Protein AF-0000000076859751 (afdb_homodimer)

Foldseek 3Di:
DAQEAAAQAPVPVPPPPDPDLDDLVVVPNLVCQCVVVVDDSLVSLVVSLVSCLVCCVPPVVVSCVPDDPHHYDYDHRDDHPVSPLVPCSLVSNVVSCVVVVYHYEYEYEDELVLLVALVSLLVSLVSVVVNCVSNVHHYAYAHEDCVPDDDVVSSVCSQQDQLVVSLVRCPVPDDVVCSVVSSVSSCVVNVCCPHGYQYADPVDPVSVVVVVVVSVVD/DALAAAAAAPVPVPPPPDPDLDDLVVVPNLVVQCVVVVDDSLVSLVVSLVSCLVCCVPPVVVSCVPDDPHHYDYDHRHDHPVSPLVPCSVVSVVVSCVVVVYRYEYEYEDELVLLVALVSLLVSLVSVVVNCVSNVHHYAYAHEDCVPDDDVVSSVCSQQDQLVVSLVRCPVPDDVVCSVVSNVSSCVVNVCCPHHYQYADPVDPVSVVVVVVVSVVD

pLDDT: mean 75.74, std 16.12, range [23.52, 95.0]

Organism: Aegilops tauschii subsp. strangulata (NCBI:txid200361)

Secondary structure (DSSP, 8-state):
--EEEEEE-S-----TTS--S--GGGT--HHHHHHHH---HHHHHHHHHHHHHHTIIIIIHHHHTT--TT--EEEEPPS-GGGGTSSTHHHHHHHHHHHTT-EEEEEEEEEGGGGGSHHHHHHHHHHHHHHHHHH-S-EEEEEE-GGG-S-HHHHHHHHS--HHHHHHHHHHHS-GGGHHHHHHHHHHHHHT--S-EEE--TT-HHHHHHHHHHHHT-/--EEEEE--S-----TTS--S--GGGT--HHHHHHHH---HHHHHHHHHHHHHHTIIIIIHHHHTT--TT--EEEEPPS-GGGGTSSTHHHHHHHHHHHTT-EEEEEEEEEGGGGGSHHHHHHHHHHHHHHHHHH-S-EEEEEE-GGG-S-HHHHHHHHS--HHHHHHHHHHHS-GGGHHHHHHHHHHHHHT--S-EEE--TT-HHHHHHHHHHHHT-

InterPro domains:
  IPR004130 GPN-loop GTPase [PF03029] (21-217)
  IPR004130 GPN-loop GTPase [PTHR21231] (21-218)
  IPR027417 P-loop containing nucleoside triphosphate hydrolase [G3DSA:3.40.50.300] (13-218)
  IPR027417 P-loop containing nucleoside triphosphate hydrolase [SSF52540] (21-217)

Sequence (436 aa):
AGGFIWSTWIQLQSTSAIPYLLDIRELISLDDVMEELGMGPNGGLIYCMEHLEDNLDDWLDEQLENYLDDDYLVFDCPGQIELFTHVPVLHNFVEYLKRKNFTVCAVYLLDSQFVSDVTKYISGCMASLSAMIQLELPHINILSKMDLVSNKKDVEDYLNPEAQVLLSQLNRQMAPRFHKLNKALAELVDDYNMVNFIPLDLRKESSIQYVLSNIDNCAGGFIWSTWIQLQSTSAIPYLLDIRELISLDDVMEELGMGPNGGLIYCMEHLEDNLDDWLDEQLENYLDDDYLVFDCPGQIELFTHVPVLHNFVEYLKRKNFTVCAVYLLDSQFVSDVTKYISGCMASLSAMIQLELPHINILSKMDLVSNKKDVEDYLNPEAQVLLSQLNRQMAPRFHKLNKALAELVDDYNMVNFIPLDLRKESSIQYVLSNIDNC

Structure (mmCIF, N/CA/C/O backbone):
data_AF-0000000076859751-model_v1
#
loop_
_entity.id
_entity.type
_entity.pdbx_description
1 polymer 'GPN-loop GTPase 3'
#
loop_
_atom_site.group_PDB
_atom_site.id
_atom_site.type_symbol
_atom_site.label_atom_id
_atom_site.label_alt_id
_atom_site.label_comp_id
_atom_site.label_asym_id
_atom_site.label_entity_id
_atom_site.label_seq_id
_atom_site.pdbx_PDB_ins_code
_atom_site.Cartn_x
_atom_site.Cartn_y
_atom_site.Cartn_z
_atom_site.occupancy
_atom_site.B_iso_or_equiv
_atom_site.auth_seq_id
_atom_site.auth_comp_id
_atom_site.auth_asym_id
_atom_site.auth_atom_id
_atom_site.pdbx_PDB_model_num
ATOM 1 N N . ALA A 1 1 ? -8.422 27.766 13.391 1 23.52 1 ALA A N 1
ATOM 2 C CA . ALA A 1 1 ? -7.273 26.891 13.125 1 23.52 1 ALA A CA 1
ATOM 3 C C . ALA A 1 1 ? -7.594 25.875 12.039 1 23.52 1 ALA A C 1
ATOM 5 O O . ALA A 1 1 ? -8.523 25.078 12.188 1 23.52 1 ALA A O 1
ATOM 6 N N . GLY A 1 2 ? -7.438 26.203 10.781 1 25.19 2 GLY A N 1
ATOM 7 C CA . GLY A 1 2 ? -7.875 25.469 9.602 1 25.19 2 GLY A CA 1
ATOM 8 C C . GLY A 1 2 ? -7.262 24.078 9.5 1 25.19 2 GLY A C 1
ATOM 9 O O . GLY A 1 2 ? -6.07 23.906 9.758 1 25.19 2 GLY A O 1
ATOM 10 N N . GLY A 1 3 ? -8.031 23.109 9.953 1 27.45 3 GLY A N 1
ATOM 11 C CA . GLY A 1 3 ? -7.602 21.734 9.961 1 27.45 3 GLY A CA 1
ATOM 12 C C . GLY A 1 3 ? -7.297 21.188 8.57 1 27.45 3 GLY A C 1
ATOM 13 O O . GLY A 1 3 ? -7.844 21.672 7.578 1 27.45 3 GLY A O 1
ATOM 14 N N . PHE A 1 4 ? -6.031 21.141 8.211 1 29.58 4 PHE A N 1
ATOM 15 C CA . PHE A 1 4 ? -5.602 20.531 6.949 1 29.58 4 PHE A CA 1
ATOM 16 C C . PHE A 1 4 ? -5.723 19.016 7.004 1 29.58 4 PHE A C 1
ATOM 18 O O . PHE A 1 4 ? -5.488 18.406 8.047 1 29.58 4 PHE A O 1
ATOM 25 N N . ILE A 1 5 ? -6.758 18.5 6.316 1 33.41 5 ILE A N 1
ATOM 26 C CA . ILE A 1 5 ? -6.887 17.062 6.168 1 33.41 5 ILE A CA 1
ATOM 27 C C . ILE A 1 5 ? -5.938 16.562 5.082 1 33.41 5 ILE A C 1
ATOM 29 O O . ILE A 1 5 ? -5.898 17.125 3.982 1 33.41 5 ILE A O 1
ATOM 33 N N . TRP A 1 6 ? -4.828 16.156 5.422 1 31.41 6 TRP A N 1
ATOM 34 C CA . TRP A 1 6 ? -3.975 15.484 4.445 1 31.41 6 TRP A CA 1
ATOM 35 C C . TRP A 1 6 ? -4.461 14.062 4.18 1 31.41 6 TRP A C 1
ATOM 37 O O . TRP A 1 6 ? -4.719 13.305 5.113 1 31.41 6 TRP A O 1
ATOM 47 N N . SER A 1 7 ? -5.32 13.875 3.301 1 32.12 7 SER A N 1
ATOM 48 C CA . SER A 1 7 ? -5.785 12.539 2.941 1 32.12 7 SER A CA 1
ATOM 49 C C . SER A 1 7 ? -4.668 11.719 2.299 1 32.12 7 SER A C 1
ATOM 51 O O . SER A 1 7 ? -3.967 12.211 1.413 1 32.12 7 SER A O 1
ATOM 53 N N . THR A 1 8 ? -3.893 11.258 3.018 1 33.06 8 THR A N 1
ATOM 54 C CA . THR A 1 8 ? -3.014 10.25 2.441 1 33.06 8 THR A CA 1
ATOM 55 C C . THR A 1 8 ? -3.746 9.438 1.373 1 33.06 8 THR A C 1
ATOM 57 O O . THR A 1 8 ? -4.891 9.031 1.574 1 33.06 8 THR A O 1
ATOM 60 N N . TRP A 1 9 ? -3.053 9.508 0.223 1 31.5 9 TRP A N 1
ATOM 61 C CA . TRP A 1 9 ? -3.42 9.234 -1.163 1 31.5 9 TRP A CA 1
ATOM 62 C C . TRP A 1 9 ? -3.951 7.812 -1.317 1 31.5 9 TRP A C 1
ATOM 64 O O . TRP A 1 9 ? -3.174 6.859 -1.406 1 31.5 9 TRP A O 1
ATOM 74 N N . ILE A 1 10 ? -4.418 7.219 -0.333 1 32.28 10 ILE A N 1
ATOM 75 C CA . ILE A 1 10 ? -4.945 6.094 -1.099 1 32.28 10 ILE A CA 1
ATOM 76 C C . ILE A 1 10 ? -5.547 6.598 -2.408 1 32.28 10 ILE A C 1
ATOM 78 O O . ILE A 1 10 ? -6.012 7.738 -2.486 1 32.28 10 ILE A O 1
ATOM 82 N N . GLN A 1 11 ? -5.184 5.883 -3.537 1 30.25 11 GLN A N 1
ATOM 83 C CA . GLN A 1 11 ? -5.867 6.148 -4.801 1 30.25 11 GLN A CA 1
ATOM 84 C C . GLN A 1 11 ? -7.289 6.652 -4.559 1 30.25 11 GLN A C 1
ATOM 86 O O . GLN A 1 11 ? -8.188 5.867 -4.246 1 30.25 11 GLN A O 1
ATOM 91 N N . LEU A 1 12 ? -7.441 7.672 -3.709 1 30.98 12 LEU A N 1
ATOM 92 C CA . LEU A 1 12 ? -8.734 8.336 -3.832 1 30.98 12 LEU A CA 1
ATOM 93 C C . LEU A 1 12 ? -9.227 8.312 -5.277 1 30.98 12 LEU A C 1
ATOM 95 O O . LEU A 1 12 ? -8.57 8.859 -6.168 1 30.98 12 LEU A O 1
ATOM 99 N N . GLN A 1 13 ? -9.484 7.234 -5.605 1 30.86 13 GLN A N 1
ATOM 100 C CA . GLN A 1 13 ? -10.242 7.254 -6.848 1 30.86 13 GLN A CA 1
ATOM 101 C C . GLN A 1 13 ? -11.148 8.484 -6.922 1 30.86 13 GLN A C 1
ATOM 103 O O . GLN A 1 13 ? -11.859 8.797 -5.965 1 30.86 13 GLN A O 1
ATOM 108 N N . SER A 1 14 ? -10.602 9.516 -7.465 1 30.52 14 SER A N 1
ATOM 109 C CA . SER A 1 14 ? -11.281 10.742 -7.895 1 30.52 14 SER A CA 1
ATOM 110 C C . SER A 1 14 ? -12.789 10.539 -7.969 1 30.52 14 SER A C 1
ATOM 112 O O . SER A 1 14 ? -13.289 9.852 -8.859 1 30.52 14 SER A O 1
ATOM 114 N N . THR A 1 15 ? -13.375 10.133 -6.98 1 30.38 15 THR A N 1
ATOM 115 C CA . THR A 1 15 ? -14.773 10.445 -7.246 1 30.38 15 THR A CA 1
ATOM 116 C C . THR A 1 15 ? -14.961 11.945 -7.441 1 30.38 15 THR A C 1
ATOM 118 O O . THR A 1 15 ? -14.25 12.75 -6.84 1 30.38 15 THR A O 1
ATOM 121 N N . SER A 1 16 ? -15.555 12.336 -8.422 1 34.22 16 SER A N 1
ATOM 122 C CA . SER A 1 16 ? -15.977 13.562 -9.086 1 34.22 16 SER A CA 1
ATOM 123 C C . SER A 1 16 ? -16.422 14.617 -8.078 1 34.22 16 SER A C 1
ATOM 125 O O . SER A 1 16 ? -16.578 15.789 -8.43 1 34.22 16 SER A O 1
ATOM 127 N N . ALA A 1 17 ? -16.906 14.266 -6.938 1 35.06 17 ALA A N 1
ATOM 128 C CA . ALA A 1 17 ? -17.859 15.281 -6.492 1 35.06 17 ALA A CA 1
ATOM 129 C C . ALA A 1 17 ? -17.203 16.25 -5.516 1 35.06 17 ALA A C 1
ATOM 131 O O . ALA A 1 17 ? -17.875 17.125 -4.957 1 35.06 17 ALA A O 1
ATOM 132 N N . ILE A 1 18 ? -16.156 15.852 -4.949 1 38.66 18 ILE A N 1
ATOM 133 C CA . ILE A 1 18 ? -15.789 16.938 -4.039 1 38.66 18 ILE A CA 1
ATOM 134 C C . ILE A 1 18 ? -15.102 18.047 -4.82 1 38.66 18 ILE A C 1
ATOM 136 O O . ILE A 1 18 ? -14.148 17.797 -5.559 1 38.66 18 ILE A O 1
ATOM 140 N N . PRO A 1 19 ? -15.75 19.141 -4.902 1 41.78 19 PRO A N 1
ATOM 141 C CA . PRO A 1 19 ? -15.148 20.266 -5.613 1 41.78 19 PRO A CA 1
ATOM 142 C C . PRO A 1 19 ? -13.688 20.484 -5.246 1 41.78 19 PRO A C 1
ATOM 144 O O . PRO A 1 19 ? -13.328 20.438 -4.066 1 41.78 19 PRO A O 1
ATOM 147 N N . TYR A 1 20 ? -12.89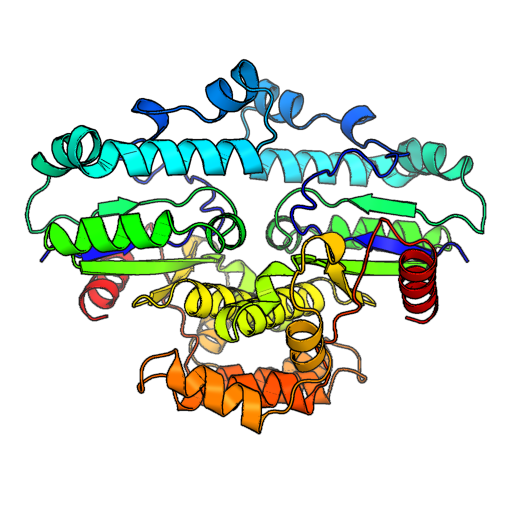1 20.016 -6.172 1 45.5 20 TYR A N 1
ATOM 148 C CA . TYR A 1 20 ? -11.477 20.359 -6.008 1 45.5 20 TYR A CA 1
ATOM 149 C C . TYR A 1 20 ? -11.266 21.859 -6.137 1 45.5 20 TYR A C 1
ATOM 151 O O . TYR A 1 20 ? -11.82 22.5 -7.035 1 45.5 20 TYR A O 1
ATOM 159 N N . LEU A 1 21 ? -10.867 22.469 -4.992 1 47.94 21 LEU A N 1
ATOM 160 C CA . LEU A 1 21 ? -10.609 23.906 -5.074 1 47.94 21 LEU A CA 1
ATOM 161 C C . LEU A 1 21 ? -9.281 24.188 -5.758 1 47.94 21 LEU A C 1
ATOM 163 O O . LEU A 1 21 ? -9.164 25.125 -6.547 1 47.94 21 LEU A O 1
ATOM 167 N N . LEU A 1 22 ? -8.195 23.406 -5.355 1 52.19 22 LEU A N 1
ATOM 168 C CA . LEU A 1 22 ? -6.855 23.641 -5.887 1 52.19 22 LEU A CA 1
ATOM 169 C C . LEU A 1 22 ? -6.344 22.406 -6.625 1 52.19 22 LEU A C 1
ATOM 171 O O . LEU A 1 22 ? -6.508 21.281 -6.148 1 52.19 22 LEU A O 1
ATOM 175 N N . ASP A 1 23 ? -6.125 22.656 -7.875 1 61.84 23 ASP A N 1
ATOM 176 C CA . ASP A 1 23 ? -5.574 21.625 -8.75 1 61.84 23 ASP A CA 1
ATOM 177 C C . ASP A 1 23 ? -4.109 21.906 -9.078 1 61.84 23 ASP A C 1
ATOM 179 O O . ASP A 1 23 ? -3.805 22.859 -9.812 1 61.84 23 ASP A O 1
ATOM 183 N N . ILE A 1 24 ? -3.199 21.125 -8.422 1 64.19 24 ILE A N 1
ATOM 184 C CA . ILE A 1 24 ? -1.766 21.281 -8.633 1 64.19 24 ILE A CA 1
ATOM 185 C C . ILE A 1 24 ? -1.458 21.219 -10.133 1 64.19 24 ILE A C 1
ATOM 187 O O . ILE A 1 24 ? -0.422 21.719 -10.578 1 64.19 24 ILE A O 1
ATOM 191 N N . ARG A 1 25 ? -2.324 20.766 -10.953 1 66 25 ARG A N 1
ATOM 192 C CA . ARG A 1 25 ? -2.105 20.625 -12.383 1 66 25 ARG A CA 1
ATOM 193 C C . ARG A 1 25 ? -2.027 21.984 -13.062 1 66 25 ARG A C 1
ATOM 195 O O . ARG A 1 25 ? -1.519 22.094 -14.18 1 66 25 ARG A O 1
ATOM 202 N N . GLU A 1 26 ? -2.529 22.875 -12.328 1 68 26 GLU A N 1
ATOM 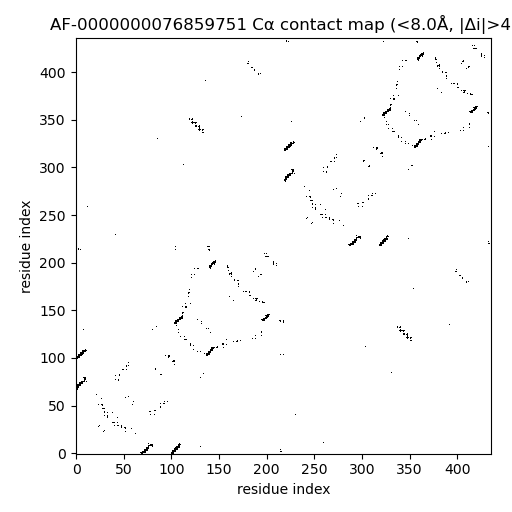203 C CA . GLU A 1 26 ? -2.387 24.234 -12.82 1 68 26 GLU A CA 1
ATOM 204 C C . GLU A 1 26 ? -0.936 24.703 -12.734 1 68 26 GLU A C 1
ATOM 206 O O . GLU A 1 26 ? -0.527 25.609 -13.469 1 68 26 GLU A O 1
ATOM 211 N N . LEU A 1 27 ? -0.211 24.266 -11.844 1 71.75 27 LEU A N 1
ATOM 212 C CA . LEU A 1 27 ? 1.204 24.578 -11.68 1 71.75 27 LEU A CA 1
ATOM 213 C C . LEU A 1 27 ? 2.064 23.703 -12.57 1 71.75 27 LEU A C 1
ATOM 215 O O . LEU A 1 27 ? 2.961 24.188 -13.266 1 71.75 27 LEU A O 1
ATOM 219 N N . ILE A 1 28 ? 1.786 22.422 -12.5 1 77 28 ILE A N 1
ATOM 220 C CA . ILE A 1 28 ? 2.578 21.453 -13.242 1 77 28 ILE A CA 1
ATOM 221 C C . ILE A 1 28 ? 1.729 20.219 -13.547 1 77 28 ILE A C 1
ATOM 223 O O . ILE A 1 28 ? 0.927 19.797 -12.711 1 77 28 ILE A O 1
ATOM 227 N N . SER A 1 29 ? 1.839 19.766 -14.766 1 79 29 SER A N 1
ATOM 228 C CA . SER A 1 29 ? 1.064 18.609 -15.211 1 79 29 SER A CA 1
ATOM 229 C C . SER A 1 29 ? 1.95 17.391 -15.367 1 79 29 SER A C 1
ATOM 231 O O . SER A 1 29 ? 2.99 17.438 -16.031 1 79 29 SER A O 1
ATOM 233 N N . LEU A 1 30 ? 1.473 16.297 -14.805 1 75.19 30 LEU A N 1
ATOM 234 C CA . LEU A 1 30 ? 2.205 15.031 -14.906 1 75.19 30 LEU A CA 1
ATOM 235 C C . LEU A 1 30 ? 2.375 14.625 -16.359 1 75.19 30 LEU A C 1
ATOM 237 O O . LEU A 1 30 ? 3.465 14.219 -16.781 1 75.19 30 LEU A O 1
ATOM 241 N N . ASP A 1 31 ? 1.321 14.773 -17.125 1 73.5 31 ASP A N 1
ATOM 242 C CA . ASP A 1 31 ? 1.361 14.391 -18.531 1 73.5 31 ASP A CA 1
ATOM 243 C C . ASP A 1 31 ? 2.436 15.18 -19.281 1 73.5 31 ASP A C 1
ATOM 245 O O . ASP A 1 31 ? 3.184 14.609 -20.078 1 73.5 31 ASP A O 1
ATOM 249 N N . ASP A 1 32 ? 2.451 16.406 -19.016 1 81.38 32 ASP A N 1
ATOM 250 C CA . ASP A 1 32 ? 3.443 17.25 -19.656 1 81.38 32 ASP A CA 1
ATOM 251 C C . ASP A 1 32 ? 4.859 16.844 -19.266 1 81.38 32 ASP A C 1
ATOM 253 O O . ASP A 1 32 ? 5.758 16.812 -20.125 1 81.38 32 ASP A O 1
ATOM 257 N N . VAL A 1 33 ? 5.027 16.531 -18.016 1 82 33 VAL A N 1
ATOM 258 C CA . VAL A 1 33 ? 6.34 16.141 -17.5 1 82 33 VAL A CA 1
ATOM 259 C C . VAL A 1 33 ? 6.785 14.836 -18.141 1 82 33 VAL A C 1
ATOM 261 O O . VAL A 1 33 ? 7.938 14.711 -18.578 1 82 33 VAL A O 1
ATOM 264 N N . MET A 1 34 ? 5.926 13.938 -18.203 1 78 34 MET A N 1
ATOM 265 C CA . MET A 1 34 ? 6.262 12.648 -18.781 1 78 34 MET A CA 1
ATOM 266 C C . MET A 1 34 ? 6.629 12.797 -20.25 1 78 34 MET A C 1
ATOM 268 O O . MET A 1 34 ? 7.586 12.18 -20.734 1 78 34 MET A O 1
ATOM 272 N N . GLU A 1 35 ? 5.934 13.57 -20.938 1 80.31 35 GLU A N 1
ATOM 273 C CA . GLU A 1 35 ? 6.148 13.773 -22.375 1 80.31 35 GLU A CA 1
ATOM 274 C C . GLU A 1 35 ? 7.438 14.555 -22.625 1 80.31 35 GLU A C 1
ATOM 276 O O . GLU A 1 35 ? 8.234 14.18 -23.484 1 80.31 35 GLU A O 1
ATOM 281 N N . GLU A 1 36 ? 7.605 15.539 -21.906 1 87.44 36 GLU A N 1
ATOM 282 C CA . GLU A 1 36 ? 8.711 16.453 -22.156 1 87.44 36 GLU A CA 1
ATOM 283 C C . GLU A 1 36 ? 10.031 15.883 -21.625 1 87.44 36 GLU A C 1
ATOM 285 O O . GLU A 1 36 ? 11.086 16.094 -22.234 1 87.44 36 GLU A O 1
ATOM 290 N N . LEU A 1 37 ? 10 15.18 -20.547 1 87.88 37 LEU A N 1
ATOM 291 C CA . LEU A 1 37 ? 11.234 14.734 -19.906 1 87.88 37 LEU A CA 1
ATOM 292 C C . LEU A 1 37 ? 11.453 13.234 -20.125 1 87.88 37 LEU A C 1
ATOM 294 O O . LEU A 1 37 ? 12.508 12.703 -19.781 1 87.88 37 LEU A O 1
ATOM 298 N N . GLY A 1 38 ? 10.398 12.578 -20.594 1 80.44 38 GLY A N 1
ATOM 299 C CA . GLY A 1 38 ? 10.531 11.156 -20.875 1 80.44 38 GLY A CA 1
ATOM 300 C C . GLY A 1 38 ? 10.57 10.305 -19.625 1 80.44 38 GLY A C 1
ATOM 301 O O . GLY A 1 38 ? 11.25 9.273 -19.578 1 80.44 38 GLY A O 1
ATOM 302 N N . MET A 1 39 ? 9.945 10.719 -18.656 1 73.69 39 MET A N 1
ATOM 303 C CA . MET A 1 39 ? 9.938 10.016 -17.375 1 73.69 39 MET A CA 1
ATOM 304 C C . MET A 1 39 ? 8.734 9.086 -17.281 1 73.69 39 MET A C 1
ATOM 306 O O . MET A 1 39 ? 7.719 9.305 -17.938 1 73.69 39 MET A O 1
ATOM 310 N N . GLY A 1 40 ? 8.891 8 -16.5 1 65.06 40 GLY A N 1
ATOM 311 C CA . GLY A 1 40 ? 7.738 7.195 -16.141 1 65.06 40 GLY A CA 1
ATOM 312 C C . GLY A 1 40 ? 6.801 7.891 -15.172 1 65.06 40 GLY A C 1
ATOM 313 O O . GLY A 1 40 ? 7.113 8.969 -14.664 1 65.06 40 GLY A O 1
ATOM 314 N N . PRO A 1 41 ? 5.691 7.34 -14.961 1 67.19 41 PRO A N 1
ATOM 315 C CA . PRO A 1 41 ? 4.68 7.945 -14.094 1 67.19 41 PRO A CA 1
ATOM 316 C C . PRO A 1 41 ? 5.215 8.258 -12.695 1 67.19 41 PRO A C 1
ATOM 318 O O . PRO A 1 41 ? 4.957 9.344 -12.164 1 67.19 41 PRO A O 1
ATOM 321 N N . ASN A 1 42 ? 5.941 7.344 -12.102 1 65.38 42 ASN A N 1
ATOM 322 C CA . ASN A 1 42 ? 6.465 7.574 -10.758 1 65.38 42 ASN A CA 1
ATOM 323 C C . ASN A 1 42 ? 7.5 8.695 -10.75 1 65.38 42 ASN A C 1
ATOM 325 O O . ASN A 1 42 ? 7.457 9.578 -9.883 1 65.38 42 ASN A O 1
ATOM 329 N N . GLY A 1 43 ? 8.359 8.555 -11.695 1 71.56 43 GLY A N 1
ATOM 330 C CA . GLY A 1 43 ? 9.328 9.625 -11.82 1 71.56 43 GLY A CA 1
ATOM 331 C C . GLY A 1 43 ? 8.703 10.977 -12.086 1 71.56 43 GLY A C 1
ATOM 332 O O . GLY A 1 43 ? 9.125 11.992 -11.531 1 71.56 43 GLY A O 1
ATOM 333 N N . GLY A 1 44 ? 7.75 10.93 -12.945 1 74.75 44 GLY A N 1
ATOM 334 C CA . GLY A 1 44 ? 7.023 12.156 -13.234 1 74.75 44 GLY A CA 1
ATOM 335 C C . GLY A 1 44 ? 6.336 12.75 -12.023 1 74.75 44 GLY A C 1
ATOM 336 O O . GLY A 1 44 ? 6.348 13.961 -11.828 1 74.75 44 GLY A O 1
ATOM 337 N N . LEU A 1 45 ? 5.711 11.922 -11.219 1 73.56 45 LEU A N 1
ATOM 338 C CA . LEU A 1 45 ? 5.027 12.375 -10.008 1 73.56 45 LEU A CA 1
ATOM 339 C C . LEU A 1 45 ? 6.012 13.008 -9.031 1 73.56 45 LEU A C 1
ATOM 341 O O . LEU A 1 45 ? 5.711 14.031 -8.422 1 73.56 45 LEU A O 1
ATOM 345 N N . ILE A 1 46 ? 7.16 12.406 -8.914 1 75.62 46 ILE A N 1
ATOM 346 C CA . ILE A 1 46 ? 8.188 12.945 -8.031 1 75.62 46 ILE A CA 1
ATOM 347 C C . ILE A 1 46 ? 8.625 14.328 -8.523 1 75.62 46 ILE A C 1
ATOM 349 O O . ILE A 1 46 ? 8.758 15.258 -7.734 1 75.62 46 ILE A O 1
ATOM 353 N N . TYR A 1 47 ? 8.773 14.398 -9.773 1 81.75 47 TYR A N 1
ATOM 354 C CA . TYR A 1 47 ? 9.172 15.664 -10.367 1 81.75 47 TYR A CA 1
ATOM 355 C C . TYR A 1 47 ? 8.125 16.734 -10.102 1 81.75 47 TYR A C 1
ATOM 357 O O . TYR A 1 47 ? 8.461 17.875 -9.742 1 81.75 47 TYR A O 1
ATOM 365 N N . CYS A 1 48 ? 6.93 16.422 -10.312 1 81.38 48 CYS A N 1
ATOM 366 C CA . CYS A 1 48 ? 5.844 17.359 -10.062 1 81.38 48 CYS A CA 1
ATOM 367 C C . CYS A 1 48 ? 5.84 17.812 -8.609 1 81.38 48 CYS A C 1
ATOM 369 O O . CYS A 1 48 ? 5.641 19 -8.32 1 81.38 48 CYS A O 1
ATOM 371 N N . MET A 1 49 ? 6.051 16.922 -7.727 1 80.12 49 MET A N 1
ATOM 372 C CA . MET A 1 49 ? 6.043 17.25 -6.301 1 80.12 49 MET A CA 1
ATOM 373 C C . MET A 1 49 ? 7.234 18.125 -5.938 1 80.12 49 MET A C 1
ATOM 375 O O . MET A 1 49 ? 7.109 19.031 -5.102 1 80.12 49 MET A O 1
ATOM 379 N N . GLU A 1 50 ? 8.305 17.781 -6.488 1 84.88 50 GLU A N 1
ATOM 380 C CA . GLU A 1 50 ? 9.469 18.625 -6.262 1 84.88 50 GLU A CA 1
ATOM 381 C C . GLU A 1 50 ? 9.234 20.047 -6.777 1 84.88 50 GLU A C 1
ATOM 383 O O . GLU A 1 50 ? 9.648 21.016 -6.145 1 84.88 50 GLU A O 1
ATOM 388 N N . HIS A 1 51 ? 8.672 20.078 -7.926 1 86.69 51 HIS A N 1
ATOM 389 C CA . HIS A 1 51 ? 8.336 21.375 -8.477 1 86.69 51 HIS A CA 1
ATOM 390 C C . HIS A 1 51 ? 7.402 22.141 -7.555 1 86.69 51 HIS A C 1
ATOM 392 O O . HIS A 1 51 ? 7.551 23.359 -7.375 1 86.69 51 HIS A O 1
ATOM 398 N N . LEU A 1 52 ? 6.426 21.531 -7.074 1 83.69 52 LEU A N 1
ATOM 399 C CA . LEU A 1 52 ? 5.531 22.141 -6.098 1 83.69 52 LEU A CA 1
ATOM 400 C C . LEU A 1 52 ? 6.309 22.625 -4.883 1 83.69 52 LEU A C 1
ATOM 402 O O . LEU A 1 52 ? 6.07 23.734 -4.391 1 83.69 52 LEU A O 1
ATOM 406 N N . GLU A 1 53 ? 7.18 21.781 -4.402 1 86 53 GLU A N 1
ATOM 407 C CA . GLU A 1 53 ? 7.996 22.141 -3.246 1 86 53 GLU A CA 1
ATOM 408 C C . GLU A 1 53 ? 8.758 23.438 -3.484 1 86 53 GLU A C 1
ATOM 410 O O . GLU A 1 53 ? 8.852 24.281 -2.59 1 86 53 GLU A O 1
ATOM 415 N N . ASP A 1 54 ? 9.211 23.547 -4.652 1 91.38 54 ASP A N 1
ATOM 416 C CA . ASP A 1 54 ? 9.992 24.734 -5.008 1 91.38 54 ASP A CA 1
ATOM 417 C C . ASP A 1 54 ? 9.102 25.969 -5.145 1 91.38 54 ASP A C 1
ATOM 419 O O . ASP A 1 54 ? 9.594 27.094 -5.191 1 91.38 54 ASP A O 1
ATOM 423 N N . ASN A 1 55 ? 7.863 25.75 -5.18 1 89.31 55 ASN A N 1
ATOM 424 C CA . ASN A 1 55 ? 6.953 26.875 -5.43 1 89.31 55 ASN A CA 1
ATOM 425 C C . ASN A 1 55 ? 5.965 27.047 -4.281 1 89.31 55 ASN A C 1
ATOM 427 O O . ASN A 1 55 ? 4.879 27.609 -4.477 1 89.31 55 ASN A O 1
ATOM 431 N N . LEU A 1 56 ? 6.262 26.5 -3.17 1 87.19 56 LEU A N 1
ATOM 432 C CA . LEU A 1 56 ? 5.371 26.609 -2.02 1 87.19 56 LEU A CA 1
ATOM 433 C C . LEU A 1 56 ? 5.18 28.062 -1.6 1 87.19 56 LEU A C 1
ATOM 435 O O . LEU A 1 56 ? 4.051 28.516 -1.441 1 87.19 56 LEU A O 1
ATOM 439 N N . ASP A 1 57 ? 6.223 28.797 -1.425 1 90.06 57 ASP A N 1
ATOM 440 C CA . ASP A 1 57 ? 6.191 30.156 -0.909 1 90.06 57 ASP A CA 1
ATOM 441 C C . ASP A 1 57 ? 5.629 31.125 -1.95 1 90.06 57 ASP A C 1
ATOM 443 O O . ASP A 1 57 ? 5.293 32.25 -1.627 1 90.06 57 ASP A O 1
ATOM 447 N N . ASP A 1 58 ? 5.492 30.719 -3.143 1 90.06 58 ASP A N 1
ATOM 448 C CA . ASP A 1 58 ? 5.004 31.594 -4.207 1 90.06 58 ASP A CA 1
ATOM 449 C C . ASP A 1 58 ? 3.607 31.172 -4.664 1 90.06 58 ASP A C 1
ATOM 451 O O . ASP A 1 58 ? 2.604 31.703 -4.18 1 90.06 58 ASP A O 1
ATOM 455 N N . TRP A 1 59 ? 3.594 30.078 -5.406 1 85.5 59 TRP A N 1
ATOM 456 C CA . TRP A 1 59 ? 2.346 29.656 -6.035 1 85.5 59 TRP A CA 1
ATOM 457 C C . TRP A 1 59 ? 1.337 29.188 -4.988 1 85.5 59 TRP A C 1
ATOM 459 O O . TRP A 1 59 ? 0.182 29.625 -5 1 85.5 59 TRP A O 1
ATOM 469 N N . LEU A 1 60 ? 1.747 28.328 -4.137 1 82.06 60 LEU A N 1
ATOM 470 C CA . LEU A 1 60 ? 0.808 27.812 -3.152 1 82.06 60 LEU A CA 1
ATOM 471 C C . LEU A 1 60 ? 0.379 28.891 -2.176 1 82.06 60 LEU A C 1
ATOM 473 O O . LEU A 1 60 ? -0.78 28.938 -1.756 1 82.06 60 LEU A O 1
ATOM 477 N N . ASP A 1 61 ? 1.268 29.688 -1.805 1 84.31 61 ASP A N 1
ATOM 478 C CA . ASP A 1 61 ? 0.967 30.797 -0.907 1 84.31 61 ASP A CA 1
ATOM 479 C C . ASP A 1 61 ? -0.152 31.672 -1.47 1 84.31 61 ASP A C 1
ATOM 481 O O . ASP A 1 61 ? -1.067 32.062 -0.742 1 84.31 61 ASP A O 1
ATOM 485 N N . GLU A 1 62 ? -0.005 31.984 -2.689 1 83.31 62 GLU A N 1
ATOM 486 C CA . GLU A 1 62 ? -1.02 32.781 -3.361 1 83.31 62 GLU A CA 1
ATOM 487 C C . GLU A 1 62 ? -2.377 32.094 -3.35 1 83.31 62 GLU A C 1
ATOM 489 O O . GLU A 1 62 ? -3.41 32.75 -3.16 1 83.31 62 GLU A O 1
ATOM 494 N N . GLN A 1 63 ? -2.346 30.781 -3.594 1 76.81 63 GLN A N 1
ATOM 495 C CA . GLN A 1 63 ? -3.586 30.016 -3.619 1 76.81 63 GLN A CA 1
ATOM 496 C C . GLN A 1 63 ? -4.23 29.969 -2.236 1 76.81 63 GLN A C 1
ATOM 498 O O . GLN A 1 63 ? -5.457 29.953 -2.119 1 76.81 63 GLN A O 1
ATOM 503 N N . LEU A 1 64 ? -3.404 29.984 -1.21 1 77.81 64 LEU A N 1
ATOM 504 C CA . LEU A 1 64 ? -3.893 29.812 0.156 1 77.81 64 LEU A CA 1
ATOM 505 C C . LEU A 1 64 ? -4.418 31.141 0.709 1 77.81 64 LEU A C 1
ATOM 507 O O . LEU A 1 64 ? -5.145 31.141 1.707 1 77.81 64 LEU A O 1
ATOM 511 N N . GLU A 1 65 ? -4.051 32.219 0.133 1 76.44 65 GLU A N 1
ATOM 512 C CA . GLU A 1 65 ? -4.473 33.531 0.596 1 76.44 65 GLU A CA 1
ATOM 513 C C . GLU A 1 65 ? -5.988 33.688 0.535 1 76.44 65 GLU A C 1
ATOM 515 O O . GLU A 1 65 ? -6.57 34.5 1.262 1 76.44 65 GLU A O 1
ATOM 520 N N . ASN A 1 66 ? -6.543 32.906 -0.308 1 70.38 66 ASN A N 1
ATOM 521 C CA . ASN A 1 66 ? -7.98 33.031 -0.511 1 70.38 66 ASN A CA 1
ATOM 522 C C . ASN A 1 66 ? -8.773 32.219 0.507 1 70.38 66 ASN A C 1
ATOM 524 O O . ASN A 1 66 ? -10 32.25 0.522 1 70.38 66 ASN A O 1
ATOM 528 N N . TYR A 1 67 ? -8.008 31.516 1.282 1 68.31 67 TYR A N 1
ATOM 529 C CA . TYR A 1 67 ? -8.734 30.672 2.217 1 68.31 67 TYR A CA 1
ATOM 530 C C . TYR A 1 67 ? -8.703 31.25 3.623 1 68.31 67 TYR A C 1
ATOM 532 O O . TYR A 1 67 ? -7.727 31.891 4.016 1 68.31 67 TYR A O 1
ATOM 540 N N . LEU A 1 68 ? -9.93 31.094 4.254 1 60.84 68 LEU A N 1
ATOM 541 C CA . LEU A 1 68 ? -10.141 31.656 5.59 1 60.84 68 LEU A CA 1
ATOM 542 C C . LEU A 1 68 ? -9.68 30.672 6.66 1 60.84 68 LEU A C 1
ATOM 544 O O . LEU A 1 68 ? -9.5 29.484 6.383 1 60.84 68 LEU A O 1
ATOM 548 N N . ASP A 1 69 ? -9.656 31.188 7.879 1 61.91 69 ASP A N 1
ATOM 549 C CA . ASP A 1 69 ? -9.156 30.469 9.047 1 61.91 69 ASP A CA 1
ATOM 550 C C . ASP A 1 69 ? -10.008 29.234 9.336 1 61.91 69 ASP A C 1
ATOM 552 O O . ASP A 1 69 ? -9.492 28.219 9.797 1 61.91 69 ASP A O 1
ATOM 556 N N . ASP A 1 70 ? -11.219 29.203 8.875 1 65.62 70 ASP A N 1
ATOM 557 C CA . ASP A 1 70 ? -12.086 28.109 9.266 1 65.62 70 ASP A CA 1
ATOM 558 C C . ASP A 1 70 ? -12.273 27.109 8.117 1 65.62 70 ASP A C 1
ATOM 560 O O . ASP A 1 70 ? -13.008 26.141 8.25 1 65.62 70 ASP A O 1
ATOM 564 N N . ASP A 1 71 ? -11.508 27.312 7.152 1 71 71 ASP A N 1
ATOM 565 C CA . ASP A 1 71 ? -11.688 26.438 5.996 1 71 71 ASP A CA 1
ATOM 566 C C . ASP A 1 71 ? -10.898 25.141 6.156 1 71 71 ASP A C 1
ATOM 568 O O . ASP A 1 71 ? -9.844 25.125 6.797 1 71 71 ASP A O 1
ATOM 572 N N . TYR A 1 72 ? -11.562 24.078 5.695 1 71.69 72 TYR A N 1
ATOM 573 C CA . TYR A 1 72 ? -10.859 22.812 5.555 1 71.69 72 TYR A CA 1
ATOM 574 C C . TYR A 1 72 ? -10.32 22.641 4.141 1 71.69 72 TYR A C 1
ATOM 576 O O . TYR A 1 72 ? -11.047 22.844 3.162 1 71.69 72 TYR A O 1
ATOM 584 N N . LEU A 1 73 ? -9.062 22.469 4.168 1 75.5 73 LEU A N 1
ATOM 585 C CA . LEU A 1 73 ? -8.43 22.219 2.879 1 75.5 73 LEU A CA 1
ATOM 586 C C . LEU A 1 73 ? -8.016 20.75 2.752 1 75.5 73 LEU A C 1
ATOM 588 O O . LEU A 1 73 ? -7.434 20.188 3.68 1 75.5 73 LEU A O 1
ATOM 592 N N . VAL A 1 74 ? -8.398 20.203 1.679 1 76.81 74 VAL A N 1
ATOM 593 C CA . VAL A 1 74 ? -8.047 18.812 1.43 1 76.81 74 VAL A CA 1
ATOM 594 C C . VAL A 1 74 ? -7.051 18.719 0.279 1 76.81 74 VAL A C 1
ATOM 596 O O . VAL A 1 74 ? -7.289 19.266 -0.8 1 76.81 74 VAL A O 1
ATOM 599 N N . PHE A 1 75 ? -5.938 18.141 0.637 1 76.38 75 PHE A N 1
ATOM 600 C CA . PHE A 1 75 ? -4.938 17.891 -0.396 1 76.38 75 PHE A CA 1
ATOM 601 C C . PHE A 1 75 ? -4.902 16.406 -0.77 1 76.38 75 PHE A C 1
ATOM 603 O O . PHE A 1 75 ? -4.527 15.57 0.048 1 76.38 75 PHE A O 1
ATOM 610 N N . ASP A 1 76 ? -5.27 16.094 -1.937 1 73.62 76 ASP A N 1
ATOM 611 C CA . ASP A 1 76 ? -5.23 14.734 -2.453 1 73.62 76 ASP A CA 1
ATOM 612 C C . ASP A 1 76 ? -3.832 14.375 -2.959 1 73.62 76 ASP A C 1
ATOM 614 O O . ASP A 1 76 ? -3.291 15.062 -3.83 1 73.62 76 ASP A O 1
ATOM 618 N N . CYS A 1 77 ? -3.203 13.383 -2.303 1 69.5 77 CYS A N 1
ATOM 619 C CA . CYS A 1 77 ? -1.856 12.977 -2.691 1 69.5 77 CYS A CA 1
ATOM 620 C C . CYS A 1 77 ? -1.897 11.992 -3.855 1 69.5 77 CYS A C 1
ATOM 622 O O . CYS A 1 77 ? -2.648 11.016 -3.822 1 69.5 77 CYS A O 1
ATOM 624 N N . PRO A 1 78 ? -1.171 12.359 -4.828 1 64.25 78 PRO A N 1
ATOM 625 C CA . PRO A 1 78 ? -1.14 11.445 -5.977 1 64.25 78 PRO A CA 1
ATOM 626 C C . PRO A 1 78 ? -0.27 10.219 -5.73 1 64.25 78 PRO A C 1
ATOM 628 O O . PRO A 1 78 ? 0.746 10.305 -5.035 1 64.25 78 PRO A O 1
ATOM 631 N N . GLY A 1 79 ? -0.654 9.086 -6.285 1 60.84 79 GLY A N 1
ATOM 632 C CA . GLY A 1 79 ? 0.206 7.91 -6.273 1 60.84 79 GLY A CA 1
ATOM 633 C C . GLY A 1 79 ? 0.258 7.219 -4.926 1 60.84 79 GLY A C 1
ATOM 634 O O . GLY A 1 79 ? -0.564 7.496 -4.051 1 60.84 79 GLY A O 1
ATOM 635 N N . GLN A 1 80 ? 1.189 6.359 -4.793 1 62.44 80 GLN A N 1
ATOM 636 C CA . GLN A 1 80 ? 1.375 5.57 -3.582 1 62.44 80 GLN A CA 1
ATOM 637 C C . GLN A 1 80 ? 2.281 6.289 -2.588 1 62.44 80 GLN A C 1
ATOM 639 O O . GLN A 1 80 ? 3.145 7.074 -2.984 1 62.44 80 GLN A O 1
ATOM 644 N N . ILE A 1 81 ? 1.946 6.098 -1.382 1 63.31 81 ILE A N 1
ATOM 645 C CA . ILE A 1 81 ? 2.648 6.793 -0.309 1 63.31 81 ILE A CA 1
ATOM 646 C C . ILE A 1 81 ? 4.145 6.488 -0.389 1 63.31 81 ILE A C 1
ATOM 648 O O . ILE A 1 81 ? 4.973 7.32 -0.011 1 63.31 81 ILE A O 1
ATOM 652 N N . GLU A 1 82 ? 4.48 5.324 -0.876 1 60.44 82 GLU A N 1
ATOM 653 C CA . GLU A 1 82 ? 5.875 4.898 -0.91 1 60.44 82 GLU A CA 1
ATOM 654 C C . GLU A 1 82 ? 6.703 5.789 -1.829 1 60.44 82 GLU A C 1
ATOM 656 O O . GLU A 1 82 ? 7.918 5.91 -1.656 1 60.44 82 GLU A O 1
ATOM 661 N N . LEU A 1 83 ? 5.934 6.391 -2.756 1 63.22 83 LEU A N 1
ATOM 662 C CA . LEU A 1 83 ? 6.617 7.285 -3.684 1 63.22 83 LEU A CA 1
ATOM 663 C C . LEU A 1 83 ? 7.238 8.461 -2.941 1 63.22 83 LEU A C 1
ATOM 665 O O . LEU A 1 83 ? 8.242 9.023 -3.387 1 63.22 83 LEU A O 1
ATOM 669 N N . PHE A 1 84 ? 6.734 8.781 -1.801 1 64.69 84 PHE A N 1
ATOM 670 C CA . PHE A 1 84 ? 7.125 10.031 -1.151 1 64.69 84 PHE A CA 1
ATOM 671 C C . PHE A 1 84 ? 7.938 9.75 0.106 1 64.69 84 PHE A C 1
ATOM 673 O O . PHE A 1 84 ? 8.305 10.68 0.832 1 64.69 84 PHE A O 1
ATOM 680 N N . THR A 1 85 ? 8.172 8.562 0.336 1 63.72 85 THR A N 1
ATOM 681 C CA . THR A 1 85 ? 8.859 8.227 1.573 1 63.72 85 THR A CA 1
ATOM 682 C C . THR A 1 85 ? 10.352 8.547 1.46 1 63.72 85 THR A C 1
ATOM 684 O O . THR A 1 85 ? 11.016 8.797 2.467 1 63.72 85 THR A O 1
ATOM 687 N N . HIS A 1 86 ? 10.805 8.602 0.302 1 63.91 86 HIS A N 1
ATOM 688 C CA . HIS A 1 86 ? 12.25 8.773 0.153 1 63.91 86 HIS A CA 1
ATOM 689 C C . HIS A 1 86 ? 12.594 10.219 -0.199 1 63.91 86 HIS A C 1
ATOM 691 O O . HIS A 1 86 ? 13.766 10.555 -0.387 1 63.91 86 HIS A O 1
ATOM 697 N N . VAL A 1 87 ? 11.633 10.93 -0.398 1 70.25 87 VAL A N 1
ATOM 698 C CA . VAL A 1 87 ? 11.867 12.344 -0.688 1 70.25 87 VAL A CA 1
ATOM 699 C C . VAL A 1 87 ? 11.195 13.211 0.376 1 70.25 87 VAL A C 1
ATOM 701 O O . VAL A 1 87 ? 10.133 12.859 0.887 1 70.25 87 VAL A O 1
ATOM 704 N N . PRO A 1 88 ? 11.906 14.227 0.727 1 77.81 88 PRO A N 1
ATOM 705 C CA . PRO A 1 88 ? 11.367 15.047 1.815 1 77.81 88 PRO A CA 1
ATOM 706 C C . PRO A 1 88 ? 10.25 15.977 1.354 1 77.81 88 PRO A C 1
ATOM 708 O O . PRO A 1 88 ? 9.883 16.906 2.076 1 77.81 88 PRO A O 1
ATOM 711 N N . VAL A 1 89 ? 9.773 15.695 0.232 1 77.88 89 VAL A N 1
ATOM 712 C CA . VAL A 1 89 ? 8.836 16.641 -0.366 1 77.88 89 VAL A CA 1
ATOM 713 C C . VAL A 1 89 ? 7.582 16.75 0.503 1 77.88 89 VAL A C 1
ATOM 715 O O . VAL A 1 89 ? 7.117 17.844 0.804 1 77.88 89 VAL A O 1
ATOM 718 N N . LEU A 1 90 ? 7.117 15.664 0.884 1 77.94 90 LEU A N 1
ATOM 719 C CA . LEU A 1 90 ? 5.91 15.664 1.702 1 77.94 90 LEU A CA 1
ATOM 720 C C . LEU A 1 90 ? 6.172 16.297 3.062 1 77.94 90 LEU A C 1
ATOM 722 O O . LEU A 1 90 ? 5.344 17.062 3.57 1 77.94 90 LEU A O 1
ATOM 726 N N . HIS A 1 91 ? 7.273 15.969 3.586 1 80.81 91 HIS A N 1
ATOM 727 C CA . HIS A 1 91 ? 7.656 16.562 4.863 1 80.81 91 HIS A CA 1
ATOM 728 C C . HIS A 1 91 ? 7.75 18.078 4.766 1 80.81 91 HIS A C 1
ATOM 730 O O . HIS A 1 91 ? 7.219 18.781 5.621 1 80.81 91 HIS A O 1
ATOM 736 N N . ASN A 1 92 ? 8.43 18.531 3.783 1 86 92 ASN A N 1
ATOM 737 C CA . ASN A 1 92 ? 8.594 19.969 3.588 1 86 92 ASN A CA 1
ATOM 738 C C . ASN A 1 92 ? 7.254 20.656 3.34 1 86 92 ASN A C 1
ATOM 740 O O . ASN A 1 92 ? 7.039 21.781 3.797 1 86 92 ASN A O 1
ATOM 744 N N . PHE A 1 93 ? 6.473 19.953 2.621 1 84.12 93 PHE A N 1
ATOM 745 C CA . PHE A 1 93 ? 5.133 20.469 2.352 1 84.12 93 PHE A CA 1
ATOM 746 C C . PHE A 1 93 ? 4.344 20.625 3.646 1 84.12 93 PHE A C 1
ATOM 748 O O . PHE A 1 93 ? 3.713 21.656 3.875 1 84.12 93 PHE A O 1
ATOM 755 N N . VAL A 1 94 ? 4.406 19.672 4.512 1 82.12 94 VAL A N 1
ATOM 756 C CA . VAL A 1 94 ? 3.693 19.672 5.785 1 82.12 94 VAL A CA 1
ATOM 757 C C . VAL A 1 94 ? 4.246 20.797 6.676 1 82.12 94 VAL A C 1
ATOM 759 O O . VAL A 1 94 ? 3.484 21.531 7.297 1 82.12 94 VAL A O 1
ATOM 762 N N . GLU A 1 95 ? 5.512 20.891 6.711 1 85.69 95 GLU A N 1
ATOM 763 C CA . GLU A 1 95 ? 6.141 21.938 7.516 1 85.69 95 GLU A CA 1
ATOM 764 C C . GLU A 1 95 ? 5.742 23.328 7.027 1 85.69 95 GLU A C 1
ATOM 766 O O . GLU A 1 95 ? 5.547 24.25 7.828 1 85.69 95 GLU A O 1
ATOM 771 N N . TYR A 1 96 ? 5.715 23.422 5.75 1 86.31 96 TYR A N 1
ATOM 772 C CA . TYR A 1 96 ? 5.277 24.688 5.172 1 86.31 96 TYR A CA 1
ATOM 773 C C . TYR A 1 96 ? 3.873 25.047 5.645 1 86.31 96 TYR A C 1
ATOM 775 O O . TYR A 1 96 ? 3.619 26.188 6.047 1 86.31 96 TYR A O 1
ATOM 783 N N . LEU A 1 97 ? 2.973 24.109 5.57 1 83.19 97 LEU A N 1
ATOM 784 C CA . LEU A 1 97 ? 1.598 24.359 5.992 1 83.19 97 LEU A CA 1
ATOM 785 C C . LEU A 1 97 ? 1.539 24.719 7.473 1 83.19 97 LEU A C 1
ATOM 787 O O . LEU A 1 97 ? 0.774 25.594 7.875 1 83.19 97 LEU A O 1
ATOM 791 N N . LYS A 1 98 ? 2.324 24.031 8.234 1 82.94 98 LYS A N 1
ATOM 792 C CA . LYS A 1 98 ? 2.373 24.328 9.664 1 82.94 98 LYS A CA 1
ATOM 793 C C . LYS A 1 98 ? 2.879 25.75 9.914 1 82.94 98 LYS A C 1
ATOM 795 O O . LYS A 1 98 ? 2.367 26.453 10.781 1 82.94 98 LYS A O 1
ATOM 800 N N . ARG A 1 99 ? 3.814 26.109 9.195 1 85.62 99 ARG A N 1
ATOM 801 C CA . ARG A 1 99 ? 4.34 27.469 9.305 1 85.62 99 ARG A CA 1
ATOM 802 C C . ARG A 1 99 ? 3.27 28.5 8.953 1 85.62 99 ARG A C 1
ATOM 804 O O . ARG A 1 99 ? 3.291 29.609 9.461 1 85.62 99 ARG A O 1
ATOM 811 N N . LYS A 1 100 ? 2.43 28.125 8.094 1 80.69 100 LYS A N 1
ATOM 812 C CA . LYS A 1 100 ? 1.329 29.016 7.715 1 80.69 100 LYS A CA 1
ATOM 813 C C . LYS A 1 100 ? 0.161 28.875 8.688 1 80.69 100 LYS A C 1
ATOM 815 O O . LYS A 1 100 ? -0.952 29.328 8.391 1 80.69 100 LYS A O 1
ATOM 820 N N . ASN A 1 101 ? 0.354 28.094 9.82 1 78.56 101 ASN A N 1
ATOM 821 C CA . ASN A 1 101 ? -0.556 27.969 10.953 1 78.56 101 ASN A CA 1
ATOM 822 C C . ASN A 1 101 ? -1.716 27.031 10.633 1 78.56 101 ASN A C 1
ATOM 824 O O . ASN A 1 101 ? -2.82 27.203 11.148 1 78.56 101 ASN A O 1
ATOM 828 N N . PHE A 1 102 ? -1.418 26.172 9.695 1 80.06 102 PHE A N 1
ATOM 829 C CA . PHE A 1 102 ? -2.393 25.125 9.453 1 80.06 102 PHE A CA 1
ATOM 830 C C . PHE A 1 102 ? -2.146 23.938 10.375 1 80.06 102 PHE A C 1
ATOM 832 O O . PHE A 1 102 ? -0.998 23.578 10.656 1 80.06 102 PHE A O 1
ATOM 839 N N . THR A 1 103 ? -3.258 23.375 10.867 1 81 103 THR A N 1
ATOM 840 C CA . THR A 1 103 ? -3.188 22.062 11.484 1 81 103 THR A CA 1
ATOM 841 C C . THR A 1 103 ? -3.324 20.969 10.438 1 81 103 THR A C 1
ATOM 843 O O . THR A 1 103 ? -4.281 20.953 9.664 1 81 103 THR A O 1
ATOM 846 N N . VAL A 1 104 ? -2.287 20.094 10.445 1 80.56 104 VAL A N 1
ATOM 847 C CA . VAL A 1 104 ? -2.258 19.094 9.383 1 80.56 104 VAL A CA 1
ATOM 848 C C . VAL A 1 104 ? -2.646 17.734 9.945 1 80.56 104 VAL A C 1
ATOM 850 O O . VAL A 1 104 ? -2.154 17.328 11 1 80.56 104 VAL A O 1
ATOM 853 N N . CYS A 1 105 ? -3.621 17.109 9.273 1 83.06 105 CYS A N 1
ATOM 854 C CA . CYS A 1 105 ? -4.055 15.758 9.617 1 83.06 105 CYS A CA 1
ATOM 855 C C . CYS A 1 105 ? -4.07 14.859 8.375 1 83.06 105 CYS A C 1
ATOM 857 O O . CYS A 1 105 ? -4.605 15.25 7.336 1 83.06 105 CYS A O 1
ATOM 859 N N . ALA A 1 106 ? -3.383 13.742 8.523 1 82.56 106 ALA A N 1
ATOM 860 C CA . ALA A 1 106 ? -3.428 12.766 7.438 1 82.56 106 ALA A CA 1
ATOM 861 C C . ALA A 1 106 ? -4.68 11.898 7.531 1 82.56 106 ALA A C 1
ATOM 863 O O . ALA A 1 106 ? -5.008 11.383 8.602 1 82.56 106 ALA A O 1
ATOM 864 N N . VAL A 1 107 ? -5.41 11.828 6.414 1 83.62 107 VAL A N 1
ATOM 865 C CA .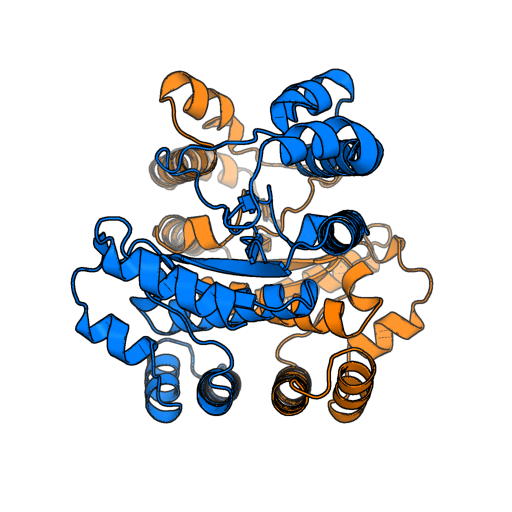 VAL A 1 107 ? -6.617 11.008 6.363 1 83.62 107 VAL A CA 1
ATOM 866 C C . VAL A 1 107 ? -6.402 9.828 5.422 1 83.62 107 VAL A C 1
ATOM 868 O O . VAL A 1 107 ? -6.094 10.008 4.242 1 83.62 107 VAL A O 1
ATOM 871 N N . TYR A 1 108 ? -6.539 8.664 6.008 1 82.62 108 TYR A N 1
ATOM 872 C CA . TYR A 1 108 ? -6.422 7.445 5.211 1 82.62 108 TYR A CA 1
ATOM 873 C C . TYR A 1 108 ? -7.797 6.875 4.883 1 82.62 108 TYR A C 1
ATOM 875 O O . TYR A 1 108 ? -8.594 6.594 5.785 1 82.62 108 TYR A O 1
ATOM 883 N N . LEU A 1 109 ? -8.008 6.746 3.566 1 83.56 109 LEU A N 1
ATOM 884 C CA . LEU A 1 109 ? -9.305 6.234 3.137 1 83.56 109 LEU A CA 1
ATOM 885 C C . LEU A 1 109 ? -9.219 4.754 2.779 1 83.56 109 LEU A C 1
ATOM 887 O O . LEU A 1 109 ? -8.352 4.352 2 1 83.56 109 LEU A O 1
ATOM 891 N N . LEU A 1 110 ? -10.039 4 3.418 1 84 110 LEU A N 1
ATOM 892 C CA . LEU A 1 110 ? -10.219 2.592 3.084 1 84 110 LEU A CA 1
ATOM 893 C C . LEU A 1 110 ? -11.641 2.326 2.596 1 84 110 LEU A C 1
ATOM 895 O O . LEU A 1 110 ? -12.609 2.734 3.24 1 84 110 LEU A O 1
ATOM 899 N N . ASP A 1 111 ? -11.734 1.646 1.492 1 80.69 111 ASP A N 1
ATOM 900 C CA . ASP A 1 111 ? -13.047 1.312 0.945 1 80.69 111 ASP A CA 1
ATOM 901 C C . ASP A 1 111 ? -13.805 0.361 1.871 1 80.69 111 ASP A C 1
ATOM 903 O O . ASP A 1 111 ? -13.219 -0.582 2.41 1 80.69 111 ASP A O 1
ATOM 907 N N . SER A 1 112 ? -15.117 0.633 2.021 1 85.38 112 SER A N 1
ATOM 908 C CA . SER A 1 112 ? -15.938 -0.155 2.936 1 85.38 112 SER A CA 1
ATOM 909 C C . SER A 1 112 ? -16.031 -1.608 2.484 1 85.38 112 SER A C 1
ATOM 911 O O . SER A 1 112 ? -16.375 -2.488 3.273 1 85.38 112 SER A O 1
ATOM 913 N N . GLN A 1 113 ? -15.719 -1.882 1.305 1 80.31 113 GLN A N 1
ATOM 914 C CA . GLN A 1 113 ? -15.719 -3.254 0.809 1 80.31 113 GLN A CA 1
ATOM 915 C C . GLN A 1 113 ? -14.648 -4.094 1.494 1 80.31 113 GLN A C 1
ATOM 917 O O . GLN A 1 113 ? -14.711 -5.324 1.481 1 80.31 113 GLN A O 1
ATOM 922 N N . PHE A 1 114 ? -13.703 -3.475 2.084 1 82.62 114 PHE A N 1
ATOM 923 C CA . PHE A 1 114 ? -12.648 -4.188 2.797 1 82.62 114 PHE A CA 1
ATOM 924 C C . PHE A 1 114 ? -13.195 -4.832 4.066 1 82.62 114 PHE A C 1
ATOM 926 O O . PHE A 1 114 ? -12.547 -5.703 4.648 1 82.62 114 PHE A O 1
ATOM 933 N N . VAL A 1 115 ? -14.336 -4.391 4.508 1 84.62 115 VAL A N 1
ATOM 934 C CA . VAL A 1 115 ? -14.891 -4.953 5.734 1 84.62 115 VAL A CA 1
ATOM 935 C C . VAL A 1 115 ? -15.844 -6.098 5.395 1 84.62 115 VAL A C 1
ATOM 937 O O . VAL A 1 115 ? -16.641 -6.512 6.23 1 84.62 115 VAL A O 1
ATOM 940 N N . SER A 1 116 ? -15.852 -6.613 4.25 1 81.62 116 SER A N 1
ATOM 941 C CA . SER A 1 116 ? -16.703 -7.723 3.822 1 81.62 116 SER A CA 1
ATOM 942 C C . SER A 1 116 ? -16.141 -9.062 4.293 1 81.62 116 SER A C 1
ATOM 944 O O . SER A 1 116 ? -16.875 -10.039 4.426 1 81.62 116 SER A O 1
ATOM 946 N N . ASP A 1 117 ? -14.883 -9.102 4.469 1 85.94 117 ASP A N 1
ATOM 947 C CA . ASP A 1 117 ? -14.258 -10.297 5.039 1 85.94 117 ASP A CA 1
ATOM 948 C C . ASP A 1 117 ? -13.039 -9.93 5.883 1 85.94 117 ASP A C 1
ATOM 950 O O . ASP A 1 117 ? -12.469 -8.852 5.715 1 85.94 117 ASP A O 1
ATOM 954 N N . VAL A 1 118 ? -12.68 -10.844 6.703 1 89.31 118 VAL A N 1
ATOM 955 C CA . VAL A 1 118 ? -11.695 -10.57 7.75 1 89.31 118 VAL A CA 1
ATOM 956 C C . VAL A 1 118 ? -10.312 -10.383 7.129 1 89.31 118 VAL A C 1
ATOM 958 O O . VAL A 1 118 ? -9.531 -9.555 7.598 1 89.31 118 VAL A O 1
ATOM 961 N N . THR A 1 119 ? -10 -11.141 6.074 1 88.19 119 THR A N 1
ATOM 962 C CA . THR A 1 119 ? -8.688 -11.023 5.457 1 88.19 119 THR A CA 1
ATOM 963 C C . THR A 1 119 ? -8.516 -9.656 4.801 1 88.19 119 THR A C 1
ATOM 965 O O . THR A 1 119 ? -7.473 -9.016 4.957 1 88.19 119 THR A O 1
ATOM 968 N N . LYS A 1 120 ? -9.555 -9.188 4.133 1 85 120 LYS A N 1
ATOM 969 C CA . LYS A 1 120 ? -9.531 -7.863 3.525 1 85 120 LYS A CA 1
ATOM 970 C C . LYS A 1 120 ? -9.422 -6.773 4.59 1 85 120 LYS A C 1
ATOM 972 O O . LYS A 1 120 ? -8.656 -5.82 4.434 1 85 120 LYS A O 1
ATOM 977 N N . TYR A 1 121 ? -10.188 -7.008 5.637 1 88.88 121 TYR A N 1
ATOM 978 C CA . TYR A 1 121 ? -10.18 -6.039 6.723 1 88.88 121 TYR A CA 1
ATOM 979 C C . TYR A 1 121 ? -8.789 -5.922 7.336 1 88.88 121 TYR A C 1
ATOM 981 O O . TYR A 1 121 ? -8.266 -4.816 7.5 1 88.88 121 TYR A O 1
ATOM 989 N N . ILE A 1 122 ? -8.188 -7.016 7.652 1 89.12 122 ILE A N 1
ATOM 990 C CA . ILE A 1 122 ? -6.871 -7.039 8.273 1 89.12 122 ILE A CA 1
ATOM 991 C C . ILE A 1 122 ? -5.84 -6.434 7.324 1 89.12 122 ILE A C 1
ATOM 993 O O . ILE A 1 122 ? -4.961 -5.684 7.75 1 89.12 122 ILE A O 1
ATOM 997 N N . SER A 1 123 ? -5.961 -6.773 6.07 1 85.69 123 SER A N 1
ATOM 998 C CA . SER A 1 123 ? -5.055 -6.191 5.086 1 85.69 123 SER A CA 1
ATOM 999 C C . SER A 1 123 ? -5.176 -4.672 5.051 1 85.69 123 SER A C 1
ATOM 1001 O O . SER A 1 123 ? -4.172 -3.965 4.957 1 85.69 123 SER A O 1
ATOM 1003 N N . GLY A 1 124 ? -6.359 -4.215 5.07 1 84.94 124 GLY A N 1
ATOM 1004 C CA . GLY A 1 124 ? -6.586 -2.781 5.133 1 84.94 124 GLY A CA 1
ATOM 1005 C C . GLY A 1 124 ? -5.988 -2.135 6.367 1 84.94 124 GLY A C 1
ATOM 1006 O O . GLY A 1 124 ? -5.426 -1.041 6.289 1 84.94 124 GLY A O 1
ATOM 1007 N N . CYS A 1 125 ? -6.125 -2.805 7.453 1 88.06 125 CYS A N 1
ATOM 1008 C CA . CYS A 1 125 ? -5.531 -2.314 8.695 1 88.06 125 CYS A CA 1
ATOM 1009 C C . CYS A 1 125 ? -4.02 -2.203 8.57 1 88.06 125 CYS A C 1
ATOM 1011 O O . CYS A 1 125 ? -3.43 -1.206 8.992 1 88.06 125 CYS A O 1
ATOM 1013 N N . MET A 1 126 ? -3.443 -3.166 7.973 1 85.94 126 MET A N 1
ATOM 1014 C CA . MET A 1 126 ? -1.992 -3.162 7.809 1 85.94 126 MET A CA 1
ATOM 1015 C C . MET A 1 126 ? -1.554 -2.039 6.875 1 85.94 126 MET A C 1
ATOM 1017 O O . MET A 1 126 ? -0.541 -1.382 7.121 1 85.94 126 MET A O 1
ATOM 1021 N N . ALA A 1 127 ? -2.307 -1.918 5.855 1 82 127 ALA A N 1
ATOM 1022 C CA . ALA A 1 127 ? -2.01 -0.834 4.926 1 82 127 ALA A CA 1
ATOM 1023 C C . ALA A 1 127 ? -2.131 0.525 5.605 1 82 127 ALA A C 1
ATOM 1025 O O . ALA A 1 127 ? -1.293 1.406 5.402 1 82 127 ALA A O 1
ATOM 1026 N N . SER A 1 128 ? -3.131 0.689 6.359 1 83.69 128 SER A N 1
ATOM 1027 C CA . SER A 1 128 ? -3.328 1.933 7.098 1 83.69 128 SER A CA 1
ATOM 1028 C C . SER A 1 128 ? -2.188 2.178 8.078 1 83.69 128 SER A C 1
ATOM 1030 O O . SER A 1 128 ? -1.689 3.299 8.195 1 83.69 128 SER A O 1
ATOM 1032 N N . LEU A 1 129 ? -1.801 1.181 8.781 1 83.69 129 LEU A N 1
ATOM 1033 C CA . LEU A 1 129 ? -0.685 1.292 9.711 1 83.69 129 LEU A CA 1
ATOM 1034 C C . LEU A 1 129 ? 0.597 1.678 8.984 1 83.69 129 LEU A C 1
ATOM 1036 O O . LEU A 1 129 ? 1.369 2.506 9.469 1 83.69 129 LEU A O 1
ATOM 1040 N N . SER A 1 130 ? 0.809 1.043 7.895 1 83.25 130 SER A N 1
ATOM 1041 C CA . SER A 1 130 ? 1.975 1.376 7.082 1 83.25 130 SER A CA 1
ATOM 1042 C C . SER A 1 130 ? 2.01 2.863 6.75 1 83.25 130 SER A C 1
ATOM 1044 O O . SER A 1 130 ? 3.039 3.52 6.922 1 83.25 130 SER A O 1
ATOM 1046 N N . ALA A 1 131 ? 0.914 3.311 6.344 1 78.5 131 ALA A N 1
ATOM 1047 C CA . ALA A 1 131 ? 0.802 4.723 5.992 1 78.5 131 ALA A CA 1
ATOM 1048 C C . ALA A 1 131 ? 1.021 5.609 7.215 1 78.5 131 ALA A C 1
ATOM 1050 O O . ALA A 1 131 ? 1.701 6.637 7.133 1 78.5 131 ALA A O 1
ATOM 1051 N N . MET A 1 132 ? 0.462 5.285 8.297 1 79 132 MET A N 1
ATOM 1052 C CA . MET A 1 132 ? 0.575 6.047 9.539 1 79 132 MET A CA 1
ATOM 1053 C C . MET A 1 132 ? 2.031 6.164 9.969 1 79 132 MET A C 1
ATOM 1055 O O . MET A 1 132 ? 2.484 7.246 10.352 1 79 132 MET A O 1
ATOM 1059 N N . ILE A 1 133 ? 2.689 5.133 9.914 1 81.25 133 ILE A N 1
ATOM 1060 C CA . ILE A 1 133 ? 4.07 5.078 10.375 1 81.25 133 ILE A CA 1
ATOM 1061 C C . ILE A 1 133 ? 4.957 5.906 9.445 1 81.25 133 ILE A C 1
ATOM 1063 O O . ILE A 1 133 ? 5.887 6.582 9.898 1 81.25 133 ILE A O 1
ATOM 1067 N N . GLN A 1 134 ? 4.641 5.887 8.227 1 75.69 134 GLN A N 1
ATOM 1068 C CA . GLN A 1 134 ? 5.449 6.602 7.242 1 75.69 134 GLN A CA 1
ATOM 1069 C C . GLN A 1 134 ? 5.277 8.109 7.387 1 75.69 134 GLN A C 1
ATOM 1071 O O . GLN A 1 134 ? 6.234 8.867 7.207 1 75.69 134 GLN A O 1
ATOM 1076 N N . LEU A 1 135 ? 4.168 8.57 7.613 1 75.56 135 LEU A N 1
ATOM 1077 C CA . LEU A 1 135 ? 3.875 10 7.59 1 75.56 135 LEU A CA 1
ATOM 1078 C C . LEU A 1 135 ? 4.184 10.641 8.938 1 75.56 135 LEU A C 1
ATOM 1080 O O . LEU A 1 135 ? 4.559 11.812 9.008 1 75.56 135 LEU A O 1
ATOM 1084 N N . GLU A 1 136 ? 4.09 9.898 9.992 1 76.81 136 GLU A N 1
ATOM 1085 C CA . GLU A 1 136 ? 4.352 10.391 11.344 1 76.81 136 GLU A CA 1
ATOM 1086 C C . GLU A 1 136 ? 3.549 11.656 11.633 1 76.81 136 GLU A C 1
ATOM 1088 O O . GLU A 1 136 ? 4.09 12.641 12.141 1 76.81 136 GLU A O 1
ATOM 1093 N N . LEU A 1 137 ? 2.352 11.852 11.156 1 76.62 137 LEU A N 1
ATOM 1094 C CA . LEU A 1 137 ? 1.397 12.938 11.375 1 76.62 137 LEU A CA 1
ATOM 1095 C C . LEU A 1 137 ? 0.16 12.43 12.109 1 76.62 137 LEU A C 1
ATOM 1097 O O . LEU A 1 137 ? -0.143 11.234 12.078 1 76.62 137 LEU A O 1
ATOM 1101 N N . PRO A 1 138 ? -0.444 13.383 12.852 1 79.56 138 PRO A N 1
ATOM 1102 C CA . PRO A 1 138 ? -1.782 12.969 13.281 1 79.56 138 PRO A CA 1
ATOM 1103 C C . PRO A 1 138 ? -2.617 12.398 12.133 1 79.56 138 PRO A C 1
ATOM 1105 O O . PRO A 1 138 ? -2.549 12.891 11.008 1 79.56 138 PRO A O 1
ATOM 1108 N N . HIS A 1 139 ? -3.262 11.328 12.438 1 80.94 139 HIS A N 1
ATOM 1109 C CA . HIS A 1 139 ? -3.973 10.672 11.344 1 80.94 139 HIS A CA 1
ATOM 1110 C C . HIS A 1 139 ? -5.316 10.125 11.805 1 80.94 139 HIS A C 1
ATOM 1112 O O . HIS A 1 139 ? -5.508 9.867 13 1 80.94 139 HIS A O 1
ATOM 1118 N N . ILE A 1 140 ? -6.195 10.055 10.891 1 84.5 140 ILE A N 1
ATOM 1119 C CA . ILE A 1 140 ? -7.441 9.32 11.094 1 84.5 140 ILE A CA 1
ATOM 1120 C C . ILE A 1 140 ? -7.68 8.367 9.93 1 84.5 140 ILE A C 1
ATOM 1122 O O . ILE A 1 140 ? -7.262 8.641 8.797 1 84.5 140 ILE A O 1
ATOM 1126 N N . ASN A 1 141 ? -8.258 7.277 10.227 1 86.44 141 ASN A N 1
ATOM 1127 C CA . ASN A 1 141 ? -8.648 6.305 9.211 1 86.44 141 ASN A CA 1
ATOM 1128 C C . ASN A 1 141 ? -10.156 6.355 8.938 1 86.44 141 ASN A C 1
ATOM 1130 O O . ASN A 1 141 ? -10.953 6.395 9.875 1 86.44 141 ASN A O 1
ATOM 1134 N N . ILE A 1 142 ? -10.453 6.418 7.691 1 87.81 142 ILE A N 1
ATOM 1135 C CA . ILE A 1 142 ? -11.859 6.547 7.305 1 87.81 142 ILE A CA 1
ATOM 1136 C C . ILE A 1 142 ? -12.273 5.344 6.461 1 87.81 142 ILE A C 1
ATOM 1138 O O . ILE A 1 142 ? -11.531 4.914 5.574 1 87.81 142 ILE A O 1
ATOM 1142 N N . LEU A 1 143 ? -13.375 4.754 6.848 1 88.75 143 LEU A N 1
ATOM 1143 C CA . LEU A 1 143 ? -14.039 3.797 5.973 1 88.75 143 LEU A CA 1
ATOM 1144 C C . LEU A 1 143 ? -14.977 4.508 5 1 88.75 143 LEU A C 1
ATOM 1146 O O . LEU A 1 143 ? -16.062 4.941 5.3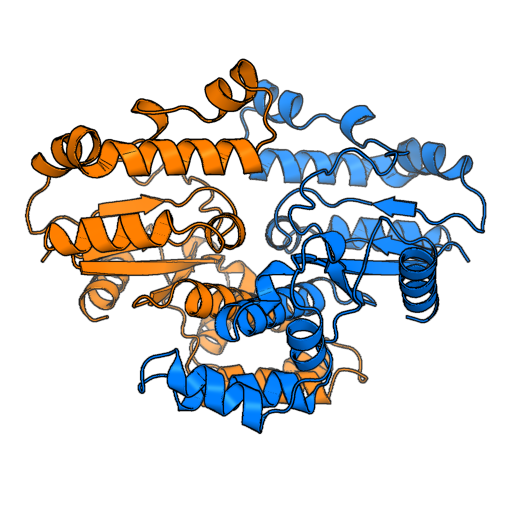83 1 88.75 143 LEU A O 1
ATOM 1150 N N . SER A 1 144 ? -14.516 4.574 3.791 1 85.19 144 SER A N 1
ATOM 1151 C CA . SER A 1 144 ? -15.25 5.367 2.807 1 85.19 144 SER A CA 1
ATOM 1152 C C . SER A 1 144 ? -16.312 4.527 2.096 1 85.19 144 SER A C 1
ATOM 1154 O O . SER A 1 144 ? -16.344 3.305 2.258 1 85.19 144 SER A O 1
ATOM 1156 N N . LYS A 1 145 ? -17.281 5.191 1.399 1 83.69 145 LYS A N 1
ATOM 1157 C CA . LYS A 1 145 ? -18.312 4.609 0.537 1 83.69 145 LYS A CA 1
ATOM 1158 C C . LYS A 1 145 ? -19.281 3.752 1.34 1 83.69 145 LYS A C 1
ATOM 1160 O O . LYS A 1 145 ? -19.672 2.672 0.896 1 83.69 145 LYS A O 1
ATOM 1165 N N . MET A 1 146 ? -19.625 4.191 2.473 1 89 146 MET A N 1
ATOM 1166 C CA . MET A 1 146 ? -20.562 3.467 3.338 1 89 146 MET A CA 1
ATOM 1167 C C . MET A 1 146 ? -21.938 3.371 2.697 1 89 146 MET A C 1
ATOM 1169 O O . MET A 1 146 ? -22.766 2.547 3.102 1 89 146 MET A O 1
ATOM 1173 N N . ASP A 1 147 ? -22.141 4.168 1.756 1 86.38 147 ASP A N 1
ATOM 1174 C CA . ASP A 1 147 ? -23.391 4.125 1.012 1 86.38 147 ASP A CA 1
ATOM 1175 C C . ASP A 1 147 ? -23.531 2.82 0.23 1 86.38 147 ASP A C 1
ATOM 1177 O O . ASP A 1 147 ? -24.641 2.418 -0.132 1 86.38 147 ASP A O 1
ATOM 1181 N N . LEU A 1 148 ? -22.438 2.123 -0.002 1 80.94 148 LEU A N 1
ATOM 1182 C CA . LEU A 1 148 ? -22.438 0.905 -0.805 1 80.94 148 LEU A CA 1
ATOM 1183 C C . LEU A 1 148 ? -22.578 -0.33 0.08 1 80.94 148 LEU A C 1
ATOM 1185 O O . LEU A 1 148 ? -22.703 -1.448 -0.423 1 80.94 148 LEU A O 1
ATOM 1189 N N . VAL A 1 149 ? -22.531 -0.136 1.332 1 84.88 149 VAL A N 1
ATOM 1190 C CA . VAL A 1 149 ? -22.594 -1.271 2.248 1 84.88 149 VAL A CA 1
ATOM 1191 C C . VAL A 1 149 ? -24.031 -1.709 2.451 1 84.88 149 VAL A C 1
ATOM 1193 O O . VAL A 1 149 ? -24.891 -0.898 2.82 1 84.88 149 VAL A O 1
ATOM 1196 N N . SER A 1 150 ? -24.219 -2.934 2.105 1 77.88 150 SER A N 1
ATOM 1197 C CA . SER A 1 150 ? -25.578 -3.453 2.25 1 77.88 150 SER A CA 1
ATOM 1198 C C . SER A 1 150 ? -25.859 -3.871 3.689 1 77.88 150 SER A C 1
ATOM 1200 O O . SER A 1 150 ? -26.938 -3.602 4.219 1 77.88 150 SER A O 1
ATOM 1202 N N . ASN A 1 151 ? -24.938 -4.574 4.293 1 78 151 ASN A N 1
ATOM 1203 C CA . ASN A 1 151 ? -25.125 -5.051 5.66 1 78 151 ASN A CA 1
ATOM 1204 C C . ASN A 1 151 ? -24.297 -4.23 6.652 1 78 151 ASN A C 1
ATOM 1206 O O . ASN A 1 151 ? -23.125 -4.516 6.879 1 78 151 ASN A O 1
ATOM 1210 N N . LYS A 1 152 ? -24.938 -3.363 7.289 1 75.38 152 LYS A N 1
ATOM 1211 C CA . LYS A 1 152 ? -24.266 -2.43 8.188 1 75.38 152 LYS A CA 1
ATOM 1212 C C . LYS A 1 152 ? -23.797 -3.135 9.453 1 75.38 152 LYS A C 1
ATOM 1214 O O . LYS A 1 152 ? -22.797 -2.729 10.055 1 75.38 152 LYS A O 1
ATOM 1219 N N . LYS A 1 153 ? -24.5 -4.133 9.781 1 75.62 153 LYS A N 1
ATOM 1220 C CA . LYS A 1 153 ? -24.125 -4.863 10.984 1 75.62 153 LYS A CA 1
ATOM 1221 C C . LYS A 1 153 ? -22.734 -5.48 10.844 1 75.62 153 LYS A C 1
ATOM 1223 O O . 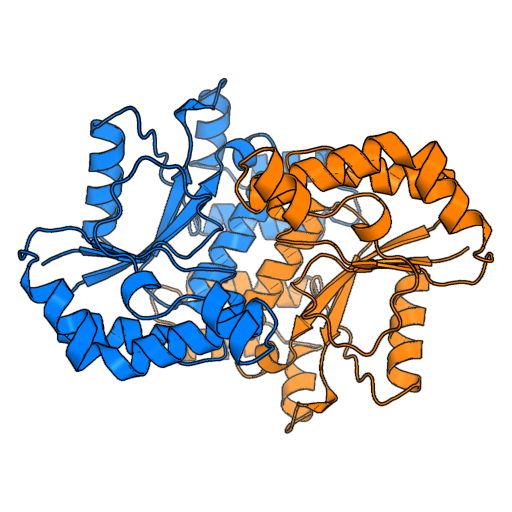LYS A 1 153 ? -21.938 -5.449 11.781 1 75.62 153 LYS A O 1
ATOM 1228 N N . ASP A 1 154 ? -22.5 -5.957 9.695 1 76.31 154 ASP A N 1
ATOM 1229 C CA . ASP A 1 154 ? -21.188 -6.559 9.445 1 76.31 154 ASP A CA 1
ATOM 1230 C C . ASP A 1 154 ? -20.062 -5.523 9.594 1 76.31 154 ASP A C 1
ATOM 1232 O O . ASP A 1 154 ? -18.984 -5.836 10.102 1 76.31 154 ASP A O 1
ATOM 1236 N N . VAL A 1 155 ? -20.422 -4.34 9.281 1 83.38 155 VAL A N 1
ATOM 1237 C CA . VAL A 1 155 ? -19.438 -3.264 9.359 1 83.38 155 VAL A CA 1
ATOM 1238 C C . VAL A 1 155 ? -19.172 -2.91 10.82 1 83.38 155 VAL A C 1
ATOM 1240 O O . VAL A 1 155 ? -18.031 -2.652 11.203 1 83.38 155 VAL A O 1
A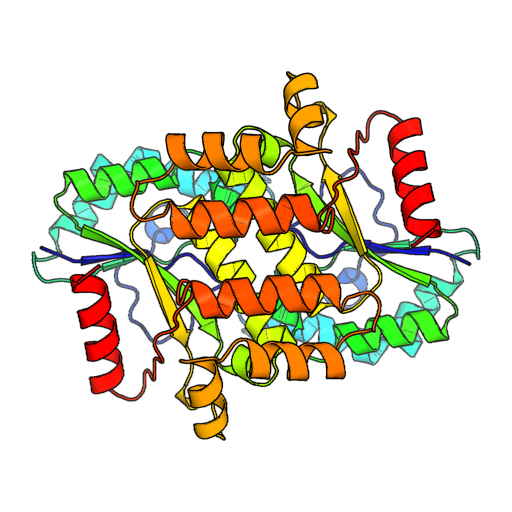TOM 1243 N N . GLU A 1 156 ? -20.219 -2.945 11.609 1 82.56 156 GLU A N 1
ATOM 1244 C CA . GLU A 1 156 ? -20.094 -2.592 13.023 1 82.56 156 GLU A CA 1
ATOM 1245 C C . GLU A 1 156 ? -19.125 -3.525 13.742 1 82.56 156 GLU A C 1
ATOM 1247 O O . GLU A 1 156 ? -18.375 -3.092 14.617 1 82.56 156 GLU A O 1
ATOM 1252 N N . ASP A 1 157 ? -19.125 -4.758 13.375 1 83 157 ASP A N 1
ATOM 1253 C CA . ASP A 1 157 ? -18.234 -5.75 13.977 1 83 157 ASP A CA 1
ATOM 1254 C C . ASP A 1 157 ? -16.766 -5.402 13.711 1 83 157 ASP A C 1
ATOM 1256 O O . ASP A 1 157 ? -15.891 -5.73 14.516 1 83 157 ASP A O 1
ATOM 1260 N N . TYR A 1 158 ? -16.562 -4.707 12.625 1 85.75 158 TYR A N 1
ATOM 1261 C CA . TYR A 1 158 ? -15.195 -4.379 12.242 1 85.75 158 TYR A CA 1
ATOM 1262 C C . TYR A 1 158 ? -14.789 -3.008 12.773 1 85.75 158 TYR A C 1
ATOM 1264 O O . TYR A 1 158 ? -13.602 -2.68 12.828 1 85.75 158 TYR A O 1
ATOM 1272 N N . LEU A 1 159 ? -15.781 -2.238 13.195 1 85.25 159 LEU A N 1
ATOM 1273 C CA . LEU A 1 159 ? -15.477 -0.933 13.773 1 85.25 159 LEU A CA 1
ATOM 1274 C C . LEU A 1 159 ? -14.969 -1.076 15.203 1 85.25 159 LEU A C 1
ATOM 1276 O O . LEU A 1 159 ? -14.25 -0.208 15.703 1 85.25 159 LEU A O 1
ATOM 1280 N N . ASN A 1 160 ? -15.391 -2.09 15.883 1 83.88 160 ASN A N 1
ATOM 1281 C CA . ASN A 1 160 ? -14.922 -2.451 17.219 1 83.88 160 ASN A CA 1
ATOM 1282 C C . ASN A 1 160 ? -14.633 -3.947 17.328 1 83.88 160 ASN A C 1
ATOM 1284 O O . ASN A 1 160 ? -15.297 -4.656 18.078 1 83.88 160 ASN A O 1
ATOM 1288 N N . PRO A 1 161 ? -13.617 -4.277 16.656 1 83.38 161 PRO A N 1
ATOM 1289 C CA . PRO A 1 161 ? -13.391 -5.719 16.547 1 83.38 161 PRO A CA 1
ATOM 1290 C C . PRO A 1 161 ? -12.828 -6.32 17.828 1 83.38 161 PRO A C 1
ATOM 1292 O O . PRO A 1 161 ? -12.125 -5.637 18.578 1 83.38 161 PRO A O 1
ATOM 1295 N N . GLU A 1 162 ? -13.227 -7.586 18.078 1 86.44 162 GLU A N 1
ATOM 1296 C CA . GLU A 1 162 ? -12.656 -8.383 19.172 1 86.44 162 GLU A CA 1
ATOM 1297 C C . GLU A 1 162 ? -11.602 -9.352 18.641 1 86.44 162 GLU A C 1
ATOM 1299 O O . GLU A 1 162 ? -11.828 -10.07 17.672 1 86.44 162 GLU A O 1
ATOM 1304 N N . ALA A 1 163 ? -10.484 -9.406 19.344 1 88.25 163 ALA A N 1
ATOM 1305 C CA . ALA A 1 163 ? -9.336 -10.18 18.875 1 88.25 163 ALA A CA 1
ATOM 1306 C C . ALA A 1 163 ? -9.719 -11.641 18.656 1 88.25 163 ALA A C 1
ATOM 1308 O O . ALA A 1 163 ? -9.32 -12.25 17.656 1 88.25 163 ALA A O 1
ATOM 1309 N N . GLN A 1 164 ? -10.508 -12.141 19.578 1 91.94 164 GLN A N 1
ATOM 1310 C CA . GLN A 1 164 ? -10.859 -13.555 19.484 1 91.94 164 GLN A CA 1
ATOM 1311 C C . GLN A 1 164 ? -11.727 -13.836 18.266 1 91.94 164 GLN A C 1
ATOM 1313 O O . GLN A 1 164 ? -11.586 -14.883 17.625 1 91.94 164 GLN A O 1
ATOM 1318 N N . VAL A 1 165 ? -12.625 -12.945 18 1 89.75 165 VAL A N 1
ATOM 1319 C CA . VAL A 1 165 ? -13.5 -13.102 16.844 1 89.75 165 VAL A CA 1
ATOM 1320 C C . VAL A 1 165 ? -12.68 -13.016 15.555 1 89.75 165 VAL A C 1
ATOM 1322 O O . VAL A 1 165 ? -12.82 -13.859 14.664 1 89.75 165 VAL A O 1
ATOM 1325 N N . LEU A 1 166 ? -11.805 -12.031 15.453 1 90.06 166 LEU A N 1
ATOM 1326 C CA . LEU A 1 166 ? -10.938 -11.867 14.297 1 90.06 166 LEU A CA 1
ATOM 1327 C C . LEU A 1 166 ? -10.07 -13.102 14.078 1 90.06 166 LEU A C 1
ATOM 1329 O O . LEU A 1 166 ? -9.945 -13.594 12.953 1 90.06 166 LEU A O 1
ATOM 1333 N N . LEU A 1 167 ? -9.539 -13.578 15.195 1 92.81 167 LEU A N 1
ATOM 1334 C CA . LEU A 1 167 ? -8.672 -14.75 15.125 1 92.81 167 LEU A CA 1
ATOM 1335 C C . LEU A 1 167 ? -9.43 -15.953 14.578 1 92.81 167 LEU A C 1
ATOM 1337 O O . LEU A 1 167 ? -8.938 -16.656 13.695 1 92.81 167 LEU A O 1
ATOM 1341 N N . SER A 1 168 ? -10.586 -16.172 15.094 1 95 168 SER A N 1
ATOM 1342 C CA . SER A 1 168 ? -11.406 -17.297 14.648 1 95 168 SER A CA 1
ATOM 1343 C C . SER A 1 168 ? -11.711 -17.188 13.164 1 95 168 SER A C 1
ATOM 1345 O O . SER A 1 168 ? -11.617 -18.188 12.438 1 95 168 SER A O 1
ATOM 1347 N N . GLN A 1 169 ? -12.062 -16.031 12.719 1 93 169 GLN A N 1
ATOM 1348 C CA . GLN A 1 169 ? -12.398 -15.812 11.312 1 93 169 GLN A CA 1
ATOM 1349 C C . GLN A 1 169 ? -11.164 -15.992 10.422 1 93 169 GLN A C 1
ATOM 1351 O O . GLN A 1 169 ? -11.242 -16.625 9.367 1 93 169 GLN A O 1
ATOM 1356 N N . LEU A 1 170 ? -10.078 -15.477 10.852 1 92.62 170 LEU A N 1
ATOM 1357 C CA . LEU A 1 170 ? -8.836 -15.617 10.094 1 92.62 170 LEU A CA 1
ATOM 1358 C C . LEU A 1 170 ? -8.438 -17.078 9.961 1 92.62 170 LEU A C 1
ATOM 1360 O O . LEU A 1 170 ? -8.078 -17.531 8.875 1 92.62 170 LEU A O 1
ATOM 1364 N N . ASN A 1 171 ? -8.547 -17.781 11.078 1 93.88 171 ASN A N 1
ATOM 1365 C CA . ASN A 1 171 ? -8.156 -19.188 11.086 1 93.88 171 ASN A CA 1
ATOM 1366 C C . ASN A 1 171 ? -9.055 -20.016 10.164 1 93.88 171 ASN A C 1
ATOM 1368 O O . ASN A 1 171 ? -8.617 -21.031 9.625 1 93.88 171 ASN A O 1
ATOM 1372 N N . ARG A 1 172 ? -10.258 -19.625 9.969 1 93.38 172 ARG A N 1
ATOM 1373 C CA . ARG A 1 172 ? -11.188 -20.312 9.078 1 93.38 172 ARG A CA 1
ATOM 1374 C C . ARG A 1 172 ? -10.859 -20.016 7.621 1 93.38 172 ARG A C 1
ATOM 1376 O O . ARG A 1 172 ? -11.031 -20.875 6.758 1 93.38 172 ARG A O 1
ATOM 1383 N N . GLN A 1 173 ? -10.391 -18.891 7.348 1 89.88 173 GLN A N 1
ATOM 1384 C CA . GLN A 1 173 ? -10.242 -18.438 5.969 1 89.88 173 GLN A CA 1
ATOM 1385 C C . GLN A 1 173 ? -8.828 -18.719 5.449 1 89.88 173 GLN A C 1
ATOM 1387 O O . GLN A 1 173 ? -8.641 -18.953 4.254 1 89.88 173 GLN A O 1
ATOM 1392 N N . MET A 1 174 ? -7.867 -18.609 6.289 1 86.25 174 MET A N 1
ATOM 1393 C CA . MET A 1 174 ? -6.48 -18.781 5.855 1 86.25 174 MET A CA 1
ATOM 1394 C C . MET A 1 174 ? -5.965 -20.172 6.215 1 86.25 174 MET A C 1
ATOM 1396 O O . MET A 1 174 ? -6.512 -20.828 7.098 1 86.25 174 MET A O 1
ATOM 1400 N N . ALA A 1 175 ? -4.902 -20.594 5.559 1 84 175 ALA A N 1
ATOM 1401 C CA . ALA A 1 175 ? -4.32 -21.922 5.777 1 84 175 ALA A CA 1
ATOM 1402 C C . ALA A 1 175 ? -3.76 -22.047 7.188 1 84 175 ALA A C 1
ATOM 1404 O O . ALA A 1 175 ? -3.379 -21.047 7.805 1 84 175 ALA A O 1
ATOM 1405 N N . PRO A 1 176 ? -3.666 -23.234 7.723 1 87 176 PRO A N 1
ATOM 1406 C CA . PRO A 1 176 ? -3.207 -23.484 9.094 1 87 176 PRO A CA 1
ATOM 1407 C C . PRO A 1 176 ? -1.793 -22.969 9.344 1 87 176 PRO A C 1
ATOM 1409 O O . PRO A 1 176 ? -1.461 -22.594 10.469 1 87 176 PRO A O 1
ATOM 1412 N N . ARG A 1 177 ? -0.966 -22.922 8.336 1 80.12 177 ARG A N 1
ATOM 1413 C CA . ARG A 1 177 ? 0.41 -22.469 8.508 1 80.12 177 ARG A CA 1
ATOM 1414 C C . ARG A 1 177 ? 0.454 -21 8.938 1 80.12 177 ARG A C 1
ATOM 1416 O O . ARG A 1 177 ? 1.469 -20.531 9.461 1 80.12 177 ARG A O 1
ATOM 1423 N N . PHE A 1 178 ? -0.693 -20.344 8.891 1 82.06 178 PHE A N 1
ATOM 1424 C CA . PHE A 1 178 ? -0.728 -18.922 9.203 1 82.06 178 PHE A CA 1
ATOM 1425 C C . PHE A 1 178 ? -1.315 -18.703 10.594 1 82.06 178 PHE A C 1
ATOM 1427 O O . PHE A 1 178 ? -1.539 -17.547 11 1 82.06 178 PHE A O 1
ATOM 1434 N N . HIS A 1 179 ? -1.52 -19.734 11.359 1 87.5 179 HIS A N 1
ATOM 1435 C CA . HIS A 1 179 ? -2.203 -19.625 12.641 1 87.5 179 HIS A CA 1
ATOM 1436 C C . HIS A 1 179 ? -1.469 -18.656 13.57 1 87.5 179 HIS A C 1
ATOM 1438 O O . HIS A 1 179 ? -2.096 -17.828 14.242 1 87.5 179 HIS A O 1
ATOM 1444 N N . LYS A 1 180 ? -0.153 -18.766 13.602 1 83.75 180 LYS A N 1
ATOM 1445 C CA . LYS A 1 180 ? 0.626 -17.875 14.453 1 83.75 180 LYS A CA 1
ATOM 1446 C C . LYS A 1 180 ? 0.516 -16.422 13.977 1 83.75 180 LYS A C 1
ATOM 1448 O O . LYS A 1 180 ? 0.372 -15.508 14.789 1 83.75 180 LYS A O 1
ATOM 1453 N N . LEU A 1 181 ? 0.614 -16.234 12.727 1 83.31 181 LEU A N 1
ATOM 1454 C CA . LEU A 1 181 ? 0.449 -14.906 12.148 1 83.31 181 LEU A CA 1
ATOM 1455 C C . LEU A 1 181 ? -0.938 -14.352 12.445 1 83.31 181 LEU A C 1
ATOM 1457 O O . LEU A 1 181 ? -1.075 -13.188 12.844 1 83.31 181 LEU A O 1
ATOM 1461 N N . ASN A 1 182 ? -1.926 -15.227 12.273 1 88.69 182 ASN A N 1
ATOM 1462 C CA . ASN A 1 182 ? -3.299 -14.805 12.523 1 88.69 182 ASN A CA 1
ATOM 1463 C C . ASN A 1 182 ? -3.473 -14.281 13.953 1 88.69 182 ASN A C 1
ATOM 1465 O O . ASN A 1 182 ? -4.125 -13.258 14.164 1 88.69 182 ASN A O 1
ATOM 1469 N N . LYS A 1 183 ? -2.92 -14.992 14.82 1 88.31 183 LYS A N 1
ATOM 1470 C CA . LYS A 1 183 ? -3.012 -14.594 16.219 1 88.31 183 LYS A CA 1
ATOM 1471 C C . LYS A 1 183 ? -2.359 -13.227 16.453 1 88.31 183 LYS A C 1
ATOM 1473 O O . LYS A 1 183 ? -2.939 -12.359 17.094 1 88.31 183 LYS A O 1
ATOM 1478 N N . ALA A 1 184 ? -1.178 -13.07 15.93 1 84.12 184 ALA A N 1
ATOM 1479 C CA . ALA A 1 184 ? -0.455 -11.805 16.078 1 84.12 184 ALA A CA 1
ATOM 1480 C C . ALA A 1 184 ? -1.23 -10.656 15.453 1 84.12 184 ALA A C 1
ATOM 1482 O O . ALA A 1 184 ? -1.314 -9.57 16.031 1 84.12 184 ALA A O 1
ATOM 1483 N N . LEU A 1 185 ? -1.763 -10.867 14.32 1 88 185 LEU A N 1
ATOM 1484 C CA . LEU A 1 185 ? -2.52 -9.844 13.609 1 88 185 LEU A CA 1
ATOM 1485 C C . LEU A 1 185 ? -3.777 -9.461 14.383 1 88 185 LEU A C 1
ATOM 1487 O O . LEU A 1 185 ? -4.09 -8.281 14.531 1 88 185 LEU A O 1
ATOM 1491 N N . ALA A 1 186 ? -4.473 -10.492 14.828 1 87.94 186 ALA A N 1
ATOM 1492 C CA . ALA A 1 186 ? -5.699 -10.25 15.578 1 87.94 186 ALA A CA 1
ATOM 1493 C C . ALA A 1 186 ? -5.418 -9.43 16.844 1 87.94 186 ALA A C 1
ATOM 1495 O O . ALA A 1 186 ? -6.164 -8.5 17.156 1 87.94 186 ALA A O 1
ATOM 1496 N N . GLU A 1 187 ? -4.383 -9.727 17.484 1 84.81 187 GLU A N 1
ATOM 1497 C CA . GLU A 1 187 ? -4.008 -9.016 18.703 1 84.81 187 GLU A CA 1
ATOM 1498 C C . GLU A 1 187 ? -3.596 -7.578 18.391 1 84.81 187 GLU A C 1
ATOM 1500 O O . GLU A 1 187 ? -3.912 -6.66 19.156 1 84.81 187 GLU A O 1
ATOM 1505 N N . LEU A 1 188 ? -2.885 -7.426 17.344 1 83.31 188 LEU A N 1
ATOM 1506 C CA . LEU A 1 188 ? -2.449 -6.094 16.953 1 83.31 188 LEU A CA 1
ATOM 1507 C C . LEU A 1 188 ? -3.646 -5.191 16.672 1 83.31 188 LEU A C 1
ATOM 1509 O O . LEU A 1 188 ? -3.664 -4.027 17.078 1 83.31 188 LEU A O 1
ATOM 1513 N N . VAL A 1 189 ? -4.613 -5.727 16.016 1 83.94 189 VAL A N 1
ATOM 1514 C CA . VAL A 1 189 ? -5.773 -4.934 15.625 1 83.94 189 VAL A CA 1
ATOM 1515 C C . VAL A 1 189 ? -6.648 -4.652 16.844 1 83.94 189 VAL A C 1
ATOM 1517 O O . VAL A 1 189 ? -7.23 -3.57 16.953 1 83.94 189 VAL A O 1
ATOM 1520 N N . ASP A 1 190 ? -6.809 -5.633 17.703 1 76.44 190 ASP A N 1
ATOM 1521 C CA . ASP A 1 190 ? -7.637 -5.492 18.891 1 76.44 190 ASP A CA 1
ATOM 1522 C C . ASP A 1 190 ? -6.977 -4.566 19.906 1 76.44 190 ASP A C 1
ATOM 1524 O O . ASP A 1 190 ? -7.613 -3.641 20.422 1 76.44 190 ASP A O 1
ATOM 1528 N N . ASP A 1 191 ? -5.781 -4.961 20.359 1 62.75 191 ASP A N 1
ATOM 1529 C CA . ASP A 1 191 ? -5.109 -4.27 21.453 1 62.75 191 ASP A CA 1
ATOM 1530 C C . ASP A 1 191 ? -4.949 -2.781 21.156 1 62.75 191 ASP A C 1
ATOM 1532 O O . ASP A 1 191 ? -4.949 -1.951 22.062 1 62.75 191 ASP A O 1
ATOM 1536 N N . TYR A 1 192 ? -4.828 -2.557 19.891 1 55.88 192 TYR A N 1
ATOM 1537 C CA . TYR A 1 192 ? -4.414 -1.164 19.766 1 55.88 192 TYR A CA 1
ATOM 1538 C C . TYR A 1 192 ? -5.516 -0.323 19.141 1 55.88 192 TYR A C 1
ATOM 1540 O O . TYR A 1 192 ? -5.352 0.883 18.938 1 55.88 192 TYR A O 1
ATOM 1548 N N . ASN A 1 193 ? -6.711 -0.966 19.375 1 59.66 193 ASN A N 1
ATOM 1549 C CA . ASN A 1 193 ? -7.66 -0.009 18.812 1 59.66 193 ASN A CA 1
ATOM 1550 C C . ASN A 1 193 ? -6.965 1.037 17.953 1 59.66 193 ASN A C 1
ATOM 1552 O O . ASN A 1 193 ? -7.402 2.188 17.891 1 59.66 193 ASN A O 1
ATOM 1556 N N . MET A 1 194 ? -5.707 0.579 17.641 1 58.66 194 MET A N 1
ATOM 1557 C CA . MET A 1 194 ? -4.84 1.565 17 1 58.66 194 MET A CA 1
ATOM 1558 C C . MET A 1 194 ? -5.305 1.868 15.586 1 58.66 194 MET A C 1
ATOM 1560 O O . MET A 1 194 ? -5.074 2.963 15.07 1 58.66 194 MET A O 1
ATOM 1564 N N . VAL A 1 195 ? -5.996 0.808 15.055 1 70.94 195 VAL A N 1
ATOM 1565 C CA . VAL A 1 195 ? -6.52 1.133 13.734 1 70.94 195 VAL A CA 1
ATOM 1566 C C . VAL A 1 195 ? -8.039 1.239 13.789 1 70.94 195 VAL A C 1
ATOM 1568 O O . VAL A 1 195 ? -8.734 0.229 13.93 1 70.94 195 VAL A O 1
ATOM 1571 N N . ASN A 1 196 ? -8.43 2.324 14.133 1 79.88 196 ASN A N 1
ATOM 1572 C CA . ASN A 1 196 ? -9.867 2.568 14.117 1 79.88 196 ASN A CA 1
ATOM 1573 C C . ASN A 1 196 ? -10.289 3.318 12.852 1 79.88 196 ASN A C 1
ATOM 1575 O O . ASN A 1 196 ? -9.562 4.184 12.367 1 79.88 196 ASN A O 1
ATOM 1579 N N . PHE A 1 197 ? -11.445 2.826 12.391 1 88.69 197 PHE A N 1
ATOM 1580 C CA . PHE A 1 197 ? -11.961 3.461 11.188 1 88.69 197 PHE A CA 1
ATOM 1581 C C . PHE A 1 197 ? -13.25 4.223 11.484 1 88.69 197 PHE A C 1
ATOM 1583 O O . PHE A 1 197 ? -14.102 3.748 12.242 1 88.69 197 PHE A O 1
ATOM 1590 N N . ILE A 1 198 ? -13.328 5.398 10.969 1 89.38 198 ILE A N 1
ATOM 1591 C CA . ILE A 1 198 ? -14.547 6.195 11.031 1 89.38 198 ILE A CA 1
ATOM 1592 C C . ILE A 1 198 ? -15.344 6.02 9.742 1 89.38 198 ILE A C 1
ATOM 1594 O O . ILE A 1 198 ? -14.852 6.316 8.648 1 89.38 198 ILE A O 1
ATOM 1598 N N . PRO A 1 199 ? -16.594 5.535 9.867 1 90.75 199 PRO A N 1
ATOM 1599 C CA . PRO A 1 199 ? -17.391 5.383 8.648 1 90.75 199 PRO A CA 1
ATOM 1600 C C . PRO A 1 199 ? -17.797 6.723 8.039 1 90.75 199 PRO A C 1
ATOM 1602 O O . PRO A 1 199 ? -18.109 7.672 8.758 1 90.75 199 PRO A O 1
ATOM 1605 N N . LEU A 1 200 ? -17.719 6.801 6.742 1 89.88 200 LEU A N 1
ATOM 1606 C CA . LEU A 1 200 ? -18.094 8.016 6.027 1 89.88 200 LEU A CA 1
ATOM 1607 C C . LEU A 1 200 ? -19.109 7.711 4.93 1 89.88 200 LEU A C 1
ATOM 1609 O O . LEU A 1 200 ? -18.844 6.895 4.043 1 89.88 200 LEU A O 1
ATOM 1613 N N . ASP A 1 201 ? -20.234 8.242 5.082 1 87.75 201 ASP A N 1
ATOM 1614 C CA . ASP A 1 201 ? -21.266 8.266 4.043 1 87.75 201 ASP A CA 1
ATOM 1615 C C . ASP A 1 201 ? -21.438 9.664 3.467 1 87.75 201 ASP A C 1
ATOM 1617 O O . ASP A 1 201 ? -22 10.547 4.125 1 87.75 201 ASP A O 1
ATOM 1621 N N . LEU A 1 202 ? -20.984 9.836 2.275 1 81 202 LEU A N 1
ATOM 1622 C CA . LEU A 1 202 ? -20.938 11.164 1.666 1 81 202 LEU A CA 1
ATOM 1623 C C . LEU A 1 202 ? -22.359 11.695 1.414 1 81 202 LEU A C 1
ATOM 1625 O O . LEU A 1 202 ? -22.547 12.891 1.183 1 81 202 LEU A O 1
ATOM 1629 N N . ARG A 1 203 ? -23.391 10.828 1.421 1 84.88 203 ARG A N 1
ATOM 1630 C CA . ARG A 1 203 ? -24.766 11.25 1.196 1 84.88 203 ARG A CA 1
ATOM 1631 C C . ARG A 1 203 ? -25.375 11.859 2.461 1 84.88 203 ARG A C 1
ATOM 1633 O O . ARG A 1 203 ? -26.438 12.477 2.414 1 84.88 203 ARG A O 1
ATOM 1640 N N . LYS A 1 204 ? -24.625 11.656 3.545 1 86.75 204 LYS A N 1
ATOM 1641 C CA . LYS A 1 204 ? -25.125 12.125 4.832 1 86.75 204 LYS A CA 1
ATOM 1642 C C . LYS A 1 204 ? -24.25 13.25 5.387 1 86.75 204 LYS A C 1
ATOM 1644 O O . LYS A 1 204 ? -23.094 13.023 5.738 1 86.75 204 LYS A O 1
ATOM 1649 N N . GLU A 1 205 ? -24.812 14.359 5.582 1 83.94 205 GLU A N 1
ATOM 1650 C CA . GLU A 1 205 ? -24.094 15.508 6.117 1 83.94 205 GLU A CA 1
ATOM 1651 C C . GLU A 1 205 ? -23.578 15.234 7.527 1 83.94 205 GLU A C 1
ATOM 1653 O O . GLU A 1 205 ? -22.484 15.672 7.895 1 83.94 205 GLU A O 1
ATOM 1658 N N . SER A 1 206 ? -24.359 14.625 8.266 1 89.5 206 SER A N 1
ATOM 1659 C CA . SER A 1 206 ? -23.953 14.305 9.633 1 89.5 206 SER A CA 1
ATOM 1660 C C . SER A 1 206 ? -22.688 13.445 9.648 1 89.5 206 SER A C 1
ATOM 1662 O O . SER A 1 206 ? -21.844 13.594 10.523 1 89.5 206 SER A O 1
ATOM 1664 N N . SER A 1 207 ? -22.594 12.523 8.703 1 88.69 207 SER A N 1
ATOM 1665 C CA . SER A 1 207 ? -21.422 11.68 8.57 1 88.69 207 SER A CA 1
ATOM 1666 C C . SER A 1 207 ? -20.172 12.508 8.25 1 88.69 207 SER A C 1
ATOM 1668 O O . SER A 1 207 ? -19.125 12.305 8.852 1 88.69 207 SER A O 1
ATOM 1670 N N . ILE A 1 208 ? -20.359 13.438 7.418 1 83.06 208 ILE A N 1
ATOM 1671 C CA . ILE A 1 208 ? -19.266 14.32 7.031 1 83.06 208 ILE A CA 1
ATOM 1672 C C . ILE A 1 208 ? -18.828 15.164 8.227 1 83.06 208 ILE A C 1
ATOM 1674 O O . ILE A 1 208 ? -17.641 15.281 8.508 1 83.06 208 ILE A O 1
ATOM 1678 N N . GLN A 1 209 ? -19.766 15.672 8.938 1 83.31 209 GLN A N 1
ATOM 1679 C CA . GLN A 1 209 ? -19.484 16.5 10.109 1 83.31 209 GLN A CA 1
ATOM 1680 C C . GLN A 1 209 ? -18.766 15.695 11.188 1 83.31 209 GLN A C 1
ATOM 1682 O O . GLN A 1 209 ? -17.891 16.219 11.867 1 83.31 209 GLN A O 1
ATOM 1687 N N . TYR A 1 210 ? -19.172 14.531 11.32 1 88.5 210 TYR A N 1
ATOM 1688 C CA . TYR A 1 210 ? -18.531 13.672 12.312 1 88.5 210 TYR A CA 1
ATOM 1689 C C . TYR A 1 210 ? -17.062 13.445 11.984 1 88.5 210 TYR A C 1
ATOM 1691 O O . TYR A 1 210 ? -16.203 13.531 12.859 1 88.5 210 TYR A O 1
ATOM 1699 N N . VAL A 1 211 ? -16.781 13.18 10.727 1 85.12 211 VAL A N 1
ATOM 1700 C CA . VAL A 1 211 ? -15.406 12.984 10.266 1 85.12 211 VAL A CA 1
ATOM 1701 C C . VAL A 1 211 ? -14.609 14.266 10.492 1 85.12 211 VAL A C 1
ATOM 1703 O O . VAL A 1 211 ? -13.484 14.219 11.016 1 85.12 211 VAL A O 1
ATOM 1706 N N . LEU A 1 212 ? -15.234 15.414 10.172 1 80.5 212 LEU A N 1
ATOM 1707 C CA . LEU A 1 212 ? -14.555 16.688 10.344 1 80.5 212 LEU A CA 1
ATOM 1708 C C . LEU A 1 212 ? -14.25 16.953 11.82 1 80.5 212 LEU A C 1
ATOM 1710 O O . LEU A 1 212 ? -13.172 17.453 12.156 1 80.5 212 LEU A O 1
ATOM 1714 N N . SER A 1 213 ? -15.188 16.625 12.609 1 84.44 213 SER A N 1
ATOM 1715 C CA . SER A 1 213 ? -14.992 16.797 14.039 1 84.44 213 SER A CA 1
ATOM 1716 C C . SER A 1 213 ? -13.82 15.961 14.547 1 84.44 213 SER A C 1
ATOM 1718 O O . SER A 1 213 ? -13.07 16.406 15.414 1 84.44 213 SER A O 1
ATOM 1720 N N . ASN A 1 214 ? -13.672 14.766 14.086 1 85.69 214 ASN A N 1
ATOM 1721 C CA . ASN A 1 214 ? -12.562 13.906 14.477 1 85.69 214 ASN A CA 1
ATOM 1722 C C . ASN A 1 214 ? -11.234 14.445 13.961 1 85.69 214 ASN A C 1
ATOM 1724 O O . ASN A 1 214 ? -10.211 14.32 14.633 1 85.69 214 ASN A O 1
ATOM 1728 N N . ILE A 1 215 ? -11.273 14.992 12.789 1 81.12 215 ILE A N 1
ATOM 1729 C CA . ILE A 1 215 ? -10.07 15.594 12.234 1 81.12 215 ILE A CA 1
ATOM 1730 C C . ILE A 1 215 ? -9.625 16.766 13.109 1 81.12 215 ILE A C 1
ATOM 1732 O O . ILE A 1 215 ? -8.438 16.906 13.398 1 81.12 215 ILE A O 1
ATOM 1736 N N . ASP A 1 216 ? -10.555 17.547 13.625 1 78.19 216 ASP A N 1
ATOM 1737 C CA . ASP A 1 216 ? -10.273 18.719 14.453 1 78.19 216 ASP A CA 1
ATOM 1738 C C . ASP A 1 216 ? -9.672 18.297 15.797 1 78.19 216 ASP A C 1
ATOM 1740 O O . ASP A 1 216 ? -8.938 19.062 16.422 1 78.19 216 ASP A O 1
ATOM 1744 N N . ASN A 1 217 ? -9.992 17.109 16.203 1 78.19 217 ASN A N 1
ATOM 1745 C CA . ASN A 1 217 ? -9.586 16.672 17.531 1 78.19 217 ASN A CA 1
ATOM 1746 C C . ASN A 1 217 ? -8.289 15.867 17.5 1 78.19 217 ASN A C 1
ATOM 1748 O O . ASN A 1 217 ? -7.836 15.367 18.531 1 78.19 217 ASN A O 1
ATOM 1752 N N . CYS A 1 218 ? -7.793 15.664 16.406 1 72.81 218 CYS A N 1
ATOM 1753 C CA . CYS A 1 218 ? -6.562 14.883 16.297 1 72.81 218 CYS A CA 1
ATOM 1754 C C . CYS A 1 218 ? -5.363 15.703 16.766 1 72.81 218 CYS A C 1
ATOM 1756 O O . CYS A 1 218 ? -5.328 16.922 16.578 1 72.81 218 CYS A O 1
ATOM 1758 N N . ALA B 1 1 ? 8.508 -27.672 -13.445 1 24.33 1 ALA B N 1
ATOM 1759 C CA . ALA B 1 1 ? 7.355 -26.953 -12.914 1 24.33 1 ALA B CA 1
ATOM 1760 C C . ALA B 1 1 ? 7.625 -25.453 -12.852 1 24.33 1 ALA B C 1
ATOM 1762 O O . ALA B 1 1 ? 8.57 -25.016 -12.195 1 24.33 1 ALA B O 1
ATOM 1763 N N . GLY B 1 2 ? 7.363 -24.703 -13.914 1 26.36 2 GLY B N 1
ATOM 1764 C CA . GLY B 1 2 ? 7.723 -23.312 -14.141 1 26.36 2 GLY B CA 1
ATOM 1765 C C . GLY B 1 2 ? 7.156 -22.375 -13.086 1 26.36 2 GLY B C 1
ATOM 1766 O O . GLY B 1 2 ? 5.984 -22.484 -12.727 1 26.36 2 GLY B O 1
ATOM 1767 N N . GLY B 1 3 ? 8 -22.109 -12.133 1 28.14 3 GLY B N 1
ATOM 1768 C CA . GLY B 1 3 ? 7.629 -21.25 -11.023 1 28.14 3 GLY B CA 1
ATOM 1769 C C . GLY B 1 3 ? 7.219 -19.859 -11.461 1 28.14 3 GLY B C 1
ATOM 1770 O O . GLY B 1 3 ? 7.676 -19.359 -12.492 1 28.14 3 GLY B O 1
ATOM 1771 N N . PHE B 1 4 ? 5.902 -19.641 -11.602 1 31.5 4 PHE B N 1
ATOM 1772 C CA . PHE B 1 4 ? 5.395 -18.312 -11.922 1 31.5 4 PHE B CA 1
ATOM 1773 C C . PHE B 1 4 ? 5.613 -17.359 -10.75 1 31.5 4 PHE B C 1
ATOM 1775 O O . PHE B 1 4 ? 5.543 -17.766 -9.586 1 31.5 4 PHE B O 1
ATOM 1782 N N . ILE B 1 5 ? 6.629 -16.469 -10.953 1 33.81 5 ILE B N 1
ATOM 1783 C CA . ILE B 1 5 ? 6.816 -15.391 -9.984 1 33.81 5 ILE B CA 1
ATOM 1784 C C . ILE B 1 5 ? 5.75 -14.32 -10.188 1 33.81 5 ILE B C 1
ATOM 1786 O O . ILE B 1 5 ? 5.512 -13.883 -11.32 1 33.81 5 ILE B O 1
ATOM 1790 N N . TRP B 1 6 ? 4.727 -14.445 -9.539 1 32.03 6 TRP B N 1
ATOM 1791 C CA . TRP B 1 6 ? 3.797 -13.32 -9.562 1 32.03 6 TRP B CA 1
ATOM 1792 C C . TRP B 1 6 ? 4.336 -12.148 -8.742 1 32.03 6 TRP B C 1
ATOM 1794 O O . TRP B 1 6 ? 4.812 -12.336 -7.625 1 32.03 6 TRP B O 1
ATOM 1804 N N . SER B 1 7 ? 5.078 -11.32 -9.344 1 32.19 7 SER B N 1
ATOM 1805 C CA . SER B 1 7 ? 5.562 -10.133 -8.648 1 32.19 7 SER B CA 1
ATOM 1806 C C . SER B 1 7 ? 4.41 -9.219 -8.242 1 32.19 7 SER B C 1
ATOM 1808 O O . SER B 1 7 ? 3.516 -8.945 -9.047 1 32.19 7 SER B O 1
ATOM 1810 N N . THR B 1 8 ? 3.893 -9.5 -7.293 1 33.38 8 THR B N 1
ATOM 1811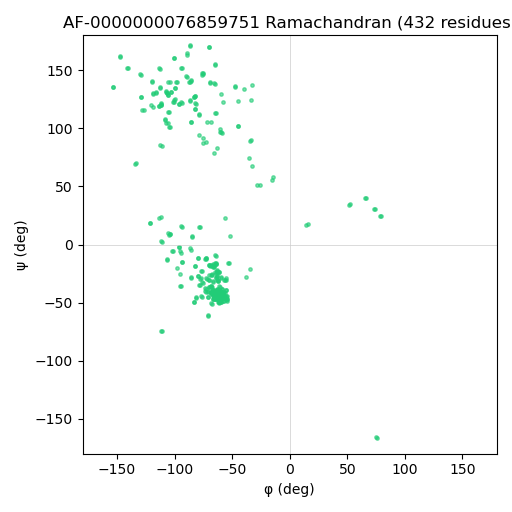 C CA . THR B 1 8 ? 3.006 -8.484 -6.734 1 33.38 8 THR B CA 1
ATOM 1812 C C . THR B 1 8 ? 3.537 -7.082 -7.027 1 33.38 8 THR B C 1
ATOM 1814 O O . THR B 1 8 ? 4.75 -6.863 -7.051 1 33.38 8 THR B O 1
ATOM 1817 N N . TRP B 1 9 ? 2.486 -6.277 -7.398 1 30.84 9 TRP B N 1
ATOM 1818 C CA . TRP B 1 9 ? 2.398 -4.961 -8.023 1 30.84 9 TRP B CA 1
ATOM 1819 C C . TRP B 1 9 ? 3.262 -3.949 -7.273 1 30.84 9 TRP B C 1
ATOM 1821 O O . TRP B 1 9 ? 2.77 -3.225 -6.406 1 30.84 9 TRP B O 1
ATOM 1831 N N . ILE B 1 10 ? 4.027 -4.367 -6.355 1 32.62 10 ILE B N 1
ATOM 1832 C CA . ILE B 1 10 ? 4.656 -3.088 -6.062 1 32.62 10 ILE B CA 1
ATOM 1833 C C . ILE B 1 10 ? 5.039 -2.387 -7.363 1 32.62 10 ILE B C 1
ATOM 1835 O O . ILE B 1 10 ? 5.379 -3.043 -8.352 1 32.62 10 ILE B O 1
ATOM 1839 N N . GLN B 1 11 ? 4.543 -1.179 -7.535 1 30.44 11 GLN B N 1
ATOM 1840 C CA . GLN B 1 11 ? 5.023 -0.333 -8.625 1 30.44 11 GLN B CA 1
ATOM 1841 C C . GLN B 1 11 ? 6.441 -0.712 -9.031 1 30.44 11 GLN B C 1
ATOM 1843 O O . GLN B 1 11 ? 7.402 -0.375 -8.336 1 30.44 11 GLN B O 1
ATOM 1848 N N . LEU B 1 12 ? 6.656 -2.008 -9.289 1 30.97 12 LEU B N 1
ATOM 1849 C CA . LEU B 1 12 ? 7.91 -2.219 -10 1 30.97 12 LEU B CA 1
ATOM 1850 C C . LEU B 1 12 ? 8.18 -1.071 -10.969 1 30.97 12 LEU B C 1
ATOM 1852 O O . LEU B 1 12 ? 7.375 -0.798 -11.859 1 30.97 12 LEU B O 1
ATOM 1856 N N . GLN B 1 13 ? 8.516 -0.118 -10.414 1 29.55 13 GLN B N 1
ATOM 1857 C CA . GLN B 1 13 ? 9.102 0.825 -11.367 1 29.55 13 GLN B CA 1
ATOM 1858 C C . GLN B 1 13 ? 9.859 0.096 -12.469 1 29.55 13 GLN B C 1
ATOM 1860 O O . GLN B 1 13 ? 10.656 -0.804 -12.188 1 29.55 13 GLN B O 1
ATOM 1865 N N . SER B 1 14 ? 9.164 -0.223 -13.492 1 29.92 14 SER B N 1
ATOM 1866 C CA . SER B 1 14 ? 9.727 -0.687 -14.758 1 29.92 14 SER B CA 1
ATOM 1867 C C . SER B 1 14 ? 11.219 -0.41 -14.836 1 29.92 14 SER B C 1
ATOM 1869 O O . SER B 1 14 ? 11.641 0.745 -14.938 1 29.92 14 SER B O 1
ATOM 1871 N N . THR B 1 15 ? 11.938 -0.87 -13.984 1 30.3 15 THR B N 1
ATOM 1872 C CA . THR B 1 15 ? 13.281 -0.802 -14.555 1 30.3 15 THR B CA 1
ATOM 1873 C C . THR B 1 15 ? 13.352 -1.576 -15.867 1 30.3 15 THR B C 1
ATOM 1875 O O . THR B 1 15 ? 12.688 -2.602 -16.016 1 30.3 15 THR B O 1
ATOM 1878 N N . SER B 1 16 ? 13.688 -1.001 -16.828 1 34.5 16 SER B N 1
ATOM 1879 C CA . SER B 1 16 ? 13.953 -1.294 -18.234 1 34.5 16 SER B CA 1
ATOM 1880 C C . SER B 1 16 ? 14.562 -2.684 -18.406 1 34.5 16 SER B C 1
ATOM 1882 O O . SER B 1 16 ? 14.688 -3.182 -19.531 1 34.5 16 SER B O 1
ATOM 1884 N N . ALA B 1 17 ? 15.125 -3.209 -17.391 1 35.16 17 ALA B N 1
ATOM 1885 C CA . ALA B 1 17 ? 16.109 -4.168 -17.891 1 35.16 17 ALA B CA 1
ATOM 1886 C C . ALA B 1 17 ? 15.523 -5.578 -17.938 1 35.16 17 ALA B C 1
ATOM 1888 O O . ALA B 1 17 ? 16.203 -6.531 -18.312 1 35.16 17 ALA B O 1
ATOM 1889 N N . ILE B 1 18 ? 14.57 -5.805 -17.141 1 38.75 18 ILE B N 1
ATOM 1890 C CA . ILE B 1 18 ? 14.242 -7.215 -17.312 1 38.75 18 ILE B CA 1
ATOM 1891 C C . ILE B 1 18 ? 13.406 -7.398 -18.578 1 38.75 18 ILE B C 1
ATOM 1893 O O . ILE B 1 18 ? 12.383 -6.73 -18.75 1 38.75 18 ILE B O 1
ATOM 1897 N N . PRO B 1 19 ? 14 -8.016 -19.531 1 41.84 19 PRO B N 1
ATOM 1898 C CA . PRO B 1 19 ? 13.258 -8.242 -20.766 1 41.84 19 PRO B CA 1
ATOM 1899 C C . PRO B 1 19 ? 11.836 -8.742 -20.531 1 41.84 19 PRO B C 1
ATOM 1901 O O . PRO B 1 19 ? 11.625 -9.625 -19.688 1 41.84 19 PRO B O 1
ATOM 1904 N N . TYR B 1 20 ? 10.969 -7.773 -20.672 1 45.91 20 TYR B N 1
ATOM 1905 C CA . TYR B 1 20 ? 9.57 -8.188 -20.672 1 45.91 20 TYR B CA 1
ATOM 1906 C C . TYR B 1 20 ? 9.258 -9.078 -21.859 1 45.91 20 TYR B C 1
ATOM 1908 O O . TYR B 1 20 ? 9.672 -8.789 -22.984 1 45.91 20 TYR B O 1
ATOM 1916 N N . LEU B 1 21 ? 8.945 -10.367 -21.531 1 48.34 21 LEU B N 1
ATOM 1917 C CA . LEU B 1 21 ? 8.609 -11.25 -22.641 1 48.34 21 LEU B CA 1
ATOM 1918 C C . LEU B 1 21 ? 7.195 -10.984 -23.141 1 48.34 21 LEU B C 1
ATOM 1920 O O . LEU B 1 21 ? 6.945 -11.031 -24.344 1 48.34 21 LEU B O 1
ATOM 1924 N N . LEU B 1 22 ? 6.223 -10.82 -22.172 1 53.12 22 LEU B N 1
ATOM 1925 C CA . LEU B 1 22 ? 4.824 -10.648 -22.547 1 53.12 22 LEU B CA 1
ATOM 1926 C C . LEU B 1 22 ? 4.289 -9.312 -22.031 1 53.12 22 LEU B C 1
ATOM 1928 O O . LEU B 1 22 ? 4.57 -8.914 -20.906 1 53.12 22 LEU B O 1
ATOM 1932 N N . ASP B 1 23 ? 3.879 -8.547 -23 1 62.22 23 ASP B N 1
ATOM 1933 C CA . ASP B 1 23 ? 3.277 -7.242 -22.734 1 62.22 23 ASP B CA 1
ATOM 1934 C C . ASP B 1 23 ? 1.77 -7.273 -22.984 1 62.22 23 ASP B C 1
ATOM 1936 O O . ASP B 1 23 ? 1.323 -7.352 -24.125 1 62.22 23 ASP B O 1
ATOM 1940 N N . ILE B 1 24 ? 0.993 -7.301 -21.859 1 64.62 24 ILE B N 1
ATOM 1941 C CA . ILE B 1 24 ? -0.463 -7.34 -21.938 1 64.62 24 ILE B CA 1
ATOM 1942 C C . ILE B 1 24 ? -0.96 -6.188 -22.812 1 64.62 24 ILE B C 1
ATOM 1944 O O . ILE B 1 24 ? -2.072 -6.234 -23.344 1 64.62 24 ILE B O 1
ATOM 1948 N N . ARG B 1 25 ? -0.199 -5.211 -23.094 1 66.44 25 ARG B N 1
ATOM 1949 C CA . ARG B 1 25 ? -0.598 -4.047 -23.875 1 66.44 25 ARG B CA 1
ATOM 1950 C C . ARG B 1 25 ? -0.835 -4.418 -25.328 1 66.44 25 ARG B C 1
ATOM 1952 O O . ARG B 1 25 ? -1.487 -3.676 -26.062 1 66.44 25 ARG B O 1
ATOM 1959 N N . GLU B 1 26 ? -0.295 -5.516 -25.594 1 68.38 26 GLU B N 1
ATOM 1960 C CA . GLU B 1 26 ? -0.575 -6.043 -26.922 1 68.38 26 GLU B CA 1
ATOM 1961 C C . GLU B 1 26 ? -2.027 -6.496 -27.047 1 68.38 26 GLU B C 1
ATOM 1963 O O . GLU B 1 26 ? -2.574 -6.559 -28.156 1 68.38 26 GLU B O 1
ATOM 1968 N N . LEU B 1 27 ? -2.607 -6.926 -26.062 1 72.19 27 LEU B N 1
ATOM 1969 C CA . LEU B 1 27 ? -4.004 -7.344 -26.016 1 72.19 27 LEU B CA 1
ATOM 1970 C C . LEU B 1 27 ? -4.926 -6.145 -25.812 1 72.19 27 LEU B C 1
ATOM 1972 O O . LEU B 1 27 ? -5.926 -5.996 -26.516 1 72.19 27 LEU B O 1
ATOM 1976 N N . ILE B 1 28 ? -4.574 -5.359 -24.844 1 77.38 28 ILE B N 1
ATOM 1977 C CA . ILE B 1 28 ? -5.398 -4.215 -24.484 1 77.38 28 ILE B CA 1
ATOM 1978 C C . ILE B 1 28 ? -4.531 -3.131 -23.844 1 77.38 28 ILE B C 1
ATOM 1980 O O . ILE B 1 28 ? -3.613 -3.436 -23.078 1 77.38 28 ILE B O 1
ATOM 1984 N N . SER B 1 29 ? -4.758 -1.924 -24.266 1 79.31 29 SER B N 1
ATOM 1985 C CA . SER B 1 29 ? -3.986 -0.789 -23.781 1 79.31 29 SER B CA 1
ATOM 1986 C C . SER B 1 29 ? -4.816 0.079 -22.844 1 79.31 29 SER B C 1
ATOM 1988 O O . SER B 1 29 ? -5.934 0.472 -23.172 1 79.31 29 SER B O 1
ATOM 1990 N N . LEU B 1 30 ? -4.219 0.39 -21.703 1 75.56 30 LEU B N 1
ATOM 1991 C CA . LEU B 1 30 ? -4.891 1.242 -20.734 1 75.56 30 LEU B CA 1
ATOM 1992 C C . LEU B 1 30 ? -5.223 2.602 -21.328 1 75.56 30 LEU B C 1
ATOM 1994 O O . LEU B 1 30 ? -6.332 3.107 -21.172 1 75.56 30 LEU B O 1
ATOM 1998 N N . ASP B 1 31 ? -4.277 3.15 -22.062 1 73.62 31 ASP B N 1
ATOM 1999 C CA . ASP B 1 31 ? -4.477 4.461 -22.672 1 73.62 31 ASP B CA 1
ATOM 2000 C C . ASP B 1 31 ? -5.676 4.449 -23.625 1 73.62 31 ASP B C 1
ATOM 2002 O O . ASP B 1 31 ? -6.488 5.375 -23.625 1 73.62 31 ASP B O 1
ATOM 2006 N N . ASP B 1 32 ? -5.715 3.449 -24.375 1 81.38 32 ASP B N 1
ATOM 2007 C CA . ASP B 1 32 ? -6.82 3.32 -25.312 1 81.38 32 ASP B CA 1
ATOM 2008 C C . ASP B 1 32 ? -8.156 3.207 -24.578 1 81.38 32 ASP B C 1
ATOM 2010 O O . ASP B 1 32 ? -9.148 3.812 -24.984 1 81.38 32 ASP B O 1
ATOM 2014 N N . VAL B 1 33 ? -8.148 2.451 -23.516 1 82.25 33 VAL B N 1
ATOM 2015 C CA . VAL B 1 33 ? -9.359 2.232 -22.734 1 82.25 33 VAL B CA 1
ATOM 2016 C C . VAL B 1 33 ? -9.812 3.547 -22.109 1 82.25 33 VAL B C 1
ATOM 2018 O O . VAL B 1 33 ? -11 3.883 -22.141 1 82.25 33 VAL B O 1
ATOM 2021 N N . MET B 1 34 ? -8.922 4.211 -21.562 1 78.31 34 MET B N 1
ATOM 2022 C CA . MET B 1 34 ? -9.258 5.48 -20.922 1 78.31 34 MET B CA 1
ATOM 2023 C C . MET B 1 34 ? -9.812 6.473 -21.938 1 78.31 34 MET B C 1
ATOM 2025 O O . MET B 1 34 ? -10.789 7.172 -21.656 1 78.31 34 MET B O 1
ATOM 2029 N N . GLU B 1 35 ? -9.266 6.535 -23.047 1 80.69 35 GLU B N 1
ATOM 2030 C CA . GLU B 1 35 ? -9.672 7.469 -24.094 1 80.69 35 GLU B CA 1
ATOM 2031 C C . GLU B 1 35 ? -11.016 7.078 -24.688 1 80.69 35 GLU B C 1
ATOM 2033 O O . GLU B 1 35 ? -11.891 7.926 -24.875 1 80.69 35 GLU B O 1
ATOM 2038 N N . GLU B 1 36 ? -11.148 5.883 -24.953 1 87.69 36 GLU B N 1
ATOM 2039 C CA . GLU B 1 36 ? -12.328 5.41 -25.672 1 87.69 36 GLU B CA 1
ATOM 2040 C C . GLU B 1 36 ? -13.539 5.305 -24.75 1 87.69 36 GLU B C 1
ATOM 2042 O O . GLU B 1 36 ? -14.672 5.555 -25.156 1 87.69 36 GLU B O 1
ATOM 2047 N N . LEU B 1 37 ? -13.328 4.941 -23.516 1 88.06 37 LEU B N 1
ATOM 2048 C CA . LEU B 1 37 ? -14.445 4.668 -22.625 1 88.06 37 LEU B CA 1
ATOM 2049 C C . LEU B 1 37 ? -14.609 5.793 -21.594 1 88.06 37 LEU B C 1
ATOM 2051 O O . LEU B 1 37 ? -15.578 5.812 -20.844 1 88.06 37 LEU B O 1
ATOM 2055 N N . GLY B 1 38 ? -13.594 6.645 -21.531 1 80.94 38 GLY B N 1
ATOM 2056 C CA . GLY B 1 38 ? -13.68 7.77 -20.625 1 80.94 38 GLY B CA 1
ATOM 2057 C C . GLY B 1 38 ? -13.523 7.371 -19.172 1 80.94 38 GLY B C 1
ATOM 2058 O O . GLY B 1 38 ? -14.133 7.977 -18.281 1 80.94 38 GLY B O 1
ATOM 2059 N N . MET B 1 39 ? -12.805 6.395 -18.922 1 74.12 39 MET B N 1
ATOM 2060 C CA . MET B 1 39 ? -12.602 5.891 -17.578 1 74.12 39 MET B CA 1
ATOM 2061 C C . MET B 1 39 ? -11.344 6.496 -16.953 1 74.12 39 MET B C 1
ATOM 2063 O O . MET B 1 39 ? -10.438 6.918 -17.672 1 74.12 39 MET B O 1
ATOM 2067 N N . GLY B 1 40 ? -11.352 6.602 -15.617 1 65.25 40 GLY B N 1
ATOM 2068 C CA . GLY B 1 40 ? -10.125 6.934 -14.914 1 65.25 40 GLY B CA 1
ATOM 2069 C C . GLY B 1 40 ? -9.102 5.812 -14.93 1 65.25 40 GLY B C 1
ATOM 2070 O O . GLY B 1 40 ? -9.406 4.703 -15.375 1 65.25 40 GLY B O 1
ATOM 2071 N N . PRO B 1 41 ? -7.949 6.086 -14.516 1 67.38 41 PRO B N 1
ATOM 2072 C CA . PRO B 1 41 ? -6.867 5.098 -14.539 1 67.38 41 PRO B CA 1
ATOM 2073 C C . PRO B 1 41 ? -7.234 3.803 -13.812 1 67.38 41 PRO B C 1
ATOM 2075 O O . PRO B 1 41 ? -6.965 2.711 -14.32 1 67.38 41 PRO B O 1
ATOM 2078 N N . ASN B 1 42 ? -7.832 3.898 -12.648 1 65.5 42 ASN B N 1
ATOM 2079 C CA . ASN B 1 42 ? -8.188 2.699 -11.898 1 65.5 42 ASN B CA 1
ATOM 2080 C C . ASN B 1 42 ? -9.266 1.891 -12.609 1 65.5 42 ASN B C 1
ATOM 2082 O O . ASN B 1 42 ? -9.156 0.669 -12.727 1 65.5 42 ASN B O 1
ATOM 2086 N N . GLY B 1 43 ? -10.219 2.65 -13 1 71.62 43 GLY B N 1
ATOM 2087 C CA . GLY B 1 43 ? -11.258 1.981 -13.766 1 71.62 43 GLY B CA 1
ATOM 2088 C C . GLY B 1 43 ? -10.742 1.346 -15.039 1 71.62 43 GLY B C 1
ATOM 2089 O O . GLY B 1 43 ? -11.148 0.238 -15.398 1 71.62 43 GLY B O 1
ATOM 2090 N N . GLY B 1 44 ? -9.914 2.084 -15.672 1 75 44 GLY B N 1
ATOM 2091 C CA . GLY B 1 44 ? -9.297 1.555 -16.875 1 75 44 GLY B CA 1
ATOM 2092 C C . GLY B 1 44 ? -8.492 0.292 -16.625 1 75 44 GLY B C 1
ATOM 2093 O O . GLY B 1 44 ? -8.547 -0.647 -17.422 1 75 44 GLY B O 1
ATOM 2094 N N . LEU B 1 45 ? -7.719 0.252 -15.57 1 73.62 45 LEU B N 1
ATOM 2095 C CA . LEU B 1 45 ? -6.914 -0.913 -15.227 1 73.62 45 LEU B CA 1
ATOM 2096 C C . LEU B 1 45 ? -7.797 -2.125 -14.953 1 73.62 45 LEU B C 1
ATOM 2098 O O . LEU B 1 45 ? -7.477 -3.238 -15.383 1 73.62 45 LEU B O 1
ATOM 2102 N N . ILE B 1 46 ? -8.891 -1.899 -14.289 1 75.69 46 ILE B N 1
ATOM 2103 C CA . ILE B 1 46 ? -9.82 -2.984 -14.008 1 75.69 46 ILE B CA 1
ATOM 2104 C C . ILE B 1 46 ? -10.391 -3.533 -15.312 1 75.69 46 ILE B C 1
ATOM 2106 O O . ILE B 1 46 ? -10.469 -4.75 -15.5 1 75.69 46 ILE B O 1
ATOM 2110 N N . TYR B 1 47 ? -10.703 -2.637 -16.141 1 81.88 47 TYR B N 1
ATOM 2111 C CA . TYR B 1 47 ? -11.242 -3.037 -17.438 1 81.88 47 TYR B CA 1
ATOM 2112 C C . TYR B 1 47 ? -10.227 -3.873 -18.203 1 81.88 47 TYR B C 1
ATOM 2114 O O . TYR B 1 47 ? -10.578 -4.898 -18.797 1 81.88 47 TYR B O 1
ATOM 2122 N N . CYS B 1 48 ? -9.047 -3.424 -18.25 1 81.38 48 CYS B N 1
ATOM 2123 C CA . CYS B 1 48 ? -7.992 -4.16 -18.938 1 81.38 48 CYS B CA 1
ATOM 2124 C C . CYS B 1 48 ? -7.832 -5.555 -18.344 1 81.38 48 CYS B C 1
ATOM 2126 O O . CYS B 1 48 ? -7.66 -6.527 -19.078 1 81.38 48 CYS B O 1
ATOM 2128 N N . MET B 1 49 ? -7.883 -5.676 -17.078 1 80.19 49 MET B N 1
ATOM 2129 C CA . MET B 1 49 ? -7.715 -6.961 -16.406 1 80.19 49 MET B CA 1
ATOM 2130 C C . MET B 1 49 ? -8.898 -7.883 -16.703 1 80.19 49 MET B C 1
ATOM 2132 O O . MET B 1 49 ? -8.719 -9.094 -16.859 1 80.19 49 MET B O 1
ATOM 2136 N N . GLU B 1 50 ? -10.008 -7.301 -16.656 1 84.88 50 GLU B N 1
ATOM 2137 C CA . GLU B 1 50 ? -11.18 -8.094 -17.016 1 84.88 50 GLU B CA 1
ATOM 2138 C C . GLU B 1 50 ? -11.094 -8.609 -18.453 1 84.88 50 GLU B C 1
ATOM 2140 O O . GLU B 1 50 ? -11.469 -9.742 -18.734 1 84.88 50 GLU B O 1
ATOM 2145 N N . HIS B 1 51 ? -10.68 -7.715 -19.281 1 86.88 51 HIS B N 1
ATOM 2146 C CA . HIS B 1 51 ? -10.492 -8.125 -20.672 1 86.88 51 HIS B CA 1
ATOM 2147 C C . HIS B 1 51 ? -9.484 -9.273 -20.766 1 86.88 51 HIS B C 1
ATOM 2149 O O . HIS B 1 51 ? -9.68 -10.203 -21.547 1 86.88 51 HIS B O 1
ATOM 2155 N N . LEU B 1 52 ? -8.422 -9.164 -20.109 1 83.62 52 LEU B N 1
ATOM 2156 C CA . LEU B 1 52 ? -7.449 -10.25 -20.062 1 83.62 52 LEU B CA 1
ATOM 2157 C C . LEU B 1 52 ? -8.094 -11.539 -19.547 1 83.62 52 LEU B C 1
ATOM 2159 O O . LEU B 1 52 ? -7.855 -12.617 -20.109 1 83.62 52 LEU B O 1
ATOM 2163 N N . GLU B 1 53 ? -8.844 -11.406 -18.5 1 85.75 53 GLU B N 1
ATOM 2164 C CA . GLU B 1 53 ? -9.523 -12.562 -17.922 1 85.75 53 GLU B CA 1
ATOM 2165 C C . GLU B 1 53 ? -10.383 -13.273 -18.969 1 85.75 53 GLU B C 1
ATOM 2167 O O . GLU B 1 53 ? -10.398 -14.5 -19.031 1 85.75 53 GLU B O 1
ATOM 2172 N N . ASP B 1 54 ? -10.984 -12.492 -19.75 1 91.56 54 ASP B N 1
ATOM 2173 C CA . ASP B 1 54 ? -11.875 -13.031 -20.766 1 91.56 54 ASP B CA 1
ATOM 2174 C C . ASP B 1 54 ? -11.07 -13.68 -21.906 1 91.56 54 ASP B C 1
ATOM 2176 O O . ASP B 1 54 ? -11.625 -14.406 -22.734 1 91.56 54 ASP B O 1
ATOM 2180 N N . ASN B 1 55 ? -9.844 -13.445 -21.922 1 89.62 55 ASN B N 1
ATOM 2181 C CA . ASN B 1 55 ? -9.039 -13.922 -23.031 1 89.62 55 ASN B CA 1
ATOM 2182 C C . ASN B 1 55 ? -7.922 -14.844 -22.562 1 89.62 55 ASN B C 1
ATOM 2184 O O . ASN B 1 55 ? -6.898 -14.984 -23.234 1 89.62 55 ASN B O 1
ATOM 2188 N N . LEU B 1 56 ? -8.047 -15.352 -21.406 1 87.12 56 LEU B N 1
ATOM 2189 C CA . LEU B 1 56 ? -7.016 -16.234 -20.859 1 87.12 56 LEU B CA 1
ATOM 2190 C C . LEU B 1 56 ? -6.855 -17.484 -21.703 1 87.12 56 LEU B C 1
ATOM 2192 O O . LEU B 1 56 ? -5.738 -17.828 -22.094 1 87.12 56 LEU B O 1
ATOM 2196 N N . ASP B 1 57 ? -7.898 -18.141 -22.016 1 90 57 ASP B N 1
ATOM 2197 C CA . ASP B 1 57 ? -7.875 -19.422 -22.734 1 90 57 ASP B CA 1
ATOM 2198 C C . ASP B 1 57 ? -7.5 -19.234 -24.203 1 90 57 ASP B C 1
ATOM 2200 O O . ASP B 1 57 ? -7.191 -20.203 -24.891 1 90 57 ASP B O 1
ATOM 2204 N N . ASP B 1 58 ? -7.488 -18.062 -24.672 1 90.12 58 ASP B N 1
ATOM 2205 C CA . ASP B 1 58 ? -7.184 -17.812 -26.078 1 90.12 58 ASP B CA 1
ATOM 2206 C C . ASP B 1 58 ? -5.84 -17.094 -26.219 1 90.12 58 ASP B C 1
ATOM 2208 O O . ASP B 1 58 ? -4.812 -17.734 -26.438 1 90.12 58 ASP B O 1
ATOM 2212 N N . TRP B 1 59 ? -5.875 -15.812 -25.875 1 85.75 59 TRP B N 1
ATOM 2213 C CA . TRP B 1 59 ? -4.699 -14.984 -26.109 1 85.75 59 TRP B CA 1
ATOM 2214 C C . TRP B 1 59 ? -3.539 -15.414 -25.219 1 85.75 59 TRP B C 1
ATOM 2216 O O . TRP B 1 59 ? -2.42 -15.617 -25.703 1 85.75 59 TRP B O 1
ATOM 2226 N N . LEU B 1 60 ? -3.787 -15.516 -23.969 1 82.06 60 LEU B N 1
ATOM 2227 C CA . LEU B 1 60 ? -2.701 -15.859 -23.062 1 82.06 60 LEU B CA 1
ATOM 2228 C C . LEU B 1 60 ? -2.203 -17.281 -23.312 1 82.06 60 LEU B C 1
ATOM 2230 O O . LEU B 1 60 ? -1.002 -17.547 -23.219 1 82.06 60 LEU B O 1
ATOM 2234 N N . ASP B 1 61 ? -3.074 -18.125 -23.562 1 84.31 61 ASP B N 1
ATOM 2235 C CA . ASP B 1 61 ? -2.717 -19.516 -23.875 1 84.31 61 ASP B CA 1
ATOM 2236 C C . ASP B 1 61 ? -1.729 -19.578 -25.031 1 84.31 61 ASP B C 1
ATOM 2238 O O . ASP B 1 61 ? -0.748 -20.328 -24.969 1 84.31 61 ASP B O 1
ATOM 2242 N N . GLU B 1 62 ? -2.043 -18.891 -26.031 1 83.38 62 GLU B N 1
ATOM 2243 C CA . GLU B 1 62 ? -1.17 -18.828 -27.203 1 83.38 62 GLU B CA 1
ATOM 2244 C C . GLU B 1 62 ? 0.213 -18.312 -26.828 1 83.38 62 GLU B C 1
ATOM 2246 O O . GLU B 1 62 ? 1.226 -18.797 -27.328 1 83.38 62 GLU B O 1
ATOM 2251 N N . GLN B 1 63 ? 0.214 -17.266 -25.984 1 76.94 63 GLN B N 1
ATOM 2252 C CA . GLN B 1 63 ? 1.481 -16.672 -25.578 1 76.94 63 GLN B CA 1
ATOM 2253 C C . GLN B 1 63 ? 2.297 -17.641 -24.719 1 76.94 63 GLN B C 1
ATOM 2255 O O . GLN B 1 63 ? 3.529 -17.656 -24.797 1 76.94 63 GLN B O 1
ATOM 2260 N N . LEU B 1 64 ? 1.608 -18.484 -23.969 1 78 64 LEU B N 1
ATOM 2261 C CA . LEU B 1 64 ? 2.273 -19.375 -23.031 1 78 64 LEU B CA 1
ATOM 2262 C C . LEU B 1 64 ? 2.793 -20.625 -23.734 1 78 64 LEU B C 1
ATOM 2264 O O . LEU B 1 64 ? 3.639 -21.344 -23.188 1 78 64 LEU B O 1
ATOM 2268 N N . GLU B 1 65 ? 2.299 -20.906 -24.875 1 76.56 65 GLU B N 1
ATOM 2269 C CA . GLU B 1 65 ? 2.703 -22.094 -25.625 1 76.56 65 GLU B CA 1
ATOM 2270 C C . GLU B 1 65 ? 4.188 -22.047 -25.969 1 76.56 65 GLU B C 1
ATOM 2272 O O . GLU B 1 65 ? 4.812 -23.094 -26.188 1 76.56 65 GLU B O 1
ATOM 2277 N N . ASN B 1 66 ? 4.672 -20.859 -25.984 1 70.88 66 ASN B N 1
ATOM 2278 C CA . ASN B 1 66 ? 6.059 -20.719 -26.406 1 70.88 66 ASN B CA 1
ATOM 2279 C C . ASN B 1 66 ? 7.023 -20.906 -25.234 1 70.88 66 ASN B C 1
ATOM 2281 O O . ASN B 1 66 ? 8.242 -20.859 -25.422 1 70.88 66 ASN B O 1
ATOM 2285 N N . TYR B 1 67 ? 6.41 -21.094 -24.109 1 68.69 67 TYR B N 1
ATOM 2286 C CA . TYR B 1 67 ? 7.297 -21.203 -22.953 1 68.69 67 TYR B CA 1
ATOM 2287 C C . TYR B 1 67 ? 7.398 -22.656 -22.484 1 68.69 67 TYR B C 1
ATOM 2289 O O . TYR B 1 67 ? 6.434 -23.406 -22.594 1 68.69 67 TYR B O 1
ATOM 2297 N N . LEU B 1 68 ? 8.703 -22.969 -22.109 1 60.72 68 LEU B N 1
ATOM 2298 C CA . LEU B 1 68 ? 9.023 -24.328 -21.688 1 60.72 68 LEU B CA 1
ATOM 2299 C C . LEU B 1 68 ? 8.766 -24.516 -20.203 1 60.72 68 LEU B C 1
ATOM 2301 O O . LEU B 1 68 ? 8.633 -23.547 -19.469 1 60.72 68 LEU B O 1
ATOM 2305 N N . ASP B 1 69 ? 8.867 -25.781 -19.797 1 61.91 69 ASP B N 1
ATOM 2306 C CA . ASP B 1 69 ? 8.562 -26.219 -18.438 1 61.91 69 ASP B CA 1
ATOM 2307 C C . ASP B 1 69 ? 9.516 -25.578 -17.422 1 61.91 69 ASP B C 1
ATOM 2309 O O . ASP B 1 69 ? 9.133 -25.297 -16.297 1 61.91 69 ASP B O 1
ATOM 2313 N N . ASP B 1 70 ? 10.648 -25.156 -17.859 1 65.06 70 ASP B N 1
ATOM 2314 C CA . ASP B 1 70 ? 11.633 -24.672 -16.891 1 65.06 70 ASP B CA 1
ATOM 2315 C C . ASP B 1 70 ? 11.727 -23.156 -16.891 1 65.06 70 ASP B C 1
ATOM 2317 O O . ASP B 1 70 ? 12.523 -22.578 -16.156 1 65.06 70 ASP B O 1
ATOM 2321 N N . ASP B 1 71 ? 10.844 -22.594 -17.578 1 70.75 71 ASP B N 1
ATOM 2322 C CA . ASP B 1 71 ? 10.93 -21.141 -17.672 1 70.75 71 ASP B CA 1
ATOM 2323 C C . ASP B 1 71 ? 10.234 -20.469 -16.5 1 70.75 71 ASP B C 1
ATOM 2325 O O . ASP B 1 71 ? 9.281 -21.016 -15.938 1 70.75 71 ASP B O 1
ATOM 2329 N N . TYR B 1 72 ? 10.906 -19.391 -16.062 1 71.19 72 TYR B N 1
ATOM 2330 C CA . TYR B 1 72 ? 10.258 -18.5 -15.109 1 71.19 72 TYR B CA 1
ATOM 2331 C C . TYR B 1 72 ? 9.562 -17.344 -15.82 1 71.19 72 TYR B C 1
ATOM 2333 O O . TYR B 1 72 ? 10.156 -16.688 -16.672 1 71.19 72 TYR B O 1
ATOM 2341 N N . LEU B 1 73 ? 8.32 -17.344 -15.516 1 75.19 73 LEU B N 1
ATOM 2342 C CA . LEU B 1 73 ? 7.543 -16.234 -16.078 1 75.19 73 LEU B CA 1
ATOM 2343 C C . LEU B 1 73 ? 7.199 -15.211 -15 1 75.19 73 LEU B C 1
ATOM 2345 O O . LEU B 1 73 ? 6.766 -15.578 -13.906 1 75.19 73 LEU B O 1
ATOM 2349 N N . VAL B 1 74 ? 7.473 -14.031 -15.312 1 76.38 74 VAL B N 1
ATOM 2350 C CA . VAL B 1 74 ? 7.168 -12.961 -14.375 1 76.38 74 VAL B CA 1
ATOM 2351 C C . VAL B 1 74 ? 6.039 -12.086 -14.93 1 76.38 74 VAL B C 1
ATOM 2353 O O . VAL B 1 74 ? 6.113 -11.617 -16.062 1 76.38 74 VAL B O 1
ATOM 2356 N N . PHE B 1 75 ? 5.012 -12.039 -14.117 1 76.19 75 PHE B N 1
ATOM 2357 C CA . PHE B 1 75 ? 3.908 -11.156 -14.469 1 76.19 75 PHE B CA 1
ATOM 2358 C C . PHE B 1 75 ? 3.902 -9.914 -13.578 1 76.19 75 PHE B C 1
ATOM 2360 O O . PHE B 1 75 ? 3.68 -10.016 -12.375 1 76.19 75 PHE B O 1
ATOM 2367 N N . ASP B 1 76 ? 4.141 -8.805 -14.141 1 73.06 76 ASP B N 1
ATOM 2368 C CA . ASP B 1 76 ? 4.105 -7.535 -13.43 1 73.06 76 ASP B CA 1
ATOM 2369 C C . ASP B 1 76 ? 2.676 -7.004 -13.32 1 73.06 76 ASP B C 1
ATOM 2371 O O . ASP B 1 76 ? 2.002 -6.812 -14.336 1 73.06 76 ASP B O 1
ATOM 2375 N N . CYS B 1 77 ? 2.174 -6.898 -12.07 1 69.19 77 CYS B N 1
ATOM 2376 C CA . CYS B 1 77 ? 0.813 -6.414 -11.852 1 69.19 77 CYS B CA 1
ATOM 2377 C C . CYS B 1 77 ? 0.769 -4.891 -11.859 1 69.19 77 CYS B C 1
ATOM 2379 O O . CYS B 1 77 ? 1.567 -4.242 -11.18 1 69.19 77 CYS B O 1
ATOM 2381 N N . PRO B 1 78 ? -0.088 -4.43 -12.672 1 63.97 78 PRO B N 1
ATOM 2382 C CA . PRO B 1 78 ? -0.206 -2.969 -12.711 1 63.97 78 PRO B CA 1
ATOM 2383 C C . PRO B 1 78 ? -0.967 -2.406 -11.508 1 63.97 78 PRO B C 1
ATOM 2385 O O . PRO B 1 78 ? -1.883 -3.055 -11 1 63.97 78 PRO B O 1
ATOM 2388 N N . GLY B 1 79 ? -0.6 -1.223 -11.07 1 60.5 79 GLY B N 1
ATOM 2389 C CA . GLY B 1 79 ? -1.383 -0.519 -10.07 1 60.5 79 GLY B CA 1
ATOM 2390 C C . GLY B 1 79 ? -1.224 -1.097 -8.68 1 60.5 79 GLY B C 1
ATOM 2391 O O . GLY B 1 79 ? -0.302 -1.875 -8.422 1 60.5 79 GLY B O 1
ATOM 2392 N N . GLN B 1 80 ? -2.098 -0.712 -7.828 1 62.28 80 GLN B N 1
ATOM 2393 C CA . GLN B 1 80 ? -2.08 -1.125 -6.43 1 62.28 80 GLN B CA 1
ATOM 2394 C C . GLN B 1 80 ? -2.885 -2.406 -6.223 1 62.28 80 GLN B C 1
ATOM 2396 O O . GLN B 1 80 ? -3.832 -2.676 -6.961 1 62.28 80 GLN B O 1
ATOM 2401 N N . ILE B 1 81 ? -2.383 -3.17 -5.336 1 63.28 81 ILE B N 1
ATOM 2402 C CA . ILE B 1 81 ? -2.973 -4.48 -5.086 1 63.28 81 ILE B CA 1
ATOM 2403 C C . ILE B 1 81 ? -4.445 -4.324 -4.723 1 63.28 81 ILE B C 1
ATOM 2405 O O . ILE B 1 81 ? -5.262 -5.203 -5.008 1 63.28 81 ILE B O 1
ATOM 2409 N N . GLU B 1 82 ? -4.785 -3.221 -4.109 1 60.22 82 GLU B N 1
ATOM 2410 C CA . GLU B 1 82 ? -6.148 -3.016 -3.633 1 60.22 82 GLU B CA 1
ATOM 2411 C C . GLU B 1 82 ? -7.137 -2.961 -4.793 1 60.22 82 GLU B C 1
ATOM 2413 O O . GLU B 1 82 ? -8.32 -3.268 -4.625 1 60.22 82 GLU B O 1
ATOM 2418 N N . LEU B 1 83 ? -6.539 -2.576 -5.945 1 63.12 83 LEU B N 1
ATOM 2419 C CA . LEU B 1 83 ? -7.387 -2.506 -7.129 1 63.12 83 LEU B CA 1
ATOM 2420 C C . LEU B 1 83 ? -7.961 -3.879 -7.473 1 63.12 83 LEU B C 1
ATOM 2422 O O . LEU B 1 83 ? -9.047 -3.977 -8.047 1 63.12 83 LEU B O 1
ATOM 2426 N N . PHE B 1 84 ? -7.312 -4.91 -7.043 1 64.25 84 PHE B N 1
ATOM 2427 C CA . PHE B 1 84 ? -7.672 -6.238 -7.527 1 64.25 84 PHE B CA 1
ATOM 2428 C C . PHE B 1 84 ? -8.305 -7.07 -6.414 1 64.25 84 PHE B C 1
ATOM 2430 O O . PHE B 1 84 ? -8.617 -8.242 -6.609 1 64.25 84 PHE B O 1
ATOM 2437 N N . THR B 1 85 ? -8.438 -6.488 -5.344 1 63.97 85 THR B N 1
ATOM 2438 C CA . THR B 1 85 ? -8.945 -7.254 -4.211 1 63.97 85 THR B CA 1
ATOM 2439 C C . THR B 1 85 ? -10.453 -7.453 -4.324 1 63.97 85 THR B C 1
ATOM 2441 O O . THR B 1 85 ? -11 -8.422 -3.789 1 63.97 85 THR B O 1
ATOM 2444 N N . HIS B 1 86 ? -11.062 -6.629 -5.035 1 64.12 86 HIS B N 1
ATOM 2445 C CA . HIS B 1 86 ? -12.516 -6.707 -5.074 1 64.12 86 HIS B CA 1
ATOM 2446 C C . HIS B 1 86 ? -12.992 -7.387 -6.352 1 64.12 86 HIS B C 1
ATOM 2448 O O . HIS B 1 86 ? -14.203 -7.508 -6.582 1 64.12 86 HIS B O 1
ATOM 2454 N N . VAL B 1 87 ? -12.125 -7.648 -7.141 1 70 87 VAL B N 1
ATOM 2455 C CA . VAL B 1 87 ? -12.484 -8.359 -8.367 1 70 87 VAL B CA 1
ATOM 2456 C C . VAL B 1 87 ? -11.734 -9.688 -8.43 1 70 87 VAL B C 1
ATOM 2458 O O . VAL B 1 87 ? -10.594 -9.789 -7.973 1 70 87 VAL B O 1
ATOM 2461 N N . PRO B 1 88 ? -12.445 -10.656 -8.898 1 77.88 88 PRO B N 1
ATOM 2462 C CA . PRO B 1 88 ? -11.828 -11.977 -8.891 1 77.88 88 PRO B CA 1
ATOM 2463 C C . PRO B 1 88 ? -10.836 -12.164 -10.039 1 77.88 88 PRO B C 1
ATOM 2465 O O . PRO B 1 88 ? -10.422 -13.297 -10.32 1 77.88 88 PRO B O 1
ATOM 2468 N N . VAL B 1 89 ? -10.484 -11.102 -10.602 1 77.75 89 VAL B N 1
ATOM 2469 C CA . VAL B 1 89 ? -9.688 -11.203 -11.812 1 77.75 89 VAL B CA 1
ATOM 2470 C C . VAL B 1 89 ? -8.344 -11.852 -11.5 1 77.75 89 VAL B C 1
ATOM 2472 O O . VAL B 1 89 ? -7.906 -12.766 -12.195 1 77.75 89 VAL B O 1
ATOM 2475 N N . LEU B 1 90 ? -7.777 -11.422 -10.492 1 77.69 90 LEU B N 1
ATOM 2476 C CA . LEU B 1 90 ? -6.477 -11.961 -10.117 1 77.69 90 LEU B CA 1
ATOM 2477 C C . LEU B 1 90 ? -6.602 -13.422 -9.688 1 77.69 90 LEU B C 1
ATOM 2479 O O . LEU B 1 90 ? -5.754 -14.25 -10.039 1 77.69 90 LEU B O 1
ATOM 2483 N N . HIS B 1 91 ? -7.602 -13.672 -8.977 1 80.56 91 HIS B N 1
ATOM 2484 C CA . HIS B 1 91 ? -7.852 -15.039 -8.547 1 80.56 91 HIS B CA 1
ATOM 2485 C C . HIS B 1 91 ? -8.031 -15.961 -9.75 1 80.56 91 HIS B C 1
ATOM 2487 O O . HIS B 1 91 ? -7.438 -17.047 -9.805 1 80.56 91 HIS B O 1
ATOM 2493 N N . ASN B 1 92 ? -8.852 -15.555 -10.656 1 85.75 92 ASN B N 1
ATOM 2494 C CA . ASN B 1 92 ? -9.117 -16.344 -11.844 1 85.75 92 ASN B CA 1
ATOM 2495 C C . ASN B 1 92 ? -7.859 -16.531 -12.688 1 85.75 92 ASN B C 1
ATOM 2497 O O . ASN B 1 92 ? -7.645 -17.594 -13.273 1 85.75 92 ASN B O 1
ATOM 2501 N N . PHE B 1 93 ? -7.145 -15.477 -12.719 1 84 93 PHE B N 1
ATOM 2502 C CA . PHE B 1 93 ? -5.879 -15.523 -13.438 1 84 93 PHE B CA 1
ATOM 2503 C C . PHE B 1 93 ? -4.941 -16.562 -12.828 1 84 93 PHE B C 1
ATOM 2505 O O . PHE B 1 93 ? -4.344 -17.359 -13.539 1 84 93 PHE B O 1
ATOM 2512 N N . VAL B 1 94 ? -4.84 -16.594 -11.531 1 81.88 94 VAL B N 1
ATOM 2513 C CA . VAL B 1 94 ? -3.975 -17.516 -10.812 1 81.88 94 VAL B CA 1
ATOM 2514 C C . VAL B 1 94 ? -4.469 -18.953 -11.016 1 81.88 94 VAL B C 1
ATOM 2516 O O . VAL B 1 94 ? -3.678 -19.859 -11.273 1 81.88 94 VAL B O 1
ATOM 2519 N N . GLU B 1 95 ? -5.727 -19.125 -10.914 1 85.38 95 GLU B N 1
ATOM 2520 C CA . GLU B 1 95 ? -6.301 -20.453 -11.109 1 85.38 95 GLU B CA 1
ATOM 2521 C C . GLU B 1 95 ? -6.043 -20.969 -12.531 1 85.38 95 GLU B C 1
ATOM 2523 O O . GLU B 1 95 ? -5.797 -22.156 -12.734 1 85.38 95 GLU B O 1
ATOM 2528 N N . TYR B 1 96 ? -6.191 -20.047 -13.414 1 86.12 96 TYR B N 1
ATOM 2529 C CA . TYR B 1 96 ? -5.898 -20.406 -14.797 1 86.12 96 TYR B CA 1
ATOM 2530 C C . TYR B 1 96 ? -4.465 -20.922 -14.938 1 86.12 96 TYR B C 1
ATOM 2532 O O . TYR B 1 96 ? -4.219 -21.938 -15.578 1 86.12 96 TYR B O 1
ATOM 2540 N N . LEU B 1 97 ? -3.535 -20.188 -14.391 1 82.81 97 LEU B N 1
ATOM 2541 C CA . LEU B 1 97 ? -2.133 -20.578 -14.469 1 82.81 97 LEU B CA 1
ATOM 2542 C C . LEU B 1 97 ? -1.907 -21.938 -13.805 1 82.81 97 LEU B C 1
ATOM 2544 O O . LEU B 1 97 ? -1.148 -22.766 -14.312 1 82.81 97 LEU B O 1
ATOM 2548 N N . LYS B 1 98 ? -2.543 -22.125 -12.711 1 82.62 98 LYS B N 1
ATOM 2549 C CA . LYS B 1 98 ? -2.43 -23.406 -12.016 1 82.62 98 LYS B CA 1
ATOM 2550 C C . LYS B 1 98 ? -2.977 -24.547 -12.867 1 82.62 98 LYS B C 1
ATOM 2552 O O . LYS B 1 98 ? -2.396 -25.625 -12.906 1 82.62 98 LYS B O 1
ATOM 2557 N N . ARG B 1 99 ? -4.02 -24.281 -13.484 1 85.38 99 ARG B N 1
ATOM 2558 C CA . ARG B 1 99 ? -4.598 -25.281 -14.375 1 85.38 99 ARG B CA 1
ATOM 2559 C C . ARG B 1 99 ? -3.639 -25.625 -15.516 1 85.38 99 ARG B C 1
ATOM 2561 O O . ARG B 1 99 ? -3.652 -26.734 -16.031 1 85.38 99 ARG B O 1
ATOM 2568 N N . LYS B 1 100 ? -2.891 -24.688 -15.891 1 80.44 100 LYS B N 1
ATOM 2569 C CA . LYS B 1 100 ? -1.895 -24.922 -16.938 1 80.44 100 LYS B CA 1
ATOM 2570 C C . LYS B 1 100 ? -0.609 -25.5 -16.359 1 80.44 100 LYS B C 1
ATOM 2572 O O . LYS B 1 100 ? 0.433 -25.5 -17.016 1 80.44 100 LYS B O 1
ATOM 2577 N N . ASN B 1 101 ? -0.617 -25.844 -15.008 1 78.44 101 ASN B N 1
ATOM 2578 C CA . ASN B 1 101 ? 0.434 -26.562 -14.297 1 78.44 101 ASN B CA 1
ATOM 2579 C C . ASN B 1 101 ? 1.594 -25.641 -13.93 1 78.44 101 ASN B C 1
ATOM 2581 O O . ASN B 1 101 ? 2.742 -26.078 -13.859 1 78.44 101 ASN B O 1
ATOM 2585 N N . PHE B 1 102 ? 1.232 -24.406 -13.852 1 79.94 102 PHE B N 1
ATOM 2586 C CA . PHE B 1 102 ? 2.221 -23.469 -13.328 1 79.94 102 PHE B CA 1
ATOM 2587 C C . PHE B 1 102 ? 2.154 -23.406 -11.805 1 79.94 102 PHE B C 1
ATOM 2589 O O . PHE B 1 102 ? 1.069 -23.469 -11.219 1 79.94 102 PHE B O 1
ATOM 2596 N N . THR B 1 103 ? 3.344 -23.344 -11.211 1 80.44 103 THR B N 1
ATOM 2597 C CA . THR B 1 103 ? 3.426 -22.969 -9.805 1 80.44 103 THR B CA 1
ATOM 2598 C C . THR B 1 103 ? 3.486 -21.453 -9.656 1 80.44 103 THR B C 1
ATOM 2600 O O . THR B 1 103 ? 4.332 -20.797 -10.273 1 80.44 103 THR B O 1
ATOM 2603 N N . VAL B 1 104 ? 2.496 -20.969 -8.867 1 80.31 104 VAL B N 1
ATOM 2604 C CA . VAL B 1 104 ? 2.389 -19.516 -8.789 1 80.31 104 VAL B CA 1
ATOM 2605 C C . VAL B 1 104 ? 2.918 -19.031 -7.438 1 80.31 104 VAL B C 1
ATOM 2607 O O . VAL B 1 104 ? 2.584 -19.594 -6.395 1 80.31 104 VAL B O 1
ATOM 2610 N N . CYS B 1 105 ? 3.832 -18.062 -7.5 1 82.5 105 CYS B N 1
ATOM 2611 C CA . CYS B 1 105 ? 4.379 -17.422 -6.312 1 82.5 105 CYS B CA 1
ATOM 2612 C C . CYS B 1 105 ? 4.293 -15.898 -6.43 1 82.5 105 CYS B C 1
ATOM 2614 O O . CYS B 1 105 ? 4.672 -15.328 -7.453 1 82.5 105 CYS B O 1
ATOM 2616 N N . ALA B 1 106 ? 3.697 -15.312 -5.406 1 82.25 106 ALA B N 1
ATOM 2617 C CA . ALA B 1 106 ? 3.66 -13.859 -5.367 1 82.25 106 ALA B CA 1
ATOM 2618 C C . ALA B 1 106 ? 4.961 -13.289 -4.809 1 82.25 106 ALA B C 1
ATOM 2620 O O . ALA B 1 106 ? 5.453 -13.75 -3.773 1 82.25 106 ALA B O 1
ATOM 2621 N N . VAL B 1 107 ? 5.562 -12.352 -5.547 1 83.25 107 VAL B N 1
ATOM 2622 C CA . VAL B 1 107 ? 6.797 -11.711 -5.109 1 83.25 107 VAL B CA 1
ATOM 2623 C C . VAL B 1 107 ? 6.531 -10.242 -4.789 1 83.25 107 VAL B C 1
ATOM 2625 O O . VAL B 1 107 ? 6.07 -9.484 -5.648 1 83.25 107 VAL B O 1
ATOM 2628 N N . TYR B 1 108 ? 6.801 -9.93 -3.547 1 82.31 108 TYR B N 1
ATOM 2629 C CA . TYR B 1 108 ? 6.652 -8.539 -3.119 1 82.31 108 TYR B CA 1
ATOM 2630 C C . TYR B 1 108 ? 8 -7.836 -3.066 1 82.31 108 TYR B C 1
ATOM 2632 O O . TYR B 1 108 ? 8.914 -8.281 -2.365 1 82.31 108 TYR B O 1
ATOM 2640 N N . LEU B 1 109 ? 8.055 -6.742 -3.848 1 83.12 109 LEU B N 1
ATOM 2641 C CA . LEU B 1 109 ? 9.32 -6.008 -3.896 1 83.12 109 LEU B CA 1
ATOM 2642 C C . LEU B 1 109 ? 9.266 -4.781 -2.99 1 83.12 109 LEU B C 1
ATOM 2644 O O . LEU B 1 109 ? 8.328 -3.986 -3.066 1 83.12 109 LEU B O 1
ATOM 2648 N N . LEU B 1 110 ? 10.203 -4.723 -2.121 1 83.62 110 LEU B N 1
ATOM 2649 C CA . LEU B 1 110 ? 10.422 -3.545 -1.289 1 83.62 110 LEU B CA 1
ATOM 2650 C C . LEU B 1 110 ? 11.781 -2.918 -1.581 1 83.62 110 LEU B C 1
ATOM 2652 O O . LEU B 1 110 ? 12.797 -3.615 -1.605 1 83.62 110 LEU B O 1
ATOM 2656 N N . ASP B 1 111 ? 11.781 -1.622 -1.793 1 80.31 111 ASP B N 1
ATOM 2657 C CA . ASP B 1 111 ? 13.031 -0.913 -2.055 1 80.31 111 ASP B CA 1
ATOM 2658 C C . ASP B 1 111 ? 13.953 -0.953 -0.837 1 80.31 111 ASP B C 1
ATOM 2660 O O . ASP B 1 111 ? 13.492 -0.789 0.297 1 80.31 111 ASP B O 1
ATOM 2664 N N . SER B 1 112 ? 15.25 -1.169 -1.106 1 85.38 112 SER B N 1
ATOM 2665 C CA . SER B 1 112 ? 16.219 -1.298 -0.026 1 85.38 112 SER B CA 1
ATOM 2666 C C . SER B 1 112 ? 16.344 -0.003 0.772 1 85.38 112 SER B C 1
ATOM 2668 O O . SER B 1 112 ? 16.844 -0.004 1.897 1 85.38 112 SER B O 1
ATOM 2670 N N . GLN B 1 113 ? 15.891 1.043 0.268 1 80.38 113 GLN B N 1
ATOM 2671 C CA . GLN B 1 113 ? 15.914 2.312 0.988 1 80.38 113 GLN B CA 1
ATOM 2672 C C . GLN B 1 113 ? 14.977 2.275 2.195 1 80.38 113 GLN B C 1
ATOM 2674 O O . GLN B 1 113 ? 15.109 3.092 3.109 1 80.38 113 GLN B O 1
ATOM 2679 N N . PHE B 1 114 ? 14.086 1.376 2.215 1 82.5 114 PHE B N 1
ATOM 2680 C CA . PHE B 1 114 ? 13.172 1.236 3.342 1 82.5 114 PHE B CA 1
ATOM 2681 C C . PHE B 1 114 ? 13.906 0.729 4.578 1 82.5 114 PHE B C 1
ATOM 2683 O O . PHE B 1 114 ? 13.391 0.815 5.691 1 82.5 114 PHE B O 1
ATOM 2690 N N . VAL B 1 115 ? 15.07 0.176 4.383 1 84.81 115 VAL B N 1
ATOM 2691 C CA . VAL B 1 115 ? 15.805 -0.351 5.527 1 84.81 115 VAL B CA 1
ATOM 2692 C C . VAL B 1 115 ? 16.781 0.708 6.051 1 84.81 115 VAL B C 1
ATOM 2694 O O . VAL B 1 115 ? 17.703 0.394 6.801 1 84.81 115 VAL B O 1
ATOM 2697 N N . SER B 1 116 ? 16.656 1.911 5.703 1 81.62 116 SER B N 1
ATOM 2698 C CA . SER B 1 116 ? 17.5 3.008 6.156 1 81.62 116 SER B CA 1
ATOM 2699 C C . SER B 1 116 ? 17.094 3.488 7.543 1 81.62 116 SER B C 1
ATOM 2701 O O . SER B 1 116 ? 17.906 4.066 8.273 1 81.62 116 SER B O 1
ATOM 2703 N N . ASP B 1 117 ? 15.875 3.307 7.859 1 86 117 ASP B N 1
ATOM 2704 C CA . ASP B 1 117 ? 15.414 3.607 9.211 1 86 117 ASP B CA 1
ATOM 2705 C C . ASP B 1 117 ? 14.289 2.658 9.625 1 86 117 ASP B C 1
ATOM 2707 O O . ASP B 1 117 ? 13.641 2.047 8.781 1 86 117 ASP B O 1
ATOM 2711 N N . VAL B 1 118 ? 14.086 2.611 10.883 1 89.38 118 VAL B N 1
ATOM 2712 C CA . VAL B 1 118 ? 13.227 1.586 11.477 1 89.38 118 VAL B CA 1
ATOM 2713 C C . VAL B 1 118 ? 11.773 1.852 11.102 1 89.38 118 VAL B C 1
ATOM 2715 O O . VAL B 1 118 ? 11 0.915 10.875 1 89.38 118 VAL B O 1
ATOM 2718 N N . THR B 1 119 ? 11.375 3.125 11.039 1 88.44 119 THR B N 1
ATOM 2719 C CA . THR B 1 119 ? 9.992 3.441 10.719 1 88.44 119 THR B CA 1
ATOM 2720 C C . THR B 1 119 ? 9.656 3.037 9.281 1 88.44 119 THR B C 1
ATOM 2722 O O . THR B 1 119 ? 8.609 2.441 9.023 1 88.44 119 THR B O 1
ATOM 2725 N N . LYS B 1 120 ? 10.57 3.303 8.375 1 85.06 120 LYS B N 1
ATOM 2726 C CA . LYS B 1 120 ? 10.398 2.895 6.988 1 85.06 120 LYS B CA 1
ATOM 2727 C C . LYS B 1 120 ? 10.359 1.375 6.859 1 85.06 120 LYS B C 1
ATOM 2729 O O . LYS B 1 120 ? 9.531 0.829 6.129 1 85.06 120 LYS B O 1
ATOM 2734 N N . TYR B 1 121 ? 11.273 0.781 7.613 1 88.94 121 TYR B N 1
ATOM 2735 C CA . TYR B 1 121 ? 11.344 -0.675 7.578 1 88.94 121 TYR B CA 1
ATOM 2736 C C . TYR B 1 121 ? 10.031 -1.293 8.055 1 88.94 121 TYR B C 1
ATOM 2738 O O . TYR B 1 121 ? 9.477 -2.166 7.391 1 88.94 121 TYR B O 1
ATOM 2746 N N . ILE B 1 122 ? 9.539 -0.8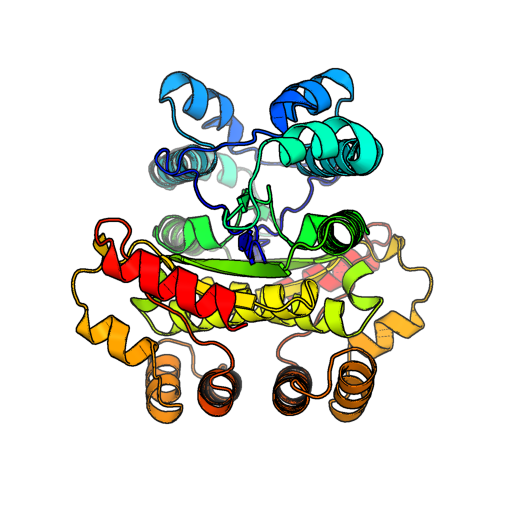56 9.156 1 89.19 122 ILE B N 1
ATOM 2747 C CA . ILE B 1 122 ? 8.312 -1.386 9.734 1 89.19 122 ILE B CA 1
ATOM 2748 C C . ILE B 1 122 ? 7.141 -1.122 8.797 1 89.19 122 ILE B C 1
ATOM 2750 O O . ILE B 1 122 ? 6.277 -1.983 8.609 1 89.19 122 ILE B O 1
ATOM 2754 N N . SER B 1 123 ? 7.125 0.061 8.242 1 85.94 123 SER B N 1
ATOM 2755 C CA . SER B 1 123 ? 6.07 0.376 7.277 1 85.94 123 SER B CA 1
ATOM 2756 C C . SER B 1 123 ? 6.102 -0.58 6.09 1 85.94 123 SER B C 1
ATOM 2758 O O . SER B 1 123 ? 5.055 -1.028 5.621 1 85.94 123 SER B O 1
ATOM 2760 N N . GLY B 1 124 ? 7.242 -0.824 5.605 1 84.88 124 GLY B N 1
ATOM 2761 C CA . GLY B 1 124 ? 7.398 -1.792 4.531 1 84.88 124 GLY B CA 1
ATOM 2762 C C . GLY B 1 124 ? 6.918 -3.182 4.906 1 84.88 124 GLY B C 1
ATOM 2763 O O . GLY B 1 124 ? 6.289 -3.867 4.098 1 84.88 124 GLY B O 1
ATOM 2764 N N . CYS B 1 125 ? 7.23 -3.566 6.098 1 88 125 CYS B N 1
ATOM 2765 C CA . CYS B 1 125 ? 6.773 -4.859 6.594 1 88 125 CYS B CA 1
ATOM 2766 C C . CYS B 1 125 ? 5.25 -4.926 6.613 1 88 125 CYS B C 1
ATOM 2768 O O . CYS B 1 125 ? 4.664 -5.93 6.203 1 88 125 CYS B O 1
ATOM 2770 N N . MET B 1 126 ? 4.66 -3.877 7.039 1 86 126 MET B N 1
ATOM 2771 C CA . MET B 1 126 ? 3.201 -3.84 7.109 1 86 126 MET B CA 1
ATOM 2772 C C . MET B 1 126 ? 2.59 -3.891 5.711 1 86 126 MET B C 1
ATOM 2774 O O . MET B 1 126 ? 1.579 -4.562 5.496 1 86 126 MET B O 1
ATOM 2778 N N . ALA B 1 127 ? 3.193 -3.156 4.875 1 81.94 127 ALA B N 1
ATOM 2779 C CA . ALA B 1 127 ? 2.723 -3.172 3.494 1 81.94 127 ALA B CA 1
ATOM 2780 C C . ALA B 1 127 ? 2.85 -4.566 2.887 1 81.94 127 ALA B C 1
ATOM 2782 O O . ALA B 1 127 ? 1.941 -5.035 2.197 1 81.94 127 ALA B O 1
ATOM 2783 N N . SER B 1 128 ? 3.928 -5.18 3.123 1 83.38 128 SER B N 1
ATOM 2784 C CA . SER B 1 128 ? 4.141 -6.539 2.629 1 83.38 128 SER B CA 1
ATOM 2785 C C . SER B 1 128 ? 3.121 -7.508 3.217 1 83.38 128 SER B C 1
ATOM 2787 O O . SER B 1 128 ? 2.574 -8.352 2.504 1 83.38 128 SER B O 1
ATOM 2789 N N . LEU B 1 129 ? 2.889 -7.418 4.469 1 83.69 129 LEU B N 1
ATOM 2790 C CA . LEU B 1 129 ? 1.895 -8.258 5.121 1 83.69 129 LEU B CA 1
ATOM 2791 C C . LEU B 1 129 ? 0.511 -8.031 4.523 1 83.69 129 LEU B C 1
ATOM 2793 O O . LEU B 1 129 ? -0.242 -8.984 4.309 1 83.69 129 LEU B O 1
ATOM 2797 N N . SER B 1 130 ? 0.198 -6.805 4.328 1 83.12 130 SER B N 1
ATOM 2798 C CA . SER B 1 130 ? -1.077 -6.473 3.703 1 83.12 130 SER B CA 1
ATOM 2799 C C . SER B 1 130 ? -1.239 -7.191 2.367 1 83.12 130 SER B C 1
ATOM 2801 O O . SER B 1 130 ? -2.275 -7.809 2.111 1 83.12 130 SER B O 1
ATOM 2803 N N . ALA B 1 131 ? -0.23 -7.109 1.633 1 78.31 131 ALA B N 1
ATOM 2804 C CA . ALA B 1 131 ? -0.247 -7.762 0.325 1 78.31 131 ALA B CA 1
ATOM 2805 C C . ALA B 1 131 ? -0.365 -9.273 0.468 1 78.31 131 ALA B C 1
ATOM 2807 O O . ALA B 1 131 ? -1.111 -9.922 -0.274 1 78.31 131 ALA B O 1
ATOM 2808 N N . MET B 1 132 ? 0.346 -9.852 1.342 1 78.75 132 MET B N 1
ATOM 2809 C CA . MET B 1 132 ? 0.342 -11.289 1.578 1 78.75 132 MET B CA 1
ATOM 2810 C C . MET B 1 132 ? -1.055 -11.773 1.949 1 78.75 132 MET B C 1
ATOM 2812 O O . MET B 1 132 ? -1.521 -12.789 1.431 1 78.75 132 MET B O 1
ATOM 2816 N N . ILE B 1 133 ? -1.652 -11.102 2.771 1 81 133 ILE B N 1
ATOM 2817 C CA . ILE B 1 133 ? -2.963 -11.492 3.279 1 81 133 ILE B CA 1
ATOM 2818 C C . ILE B 1 133 ? -4 -11.383 2.164 1 81 133 ILE B C 1
ATOM 2820 O O . ILE B 1 133 ? -4.902 -12.219 2.061 1 81 133 ILE B O 1
ATOM 2824 N N . GLN B 1 134 ? -3.84 -10.43 1.351 1 75.5 134 GLN B N 1
ATOM 2825 C CA . GLN B 1 134 ? -4.801 -10.195 0.277 1 75.5 134 GLN B CA 1
ATOM 2826 C C . GLN B 1 134 ? -4.695 -11.281 -0.794 1 75.5 134 GLN B C 1
ATOM 2828 O O . GLN B 1 134 ? -5.707 -11.695 -1.369 1 75.5 134 GLN B O 1
ATOM 2833 N N . LEU B 1 135 ? -3.6 -11.688 -1.129 1 75.12 135 LEU B N 1
ATOM 2834 C CA . LEU B 1 135 ? -3.389 -12.578 -2.262 1 75.12 135 LEU B CA 1
ATOM 2835 C C . LEU B 1 135 ? -3.562 -14.039 -1.843 1 75.12 135 LEU B C 1
ATOM 2837 O O . LEU B 1 135 ? -3.984 -14.867 -2.646 1 75.12 135 LEU B O 1
ATOM 2841 N N . GLU B 1 136 ? -3.312 -14.352 -0.62 1 76.44 136 GLU B N 1
ATOM 2842 C CA . GLU B 1 136 ? -3.436 -15.711 -0.098 1 76.44 136 GLU B CA 1
ATOM 2843 C C . GLU B 1 136 ? -2.67 -16.703 -0.965 1 76.44 136 GLU B C 1
ATOM 2845 O O . GLU B 1 136 ? -3.193 -17.766 -1.313 1 76.44 136 GLU B O 1
ATOM 2850 N N . LEU B 1 137 ? -1.563 -16.406 -1.576 1 75.75 137 LEU B N 1
ATOM 2851 C CA . LEU B 1 137 ? -0.65 -17.203 -2.375 1 75.75 137 LEU B CA 1
ATOM 2852 C C . LEU B 1 137 ? 0.695 -17.359 -1.674 1 75.75 137 LEU B C 1
ATOM 2854 O O . LEU B 1 137 ? 1.057 -16.547 -0.827 1 75.75 137 LEU B O 1
ATOM 2858 N N . PRO B 1 138 ? 1.323 -18.516 -1.991 1 79.25 138 PRO B N 1
ATOM 2859 C CA . PRO B 1 138 ? 2.727 -18.5 -1.569 1 79.25 138 PRO B CA 1
ATOM 2860 C C . PRO B 1 138 ? 3.447 -17.219 -1.974 1 79.25 138 PRO B C 1
ATOM 2862 O O . PRO B 1 138 ? 3.211 -16.688 -3.062 1 79.25 138 PRO B O 1
ATOM 2865 N N . HIS B 1 139 ? 4.184 -16.688 -1.06 1 80.69 139 HIS B N 1
ATOM 2866 C CA . HIS B 1 139 ? 4.793 -15.398 -1.355 1 80.69 139 HIS B CA 1
ATOM 2867 C C . HIS B 1 139 ? 6.215 -15.32 -0.806 1 80.69 139 HIS B C 1
ATOM 2869 O O . HIS B 1 139 ? 6.559 -16.031 0.135 1 80.69 139 HIS B O 1
ATOM 2875 N N . ILE B 1 140 ? 6.984 -14.539 -1.449 1 84.06 140 ILE B N 1
ATOM 2876 C CA . ILE B 1 140 ? 8.289 -14.148 -0.916 1 84.06 140 ILE B CA 1
ATOM 2877 C C . ILE B 1 140 ? 8.438 -12.633 -0.97 1 84.06 140 ILE B C 1
ATOM 2879 O O . ILE B 1 140 ? 7.867 -11.977 -1.846 1 84.06 140 ILE B O 1
ATOM 2883 N N . ASN B 1 141 ? 9.102 -12.109 -0.022 1 86.06 141 ASN B N 1
ATOM 2884 C CA . ASN B 1 141 ? 9.422 -10.688 0.015 1 86.06 141 ASN B CA 1
ATOM 2885 C C . ASN B 1 141 ? 10.867 -10.43 -0.385 1 86.06 141 ASN B C 1
ATOM 2887 O O . ASN B 1 141 ? 11.781 -11.109 0.091 1 86.06 141 ASN B O 1
ATOM 2891 N N . ILE B 1 142 ? 11.016 -9.5 -1.273 1 87.38 142 ILE B N 1
ATOM 2892 C CA . ILE B 1 142 ? 12.352 -9.211 -1.798 1 87.38 142 ILE B CA 1
ATOM 2893 C C . ILE B 1 142 ? 12.727 -7.77 -1.479 1 87.38 142 ILE B C 1
ATOM 2895 O O . ILE B 1 142 ? 11.906 -6.859 -1.632 1 87.38 142 ILE B O 1
ATOM 2899 N N . LEU B 1 143 ? 13.898 -7.625 -0.921 1 88.56 143 LEU B N 1
ATOM 2900 C CA . LEU B 1 143 ? 14.5 -6.301 -0.837 1 88.56 143 LEU B CA 1
ATOM 2901 C C . LEU B 1 143 ? 15.266 -5.969 -2.117 1 88.56 143 LEU B C 1
ATOM 2903 O O . LEU B 1 143 ? 16.359 -6.48 -2.338 1 88.56 143 LEU B O 1
ATOM 2907 N N . SER B 1 144 ? 14.656 -5.117 -2.885 1 84.75 144 SER B N 1
ATOM 2908 C CA . SER B 1 144 ? 15.211 -4.84 -4.207 1 84.75 144 SER B CA 1
ATOM 2909 C C . SER B 1 144 ? 16.219 -3.695 -4.156 1 84.75 144 SER B C 1
ATOM 2911 O O . SER B 1 144 ? 16.344 -3.023 -3.131 1 84.75 144 SER B O 1
ATOM 2913 N N . LYS B 1 145 ? 17.078 -3.549 -5.227 1 83.5 145 LYS B N 1
ATOM 2914 C CA . LYS B 1 145 ? 18.016 -2.457 -5.469 1 83.5 145 LYS B CA 1
ATOM 2915 C C . LYS B 1 145 ? 19.125 -2.447 -4.426 1 83.5 145 LYS B C 1
ATOM 2917 O O . LYS B 1 145 ? 19.531 -1.385 -3.945 1 83.5 145 LYS B O 1
ATOM 2922 N N . MET B 1 146 ? 19.594 -3.572 -4.078 1 88.88 146 MET B N 1
ATOM 2923 C CA . MET B 1 146 ? 20.656 -3.697 -3.09 1 88.88 146 MET B CA 1
ATOM 2924 C C . MET B 1 146 ? 21.953 -3.066 -3.6 1 88.88 146 MET B C 1
ATOM 2926 O O . MET B 1 146 ? 22.859 -2.789 -2.818 1 88.88 146 MET B O 1
ATOM 2930 N N . ASP B 1 147 ? 21.984 -2.85 -4.836 1 86.31 147 ASP B N 1
ATOM 2931 C CA . ASP B 1 147 ? 23.125 -2.184 -5.438 1 86.31 147 ASP B CA 1
ATOM 2932 C C . ASP B 1 147 ? 23.234 -0.734 -4.965 1 86.31 147 ASP B C 1
ATOM 2934 O O . ASP B 1 147 ? 24.312 -0.131 -5.027 1 86.31 147 ASP B O 1
ATOM 2938 N N . LEU B 1 148 ? 22.156 -0.176 -4.445 1 81 148 LEU B N 1
ATOM 2939 C CA . LEU B 1 148 ? 22.141 1.225 -4.039 1 81 148 LEU B CA 1
ATOM 2940 C C . LEU B 1 148 ? 22.453 1.366 -2.553 1 81 148 LEU B C 1
ATOM 2942 O O . LEU B 1 148 ? 22.578 2.482 -2.045 1 81 148 LEU B O 1
ATOM 2946 N N . VAL B 1 149 ? 22.562 0.288 -1.899 1 84.75 149 VAL B N 1
ATOM 2947 C CA . VAL B 1 149 ? 22.797 0.337 -0.459 1 84.75 149 VAL B CA 1
ATOM 2948 C C . VAL B 1 149 ? 24.281 0.549 -0.181 1 84.75 149 VAL B C 1
ATOM 2950 O O . VAL B 1 149 ? 25.125 -0.21 -0.666 1 84.75 149 VAL B O 1
ATOM 2953 N N . SER B 1 150 ? 24.484 1.617 0.508 1 77.94 150 SER B N 1
ATOM 2954 C CA . SER B 1 150 ? 25.875 1.921 0.823 1 77.94 150 SER B CA 1
ATOM 2955 C C . SER B 1 150 ? 26.359 1.118 2.025 1 77.94 150 SER B C 1
ATOM 2957 O O . SER B 1 150 ? 27.484 0.597 2.021 1 77.94 150 SER B O 1
ATOM 2959 N N . ASN B 1 151 ? 25.562 1.07 3.062 1 78.19 151 ASN B N 1
ATOM 2960 C CA . ASN B 1 151 ? 25.938 0.354 4.273 1 78.19 151 ASN B CA 1
ATOM 2961 C C . ASN B 1 151 ? 25.203 -0.979 4.391 1 78.19 151 ASN B C 1
ATOM 2963 O O . ASN B 1 151 ? 24.078 -1.03 4.895 1 78.19 151 ASN B O 1
ATOM 2967 N N . LYS B 1 152 ? 25.875 -1.98 4.07 1 75.31 152 LYS B N 1
ATOM 2968 C CA . LYS B 1 152 ? 25.266 -3.309 4.02 1 75.31 152 LYS B CA 1
ATOM 2969 C C . LYS B 1 152 ? 24.984 -3.836 5.426 1 75.31 152 LYS B C 1
ATOM 2971 O O . LYS B 1 152 ? 24.047 -4.613 5.625 1 75.31 152 LYS B O 1
ATOM 2976 N N . LYS B 1 153 ? 25.797 -3.4 6.316 1 75.44 153 LYS B N 1
ATOM 2977 C CA . LYS B 1 153 ? 25.625 -3.861 7.688 1 75.44 153 LYS B CA 1
ATOM 2978 C C . LYS B 1 153 ? 24.266 -3.438 8.234 1 75.44 153 LYS B C 1
ATOM 2980 O O . LYS B 1 153 ? 23.594 -4.215 8.914 1 75.44 153 LYS B O 1
ATOM 2985 N N . ASP B 1 154 ? 23.906 -2.273 7.887 1 76.25 154 ASP B N 1
ATOM 2986 C CA . ASP B 1 154 ? 22.609 -1.772 8.352 1 76.25 154 ASP B CA 1
ATOM 2987 C C . ASP B 1 154 ? 21.469 -2.617 7.797 1 76.25 154 ASP B C 1
ATOM 2989 O O . ASP B 1 154 ? 20.469 -2.857 8.492 1 76.25 154 ASP B O 1
ATOM 2993 N N . VAL B 1 155 ? 21.688 -3.133 6.66 1 83.19 155 VAL B N 1
ATOM 2994 C CA . VAL B 1 155 ? 20.672 -3.951 6.016 1 83.19 155 VAL B CA 1
ATOM 2995 C C . VAL B 1 155 ? 20.562 -5.301 6.719 1 83.19 155 VAL B C 1
ATOM 2997 O O . VAL B 1 155 ? 19.469 -5.824 6.918 1 83.19 155 VAL B O 1
ATOM 3000 N N . GLU B 1 156 ? 21.719 -5.812 7.121 1 82.44 156 GLU B N 1
ATOM 3001 C CA . GLU B 1 156 ? 21.75 -7.121 7.773 1 82.44 156 GLU B CA 1
ATOM 3002 C C . GLU B 1 156 ? 20.938 -7.113 9.062 1 82.44 156 GLU B C 1
ATOM 3004 O O . GLU B 1 156 ? 20.266 -8.102 9.391 1 82.44 156 GLU B O 1
ATOM 3009 N N . ASP B 1 157 ? 20.953 -6.031 9.766 1 82.88 157 ASP B N 1
ATOM 3010 C CA . ASP B 1 157 ? 20.219 -5.887 11.008 1 82.88 157 ASP B CA 1
ATOM 3011 C C . ASP B 1 157 ? 18.703 -5.992 10.766 1 82.88 157 ASP B C 1
ATOM 3013 O O . ASP B 1 157 ? 17.969 -6.445 11.633 1 82.88 157 ASP B O 1
ATOM 3017 N N . TYR B 1 158 ? 18.312 -5.633 9.562 1 85.56 158 TYR B N 1
ATOM 3018 C CA . TYR B 1 158 ? 16.891 -5.633 9.242 1 85.56 158 TYR B CA 1
ATOM 3019 C C . TYR B 1 158 ? 16.484 -6.953 8.602 1 85.56 158 TYR B C 1
ATOM 3021 O O . TYR B 1 158 ? 15.289 -7.273 8.547 1 85.56 158 TYR B O 1
ATOM 3029 N N . LEU B 1 159 ? 17.469 -7.715 8.172 1 85.12 159 LEU B N 1
ATOM 3030 C CA . LEU B 1 159 ? 17.156 -9.016 7.59 1 85.12 159 LEU B CA 1
ATOM 3031 C C . LEU B 1 159 ? 16.844 -10.039 8.68 1 85.12 159 LEU B C 1
ATOM 3033 O O . LEU B 1 159 ? 16.141 -11.016 8.438 1 85.12 159 LEU B O 1
ATOM 3037 N N . ASN B 1 160 ? 17.422 -9.875 9.82 1 83.69 160 ASN B N 1
ATOM 3038 C CA . ASN B 1 160 ? 17.141 -10.68 11.008 1 83.69 160 ASN B CA 1
ATOM 3039 C C . ASN B 1 160 ? 16.953 -9.797 12.25 1 83.69 160 ASN B C 1
ATOM 3041 O O . ASN B 1 160 ? 17.734 -9.891 13.195 1 83.69 160 ASN B O 1
ATOM 3045 N N . PRO B 1 161 ? 15.883 -9.133 12.195 1 83.38 161 PRO B N 1
ATOM 3046 C CA . PRO B 1 161 ? 15.734 -8.125 13.258 1 83.38 161 PRO B CA 1
ATOM 3047 C C . PRO B 1 161 ? 15.367 -8.742 14.609 1 83.38 161 PRO B C 1
ATOM 3049 O O . PRO B 1 161 ? 14.727 -9.797 14.656 1 83.38 161 PRO B O 1
ATOM 3052 N N . GLU B 1 162 ? 15.867 -8.086 15.672 1 86.38 162 GLU B N 1
ATOM 3053 C CA . GLU B 1 162 ? 15.484 -8.422 17.047 1 86.38 162 GLU B CA 1
ATOM 3054 C C . GLU B 1 162 ? 14.422 -7.457 17.562 1 86.38 162 GLU B C 1
ATOM 3056 O O . GLU B 1 162 ? 14.57 -6.238 17.453 1 86.38 162 GLU B O 1
ATOM 3061 N N . ALA B 1 163 ? 13.406 -8.016 18.188 1 88.38 163 ALA B N 1
ATOM 3062 C CA . ALA B 1 163 ? 12.258 -7.227 18.625 1 88.38 163 ALA B CA 1
ATOM 3063 C C . ALA B 1 163 ? 12.688 -6.086 19.531 1 88.38 163 ALA B C 1
ATOM 3065 O O . ALA B 1 163 ? 12.203 -4.957 19.406 1 88.38 163 ALA B O 1
ATOM 3066 N N . GLN B 1 164 ? 13.602 -6.402 20.391 1 91.88 164 GLN B N 1
ATOM 3067 C CA . GLN B 1 164 ? 14.016 -5.402 21.375 1 91.88 164 GLN B CA 1
ATOM 3068 C C . GLN B 1 164 ? 14.742 -4.242 20.688 1 91.88 164 GLN B C 1
ATOM 3070 O O . GLN B 1 164 ? 14.586 -3.086 21.094 1 91.88 164 GLN B O 1
ATOM 3075 N N . VAL B 1 165 ? 15.555 -4.566 19.734 1 89.81 165 VAL B N 1
ATOM 3076 C CA . VAL B 1 165 ? 16.281 -3.541 19 1 89.81 165 VAL B CA 1
ATOM 3077 C C . VAL B 1 165 ? 15.305 -2.672 18.219 1 89.81 165 VAL B C 1
ATOM 3079 O O . VAL B 1 165 ? 15.383 -1.442 18.266 1 89.81 165 VAL B O 1
ATOM 3082 N N . LEU B 1 166 ? 14.367 -3.287 17.531 1 90.12 166 LEU B N 1
ATOM 3083 C CA . LEU B 1 166 ? 13.352 -2.566 16.766 1 90.12 166 LEU B CA 1
ATOM 3084 C C . LEU B 1 166 ? 12.539 -1.648 17.672 1 90.12 166 LEU B C 1
ATOM 3086 O O . LEU B 1 166 ? 12.297 -0.488 17.328 1 90.12 166 LEU B O 1
ATOM 3090 N N . LEU B 1 167 ? 12.18 -2.221 18.797 1 92.88 167 LEU B N 1
ATOM 3091 C CA . LEU B 1 167 ? 11.375 -1.451 19.75 1 92.88 167 LEU B CA 1
ATOM 3092 C C . LEU B 1 167 ? 12.133 -0.211 20.219 1 92.88 167 LEU B C 1
ATOM 3094 O O . LEU B 1 167 ? 11.57 0.888 20.234 1 92.88 167 LEU B O 1
ATOM 3098 N N . SER B 1 168 ? 13.352 -0.396 20.562 1 95 168 SER B N 1
ATOM 3099 C CA . SER B 1 168 ? 14.172 0.72 21.031 1 95 168 SER B CA 1
ATOM 3100 C C . SER B 1 168 ? 14.289 1.8 19.953 1 95 168 SER B C 1
ATOM 3102 O O . SER B 1 168 ? 14.156 2.99 20.25 1 95 168 SER B O 1
ATOM 3104 N N . GLN B 1 169 ? 14.516 1.406 18.734 1 92.94 169 GLN B N 1
ATOM 3105 C CA . GLN B 1 169 ? 14.648 2.348 17.625 1 92.94 169 GLN B CA 1
ATOM 3106 C C . GLN B 1 169 ? 13.336 3.066 17.359 1 92.94 169 GLN B C 1
ATOM 3108 O O . GLN B 1 169 ? 13.32 4.281 17.141 1 92.94 169 GLN B O 1
ATOM 3113 N N . LEU B 1 170 ? 12.281 2.344 17.375 1 92.62 170 LEU B N 1
ATOM 3114 C CA . LEU B 1 170 ? 10.961 2.93 17.156 1 92.62 170 LEU B CA 1
ATOM 3115 C C . LEU B 1 170 ? 10.641 3.961 18.234 1 92.62 170 LEU B C 1
ATOM 3117 O O . LEU B 1 170 ? 10.164 5.059 17.922 1 92.62 170 LEU B O 1
ATOM 3121 N N . ASN B 1 171 ? 10.922 3.574 19.453 1 93.88 171 ASN B N 1
ATOM 3122 C CA . ASN B 1 171 ? 10.617 4.465 20.562 1 93.88 171 ASN B CA 1
ATOM 3123 C C . ASN B 1 171 ? 11.438 5.75 20.5 1 93.88 171 ASN B C 1
ATOM 3125 O O . ASN B 1 171 ? 11.008 6.797 20.969 1 93.88 171 ASN B O 1
ATOM 3129 N N . ARG B 1 172 ? 12.594 5.719 19.922 1 93.44 172 ARG B N 1
ATOM 3130 C CA . ARG B 1 172 ? 13.445 6.895 19.766 1 93.44 172 ARG B CA 1
ATOM 3131 C C . ARG B 1 172 ? 12.922 7.793 18.641 1 93.44 172 ARG B C 1
ATOM 3133 O O . ARG B 1 172 ? 13.047 9.016 18.719 1 93.44 172 ARG B O 1
ATOM 3140 N N . GLN B 1 173 ? 12.359 7.246 17.688 1 89.94 173 GLN B N 1
ATOM 3141 C CA . GLN B 1 173 ? 12.008 7.984 16.469 1 89.94 173 GLN B CA 1
ATOM 3142 C C . GLN B 1 173 ? 10.562 8.477 16.531 1 89.94 173 GLN B C 1
ATOM 3144 O O . GLN B 1 173 ? 10.242 9.531 15.969 1 89.94 173 GLN B O 1
ATOM 3149 N N . MET B 1 174 ? 9.711 7.723 17.109 1 86.31 174 MET B N 1
ATOM 3150 C CA . MET B 1 174 ? 8.289 8.078 17.141 1 86.31 174 MET B CA 1
ATOM 3151 C C . MET B 1 174 ? 7.902 8.68 18.484 1 86.31 174 MET B C 1
ATOM 3153 O O . MET B 1 174 ? 8.594 8.469 19.484 1 86.31 174 MET B O 1
ATOM 3157 N N . ALA B 1 175 ? 6.797 9.391 18.516 1 84 175 ALA B N 1
ATOM 3158 C CA . ALA B 1 175 ? 6.324 10.055 19.719 1 84 175 ALA B CA 1
ATOM 3159 C C . ALA B 1 175 ? 5.953 9.031 20.797 1 84 175 ALA B C 1
ATOM 3161 O O . ALA B 1 175 ? 5.602 7.895 20.484 1 84 175 ALA B O 1
ATOM 3162 N N . PRO B 1 176 ? 5.984 9.391 22.047 1 87.06 176 PRO B N 1
ATOM 3163 C CA . PRO B 1 176 ? 5.715 8.492 23.172 1 87.06 176 PRO B CA 1
ATOM 3164 C C . PRO B 1 176 ? 4.312 7.883 23.125 1 87.06 176 PRO B C 1
ATOM 3166 O O . PRO B 1 176 ? 4.105 6.766 23.594 1 87.06 176 PRO B O 1
ATOM 3169 N N . ARG B 1 177 ? 3.371 8.57 22.531 1 80.31 177 ARG B N 1
ATOM 3170 C CA . ARG B 1 177 ? 2.004 8.062 22.469 1 80.31 177 ARG B CA 1
ATOM 3171 C C . ARG B 1 177 ? 1.929 6.785 21.641 1 80.31 177 ARG B C 1
ATOM 3173 O O . ARG B 1 177 ? 0.961 6.027 21.75 1 80.31 177 ARG B O 1
ATOM 3180 N N . PHE B 1 178 ? 3.018 6.473 20.984 1 82.19 178 PHE B N 1
ATOM 3181 C CA . PHE B 1 178 ? 3.01 5.309 20.109 1 82.19 178 PHE B CA 1
ATOM 3182 C C . PHE B 1 178 ? 3.75 4.141 20.75 1 82.19 178 PHE B C 1
ATOM 3184 O O . PHE B 1 178 ? 3.955 3.104 20.109 1 82.19 178 PHE B O 1
ATOM 3191 N N . HIS B 1 179 ? 4.113 4.242 22 1 87.69 179 HIS B N 1
ATOM 3192 C CA . HIS B 1 179 ? 4.941 3.23 22.641 1 87.69 179 HIS B CA 1
ATOM 3193 C C . HIS B 1 179 ? 4.27 1.86 22.609 1 87.69 179 HIS B C 1
ATOM 3195 O O . HIS B 1 179 ? 4.926 0.852 22.328 1 87.69 179 HIS B O 1
ATOM 3201 N N . LYS B 1 180 ? 2.975 1.828 22.859 1 83.94 180 LYS B N 1
ATOM 3202 C CA . LYS B 1 180 ? 2.256 0.558 22.828 1 83.94 180 LYS B CA 1
ATOM 3203 C C . LYS B 1 180 ? 2.225 -0.017 21.422 1 83.94 180 LYS B C 1
ATOM 3205 O O . LYS B 1 180 ? 2.416 -1.22 21.219 1 83.94 180 LYS B O 1
ATOM 3210 N N . LEU B 1 181 ? 1.971 0.806 20.484 1 83.56 181 LEU B N 1
ATOM 3211 C CA . LEU B 1 181 ? 1.987 0.388 19.078 1 83.56 181 LEU B CA 1
ATOM 3212 C C . LEU B 1 181 ? 3.367 -0.12 18.688 1 83.56 181 LEU B C 1
ATOM 3214 O O . LEU B 1 181 ? 3.488 -1.167 18.047 1 83.56 181 LEU B O 1
ATOM 3218 N N . ASN B 1 182 ? 4.367 0.647 19.109 1 88.88 182 ASN B N 1
ATOM 3219 C CA . ASN B 1 182 ? 5.734 0.26 18.797 1 88.88 182 ASN B CA 1
ATOM 3220 C C . ASN B 1 182 ? 6.055 -1.147 19.281 1 88.88 182 ASN B C 1
ATOM 3222 O O . ASN B 1 182 ? 6.672 -1.937 18.562 1 88.88 182 ASN B O 1
ATOM 3226 N N . LYS B 1 183 ? 5.652 -1.389 20.453 1 88.44 183 LYS B N 1
ATOM 3227 C CA . LYS B 1 183 ? 5.891 -2.707 21.031 1 88.44 183 LYS B CA 1
ATOM 3228 C C . LYS B 1 183 ? 5.195 -3.799 20.219 1 88.44 183 LYS B C 1
ATOM 3230 O O . LYS B 1 183 ? 5.797 -4.824 19.906 1 88.44 183 LYS B O 1
ATOM 3235 N N . ALA B 1 184 ? 3.959 -3.578 19.922 1 84.19 184 ALA B N 1
ATOM 3236 C CA . ALA B 1 184 ? 3.189 -4.555 19.156 1 84.19 184 ALA B CA 1
ATOM 3237 C C . ALA B 1 184 ? 3.816 -4.785 17.781 1 84.19 184 ALA B C 1
ATOM 3239 O O . ALA B 1 184 ? 3.906 -5.922 17.312 1 84.19 184 ALA B O 1
ATOM 3240 N N . LEU B 1 185 ? 4.207 -3.752 17.141 1 88.06 185 LEU B N 1
ATOM 3241 C CA . LEU B 1 185 ? 4.812 -3.84 15.82 1 88.06 185 LEU B CA 1
ATOM 3242 C C . LEU B 1 185 ? 6.133 -4.602 15.875 1 88.06 185 LEU B C 1
ATOM 3244 O O . LEU B 1 185 ? 6.395 -5.465 15.039 1 88.06 185 LEU B O 1
ATOM 3248 N N . ALA B 1 186 ? 6.945 -4.227 16.859 1 88 186 ALA B N 1
ATOM 3249 C CA . ALA B 1 186 ? 8.242 -4.887 17 1 88 186 ALA B CA 1
ATOM 3250 C C . ALA B 1 186 ? 8.07 -6.387 17.234 1 88 186 ALA B C 1
ATOM 3252 O O . ALA B 1 186 ? 8.797 -7.191 16.641 1 88 186 ALA B O 1
ATOM 3253 N N . GLU B 1 187 ? 7.137 -6.742 18 1 85 187 GLU B N 1
ATOM 3254 C CA . GLU B 1 187 ? 6.875 -8.148 18.281 1 85 187 GLU B CA 1
ATOM 3255 C C . GLU B 1 187 ? 6.352 -8.883 17.047 1 85 187 GLU B C 1
ATOM 3257 O O . GLU B 1 187 ? 6.711 -10.031 16.812 1 85 187 GLU B O 1
ATOM 3262 N N . LEU B 1 188 ? 5.516 -8.234 16.359 1 83.38 188 LEU B N 1
ATOM 3263 C CA . LEU B 1 188 ? 4.961 -8.828 15.148 1 83.38 188 LEU B CA 1
ATOM 3264 C C . LEU B 1 188 ? 6.062 -9.141 14.141 1 83.38 188 LEU B C 1
ATOM 3266 O O . LEU B 1 188 ? 6.066 -10.211 13.523 1 83.38 188 LEU B O 1
ATOM 3270 N N . VAL B 1 189 ? 6.961 -8.234 14 1 83.81 189 VAL B N 1
ATOM 3271 C CA . VAL B 1 189 ? 8.016 -8.383 13 1 83.81 189 VAL B CA 1
ATOM 3272 C C . VAL B 1 189 ? 9.016 -9.445 13.461 1 83.81 189 VAL B C 1
ATOM 3274 O O . VAL B 1 189 ? 9.539 -10.211 12.648 1 83.81 189 VAL B O 1
ATOM 3277 N N . ASP B 1 190 ? 9.352 -9.438 14.734 1 76.31 190 ASP B N 1
ATOM 3278 C CA . ASP B 1 190 ? 10.32 -10.383 15.289 1 76.31 190 ASP B CA 1
ATOM 3279 C C . ASP B 1 190 ? 9.742 -11.789 15.344 1 76.31 190 ASP B C 1
ATOM 3281 O O . ASP B 1 190 ? 10.367 -12.742 14.883 1 76.31 190 ASP B O 1
ATOM 3285 N N . ASP B 1 191 ? 8.648 -11.938 16.109 1 62.53 191 ASP B N 1
ATOM 3286 C CA . ASP B 1 191 ? 8.094 -13.258 16.406 1 62.53 191 ASP B CA 1
ATOM 3287 C C . ASP B 1 191 ? 7.801 -14.023 15.117 1 62.53 191 ASP B C 1
ATOM 3289 O O . ASP B 1 191 ? 7.879 -15.258 15.086 1 62.53 191 ASP B O 1
ATOM 3293 N N . TYR B 1 192 ? 7.516 -13.234 14.125 1 56 192 TYR B N 1
ATOM 3294 C CA . TYR B 1 192 ? 7 -14.078 13.055 1 56 192 TYR B CA 1
ATOM 3295 C C . TYR B 1 192 ? 7.941 -14.086 11.859 1 56 192 TYR B C 1
ATOM 3297 O O . TYR B 1 192 ? 7.684 -14.758 10.859 1 56 192 TYR B O 1
ATOM 3305 N N . ASN B 1 193 ? 9.188 -13.75 12.312 1 60.03 193 ASN B N 1
ATOM 3306 C CA . ASN B 1 193 ? 9.992 -13.859 11.102 1 60.03 193 ASN B CA 1
ATOM 3307 C C . ASN B 1 193 ? 9.117 -13.898 9.852 1 60.03 193 ASN B C 1
ATOM 3309 O O . ASN B 1 193 ? 9.445 -14.578 8.875 1 60.03 193 ASN B O 1
ATOM 3313 N N . MET B 1 194 ? 7.871 -13.43 10.164 1 58.97 194 MET B N 1
ATOM 3314 C CA . MET B 1 194 ? 6.848 -13.625 9.141 1 58.97 194 MET B CA 1
ATOM 3315 C C . MET B 1 194 ? 7.121 -12.75 7.918 1 58.97 194 MET B C 1
ATOM 3317 O O . MET B 1 194 ? 6.73 -13.102 6.801 1 58.97 194 MET B O 1
ATOM 3321 N N . VAL B 1 195 ? 7.848 -11.633 8.281 1 71 195 VAL B N 1
ATOM 3322 C CA . VAL B 1 195 ? 8.18 -10.836 7.105 1 71 195 VAL B CA 1
ATOM 3323 C C . VAL B 1 195 ? 9.688 -10.867 6.863 1 71 195 VAL B C 1
ATOM 3325 O O . VAL B 1 195 ? 10.453 -10.273 7.621 1 71 195 VAL B O 1
ATOM 3328 N N . ASN B 1 196 ? 10.055 -11.82 6.219 1 80 196 ASN B N 1
ATOM 3329 C CA . ASN B 1 196 ? 11.461 -11.891 5.832 1 80 196 ASN B CA 1
ATOM 3330 C C . ASN B 1 196 ? 11.672 -11.398 4.406 1 80 196 ASN B C 1
ATOM 3332 O O . ASN B 1 196 ? 10.836 -11.625 3.531 1 80 196 ASN B O 1
ATOM 3336 N N . PHE B 1 197 ? 12.789 -10.664 4.336 1 88.62 197 PHE B N 1
ATOM 3337 C CA . PHE B 1 197 ? 13.117 -10.133 3.018 1 88.62 197 PHE B CA 1
ATOM 3338 C C . PHE B 1 197 ? 14.383 -10.781 2.469 1 88.62 197 PHE B C 1
ATOM 3340 O O . PHE B 1 197 ? 15.344 -11 3.209 1 88.62 197 PHE B O 1
ATOM 3347 N N . ILE B 1 198 ? 14.328 -11.148 1.244 1 89.12 198 ILE B N 1
ATOM 3348 C CA . ILE B 1 198 ? 15.5 -11.648 0.528 1 89.12 198 ILE B CA 1
ATOM 3349 C C . ILE B 1 198 ? 16.141 -10.508 -0.265 1 89.12 198 ILE B C 1
ATOM 3351 O O . ILE B 1 198 ? 15.5 -9.906 -1.129 1 89.12 198 ILE B O 1
ATOM 3355 N N . PRO B 1 199 ? 17.422 -10.227 0.029 1 90.69 199 PRO B N 1
ATOM 3356 C CA . PRO B 1 199 ? 18.078 -9.156 -0.737 1 90.69 199 PRO B CA 1
ATOM 3357 C C . PRO B 1 199 ? 18.312 -9.539 -2.195 1 90.69 199 PRO B C 1
ATOM 3359 O O . PRO B 1 199 ? 18.672 -10.688 -2.486 1 90.69 199 PRO B O 1
ATOM 3362 N N . LEU B 1 200 ? 18.094 -8.609 -3.068 1 89.5 200 LEU B N 1
ATOM 3363 C CA . LEU B 1 200 ? 18.297 -8.836 -4.496 1 89.5 200 LEU B CA 1
ATOM 3364 C C . LEU B 1 200 ? 19.188 -7.75 -5.094 1 89.5 200 LEU B C 1
ATOM 3366 O O . LEU B 1 200 ? 18.859 -6.562 -5.008 1 89.5 200 LEU B O 1
ATOM 3370 N N . ASP B 1 201 ? 20.297 -8.141 -5.547 1 87.56 201 ASP B N 1
ATOM 3371 C CA . ASP B 1 201 ? 21.172 -7.309 -6.359 1 87.56 201 ASP B CA 1
ATOM 3372 C C . ASP B 1 201 ? 21.188 -7.781 -7.812 1 87.56 201 ASP B C 1
ATOM 3374 O O . ASP B 1 201 ? 21.781 -8.82 -8.125 1 87.56 201 ASP B O 1
ATOM 3378 N N . LEU B 1 202 ? 20.578 -7.02 -8.648 1 80.62 202 LEU B N 1
ATOM 3379 C CA . LEU B 1 202 ? 20.391 -7.426 -10.039 1 80.62 202 LEU B CA 1
ATOM 3380 C C . LEU B 1 202 ? 21.719 -7.5 -10.773 1 80.62 202 LEU B C 1
ATOM 3382 O O . LEU B 1 202 ? 21.812 -8.102 -11.852 1 80.62 202 LEU B O 1
ATOM 3386 N N . ARG B 1 203 ? 22.812 -6.887 -10.242 1 84.44 203 ARG B N 1
ATOM 3387 C CA . ARG B 1 203 ? 24.125 -6.91 -10.875 1 84.44 203 ARG B CA 1
ATOM 3388 C C . ARG B 1 203 ? 24.844 -8.227 -10.594 1 84.44 203 ARG B C 1
ATOM 3390 O O . ARG B 1 203 ? 25.875 -8.523 -11.211 1 84.44 203 ARG B O 1
ATOM 3397 N N . LYS B 1 204 ? 24.25 -8.953 -9.648 1 86.5 204 LYS B N 1
ATOM 3398 C CA . LYS B 1 204 ? 24.875 -10.195 -9.234 1 86.5 204 LYS B CA 1
ATOM 3399 C C . LYS B 1 204 ? 24.031 -11.406 -9.617 1 86.5 204 LYS B C 1
ATOM 3401 O O . LYS B 1 204 ? 22.938 -11.594 -9.078 1 86.5 204 LYS B O 1
ATOM 3406 N N . GLU B 1 205 ? 24.547 -12.234 -10.398 1 83.69 205 GLU B N 1
ATOM 3407 C CA . GLU B 1 205 ? 23.844 -13.43 -10.836 1 83.69 205 GLU B CA 1
ATOM 3408 C C . GLU B 1 205 ? 23.531 -14.352 -9.664 1 83.69 205 GLU B C 1
ATOM 3410 O O . GLU B 1 205 ? 22.469 -14.977 -9.625 1 83.69 205 GLU B O 1
ATOM 3415 N N . SER B 1 206 ? 24.422 -14.469 -8.82 1 89.12 206 SER B N 1
ATOM 3416 C CA . SER B 1 206 ? 24.203 -15.312 -7.645 1 89.12 206 SER B CA 1
ATOM 3417 C C . SER B 1 206 ? 23 -14.836 -6.832 1 89.12 206 SER B C 1
ATOM 3419 O O . SER B 1 206 ? 22.266 -15.648 -6.281 1 89.12 206 SER B O 1
ATOM 3421 N N . SER B 1 207 ? 22.844 -13.539 -6.746 1 88.44 207 SER B N 1
ATOM 3422 C CA . SER B 1 207 ? 21.703 -12.953 -6.047 1 88.44 207 SER B CA 1
ATOM 3423 C C . SER B 1 207 ? 20.375 -13.32 -6.723 1 88.44 207 SER B C 1
ATOM 3425 O O . SER B 1 207 ? 19.422 -13.703 -6.055 1 88.44 207 SER B O 1
ATOM 3427 N N . ILE B 1 208 ? 20.406 -13.289 -7.98 1 82.56 208 ILE B N 1
ATOM 3428 C CA . ILE B 1 208 ? 19.219 -13.641 -8.766 1 82.56 208 ILE B CA 1
ATOM 3429 C C . ILE B 1 208 ? 18.906 -15.117 -8.578 1 82.56 208 ILE B C 1
ATOM 3431 O O . ILE B 1 208 ? 17.75 -15.477 -8.344 1 82.56 208 ILE B O 1
ATOM 3435 N N . GLN B 1 209 ? 19.891 -15.93 -8.625 1 83.06 209 GLN B N 1
ATOM 3436 C CA . GLN B 1 209 ? 19.703 -17.359 -8.461 1 83.06 209 GLN B CA 1
ATOM 3437 C C . GLN B 1 209 ? 19.172 -17.703 -7.074 1 83.06 209 GLN B C 1
ATOM 3439 O O . GLN B 1 209 ? 18.344 -18.609 -6.922 1 83.06 209 GLN B O 1
ATOM 3444 N N . TYR B 1 210 ? 19.656 -17.031 -6.156 1 88.44 210 TYR B N 1
ATOM 3445 C CA . TYR B 1 210 ? 19.188 -17.25 -4.789 1 88.44 210 TYR B CA 1
ATOM 3446 C C . TYR B 1 210 ? 17.703 -16.938 -4.656 1 88.44 210 TYR B C 1
ATOM 3448 O O . TYR B 1 210 ? 16.953 -17.703 -4.043 1 88.44 210 TYR B O 1
ATOM 3456 N N . VAL B 1 211 ? 17.281 -15.828 -5.223 1 84.62 211 VAL B N 1
ATOM 3457 C CA . VAL B 1 211 ? 15.875 -15.445 -5.203 1 84.62 211 VAL B CA 1
ATOM 3458 C C . VAL B 1 211 ? 15.039 -16.5 -5.922 1 84.62 211 VAL B C 1
ATOM 3460 O O . VAL B 1 211 ? 13.992 -16.922 -5.418 1 84.62 211 VAL B O 1
ATOM 3463 N N . LEU B 1 212 ? 15.562 -16.953 -7.07 1 79.81 212 LEU B N 1
ATOM 3464 C CA . LEU B 1 212 ? 14.844 -17.969 -7.844 1 79.81 212 LEU B CA 1
ATOM 3465 C C . LEU B 1 212 ? 14.703 -19.266 -7.055 1 79.81 212 LEU B C 1
ATOM 3467 O O . LEU B 1 212 ? 13.656 -19.906 -7.078 1 79.81 212 LEU B O 1
ATOM 3471 N N . SER B 1 213 ? 15.75 -19.594 -6.41 1 84.12 213 SER B N 1
ATOM 3472 C CA . SER B 1 213 ? 15.719 -20.797 -5.594 1 84.12 213 SER B CA 1
ATOM 3473 C C . SER B 1 213 ? 14.672 -20.703 -4.496 1 84.12 213 SER B C 1
ATOM 3475 O O . SER B 1 213 ? 14.008 -21.688 -4.176 1 84.12 213 SER B O 1
ATOM 3477 N N . ASN B 1 214 ? 14.523 -19.594 -3.879 1 85.25 214 ASN B N 1
ATOM 3478 C CA . ASN B 1 214 ? 13.523 -19.391 -2.842 1 85.25 214 ASN B CA 1
ATOM 3479 C C . ASN B 1 214 ? 12.109 -19.422 -3.416 1 85.25 214 ASN B C 1
ATOM 3481 O O . ASN B 1 214 ? 11.18 -19.922 -2.766 1 85.25 214 ASN B O 1
ATOM 3485 N N . ILE B 1 215 ? 11.977 -18.891 -4.582 1 80.44 215 ILE B N 1
ATOM 3486 C CA . ILE B 1 215 ? 10.688 -18.938 -5.258 1 80.44 215 ILE B CA 1
ATOM 3487 C C . ILE B 1 215 ? 10.289 -20.391 -5.516 1 80.44 215 ILE B C 1
ATOM 3489 O O . ILE B 1 215 ? 9.141 -20.781 -5.293 1 80.44 215 ILE B O 1
ATOM 3493 N N . ASP B 1 216 ? 11.234 -21.234 -5.891 1 77.5 216 ASP B N 1
ATOM 3494 C CA . ASP B 1 216 ? 10.984 -22.641 -6.203 1 77.5 216 ASP B CA 1
ATOM 3495 C C . ASP B 1 216 ? 10.586 -23.422 -4.949 1 77.5 216 ASP B C 1
ATOM 3497 O O . ASP B 1 216 ? 9.898 -24.438 -5.039 1 77.5 216 ASP B O 1
ATOM 3501 N N . ASN B 1 217 ? 11.008 -22.938 -3.83 1 78.12 217 ASN B N 1
ATOM 3502 C CA . ASN B 1 217 ? 10.805 -23.672 -2.592 1 78.12 217 ASN B CA 1
ATOM 3503 C C . ASN B 1 217 ? 9.562 -23.188 -1.85 1 78.12 217 ASN B C 1
ATOM 3505 O O . ASN B 1 217 ? 9.266 -23.672 -0.752 1 78.12 217 ASN B O 1
ATOM 3509 N N . CYS B 1 218 ? 8.945 -22.266 -2.33 1 72.5 218 CYS B N 1
ATOM 3510 C CA . CYS B 1 218 ? 7.754 -21.75 -1.658 1 72.5 218 CYS B CA 1
ATOM 3511 C C . CYS B 1 218 ? 6.574 -22.703 -1.827 1 72.5 218 CYS B C 1
ATOM 3513 O O . CYS B 1 218 ? 6.441 -23.359 -2.863 1 72.5 218 CYS B O 1
#

Solvent-accessible surface area (backbone atoms only — not comparable to full-atom values): 23790 Å² total; per-residue (Å²): 108,18,40,28,40,31,32,47,24,41,79,65,65,77,62,82,73,65,81,73,85,78,60,67,58,76,80,48,42,51,68,57,42,22,68,74,70,66,40,53,71,68,56,17,50,51,49,47,44,48,52,47,58,76,29,39,86,52,60,49,42,60,63,50,67,77,55,58,58,81,41,74,48,75,48,82,42,78,60,55,69,73,74,46,68,83,40,64,48,60,57,52,50,51,51,51,42,41,71,72,57,34,40,69,26,35,29,38,62,38,62,44,73,31,52,76,42,63,50,43,34,51,20,50,46,27,40,51,49,16,52,48,51,62,65,71,52,47,65,49,36,31,25,31,59,45,77,74,54,83,59,60,67,57,44,52,51,64,54,65,48,50,32,68,60,47,28,54,50,35,54,71,74,44,62,76,91,41,48,68,56,35,47,50,51,20,43,51,50,34,76,39,63,68,69,45,53,44,71,28,28,89,92,35,66,68,33,50,50,51,54,52,52,52,57,68,69,94,106,18,40,28,39,30,33,43,26,39,78,63,66,78,60,84,70,64,78,74,87,76,62,67,58,76,80,48,43,53,68,57,42,22,68,75,70,67,40,53,72,67,57,18,50,50,49,47,45,48,52,46,58,75,28,39,87,51,60,48,42,62,64,49,68,77,55,59,59,80,41,74,45,74,50,81,41,76,62,55,65,73,75,45,70,81,39,64,46,58,58,51,50,52,51,50,41,40,72,72,58,35,40,70,26,35,29,39,61,38,60,45,72,31,54,73,41,62,50,42,33,52,19,48,46,27,40,50,48,17,52,46,52,63,64,72,52,49,66,49,37,31,24,31,59,45,77,74,55,81,60,60,68,57,44,51,50,65,55,64,48,50,33,69,59,47,27,54,50,36,55,71,74,44,64,76,91,40,47,67,56,35,47,50,52,19,42,50,49,33,77,39,60,66,69,46,53,45,72,29,29,90,92,34,67,68,34,50,49,51,53,51,52,50,56,66,70,94

Radius of gyration: 21.79 Å; Cα contacts (8 Å, |Δi|>4): 611; chains: 2; bounding box: 52×60×50 Å

Nearest PDB structures (foldseek):
  7zhf-assembly1_A  TM=7.688E-01  e=1.924E-08  Sulfolobus acidocaldarius
  5hci-assembly5_E  TM=7.606E-01  e=4.261E-07  Saccharomyces cerevisiae
  1yr6-assembly1_A  TM=7.221E-01  e=6.234E-07  Pyrococcus abyssi
  3zbp-assembly1_A  TM=2.488E-01  e=1.552E+00  Phikzvirus phiKZ
  3j5v-assembly1_a-1  TM=2.634E-01  e=1.827E+00  Pseudomonas phage 201phi2-1